Protein AF-0000000074204982 (afdb_homodimer)

Foldseek 3Di:
DPCPPPPPPPPDDDPPPPPPPPPPPPPCPVVPPDDPDPVRVVVVVLVVQLVQLLVLLVVLQVLQVVQVVVLVCCVVAVQDPQPPPPLGRGGPVVLVVQCVVVVHDSVVSSVSSVLSVCCVPQNVVLSVCSNRSLAGPLLSVLLCVLLPPDDNVLSVVLSVVLSVVRNPDDSVVSNVVSVVSSVVVPPPPPPVPVPPPPPPPPPPPPPPPDPPPDDDD/DPPPPPPPPDPDDDPPPPPPPPPPPPPCPVVPPDDPDPVRVVVVVLVVQLVQLLVLLVVLQVLQVVQVVVLVCCVVAVQDPQPPPPLGRGGPVVLVVQCVVVVHDSVVSSVSSVLSVCCVPQNVVLSVCSNRSLAGPLLSVLLCVLLPPDDSVLSVVLSVVLSVVRNPDDSVVSNVVSVVSSVVVPPPPPPVPVPPPPPPPPPPPPPPPPPPPPDDD

Nearest PDB structures (foldseek):
  7mbw-assembly1_A  TM=4.422E-01  e=1.899E+00  Escherichia coli

Solvent-accessible surface area (backbone atoms only — not comparable to full-atom values): 25643 Å² total; per-residue (Å²): 131,86,77,78,76,75,77,75,73,78,72,79,79,81,68,76,73,73,68,73,74,75,75,69,70,72,81,64,58,72,74,64,71,75,61,94,45,69,66,55,44,47,47,54,54,36,51,50,52,25,49,51,12,24,49,51,35,49,46,25,54,49,46,34,51,46,52,52,55,52,62,73,34,53,87,80,35,81,40,61,75,64,56,83,85,53,86,62,64,57,35,62,68,57,37,52,50,43,8,62,64,67,35,40,55,54,68,55,36,48,48,50,47,52,50,16,40,42,31,66,75,74,29,49,67,59,35,50,35,19,44,69,29,58,31,47,64,63,41,49,50,49,52,53,61,66,36,57,92,49,56,68,70,60,27,53,53,50,48,54,55,47,58,65,48,40,63,78,32,27,49,70,58,39,46,53,52,45,52,55,53,47,52,62,70,63,45,70,71,76,71,71,60,74,71,70,73,68,77,78,76,75,75,76,76,73,78,75,79,73,79,79,72,78,80,80,127,137,84,80,77,77,75,77,76,73,78,70,80,78,79,70,77,73,73,67,71,74,73,76,69,69,70,80,64,58,74,74,66,69,76,61,92,44,68,66,56,44,46,48,54,54,35,51,51,52,25,48,52,12,23,48,50,34,50,46,25,55,50,46,34,49,44,52,51,56,53,64,74,34,53,88,80,34,82,42,61,75,69,55,82,84,53,86,59,67,58,34,61,68,57,37,52,51,44,8,62,64,66,35,41,55,50,70,55,35,48,49,51,46,51,50,16,42,41,30,66,73,74,30,50,65,57,36,50,34,18,45,67,28,57,32,46,64,62,40,49,51,48,52,51,62,67,36,59,92,49,57,67,69,60,26,53,52,49,49,56,54,48,58,65,49,42,63,79,34,28,49,68,58,40,45,56,51,46,52,55,53,46,51,62,69,64,47,71,70,76,70,72,59,77,71,70,72,66,77,77,74,74,73,77,76,74,77,75,78,72,77,79,73,75,82,74,136

Organism: NCBI:txid88382

Radius of gyration: 40.08 Å; Cα contacts (8 Å, |Δi|>4): 362; chains: 2; bounding box: 150×152×109 Å

pLDDT: mean 76.13, std 27.49, range [24.83, 98.81]

Structure (mmCIF, N/CA/C/O backbone):
data_AF-0000000074204982-model_v1
#
loop_
_entity.id
_entity.type
_entity.pdbx_description
1 polymer 'DUF222 domain-containing protein'
#
loop_
_atom_site.group_PDB
_atom_site.id
_atom_site.type_symbol
_atom_site.label_atom_id
_atom_site.label_alt_id
_atom_site.label_comp_id
_atom_site.label_asym_id
_atom_site.label_entity_id
_atom_site.label_seq_id
_atom_site.pdbx_PDB_ins_code
_atom_site.Cartn_x
_atom_site.Cartn_y
_atom_site.Cartn_z
_atom_site.occupancy
_atom_site.B_iso_or_equiv
_atom_site.auth_seq_id
_atom_site.auth_comp_id
_atom_site.auth_asym_id
_atom_site.auth_atom_id
_atom_site.pdbx_PDB_model_num
ATOM 1 N N . MET A 1 1 ? 46.75 75.688 -24.578 1 24.83 1 MET A N 1
ATOM 2 C CA . MET A 1 1 ? 46.406 74.875 -23.375 1 24.83 1 MET A CA 1
ATOM 3 C C . MET A 1 1 ? 44.906 74.812 -23.219 1 24.83 1 MET A C 1
ATOM 5 O O . MET A 1 1 ? 44.406 74.5 -22.125 1 24.83 1 MET A O 1
ATOM 9 N N . ARG A 1 2 ? 44.125 75.062 -24.359 1 30.08 2 ARG A N 1
ATOM 10 C CA . ARG A 1 2 ? 42.688 75.25 -24.281 1 30.08 2 ARG A CA 1
ATOM 11 C C . ARG A 1 2 ? 42.031 73.938 -23.75 1 30.08 2 ARG A C 1
ATOM 13 O O . ARG A 1 2 ? 42.375 72.875 -24.172 1 30.08 2 ARG A O 1
ATOM 20 N N . SER A 1 3 ? 41.438 74.062 -22.469 1 26.89 3 SER A N 1
ATOM 21 C CA . SER A 1 3 ? 40.781 73.188 -21.484 1 26.89 3 SER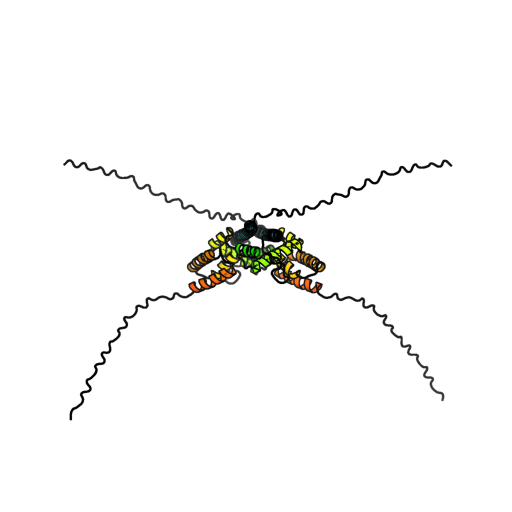 A CA 1
ATOM 22 C C . SER A 1 3 ? 39.531 72.562 -22.031 1 26.89 3 SER A C 1
ATOM 24 O O . SER A 1 3 ? 38.531 73.25 -22.25 1 26.89 3 SER A O 1
ATOM 26 N N . ASN A 1 4 ? 39.562 71.75 -23.062 1 29.33 4 ASN A N 1
ATOM 27 C CA . ASN A 1 4 ? 38.375 71.125 -23.641 1 29.33 4 ASN A CA 1
ATOM 28 C C . ASN A 1 4 ? 37.594 70.312 -22.625 1 29.33 4 ASN A C 1
ATOM 30 O O . ASN A 1 4 ? 38.062 69.25 -22.203 1 29.33 4 ASN A O 1
ATOM 34 N N . LYS A 1 5 ? 36.969 71.062 -21.672 1 32.59 5 LYS A N 1
ATOM 35 C CA . LYS A 1 5 ? 36.156 70.438 -20.641 1 32.59 5 LYS A CA 1
ATOM 36 C C . LYS A 1 5 ? 35.094 69.562 -21.25 1 32.59 5 LYS A C 1
ATOM 38 O O . LYS A 1 5 ? 34.312 69.938 -22.125 1 32.59 5 LYS A O 1
ATOM 43 N N . VAL A 1 6 ? 35.438 68.25 -21.281 1 32.34 6 VAL A N 1
ATOM 44 C CA . VAL A 1 6 ? 34.656 67.062 -21.688 1 32.34 6 VAL A CA 1
ATOM 45 C C . VAL A 1 6 ? 33.312 67.062 -20.953 1 32.34 6 VAL A C 1
ATOM 47 O O . VAL A 1 6 ? 33.281 67.188 -19.719 1 32.34 6 VAL A O 1
ATOM 50 N N . LEU A 1 7 ? 32.25 67.688 -21.531 1 31.88 7 LEU A N 1
ATOM 51 C CA . LEU A 1 7 ? 30.891 67.688 -21.062 1 31.88 7 LEU A CA 1
ATOM 52 C C . LEU A 1 7 ? 30.422 66.312 -20.656 1 31.88 7 LEU A C 1
ATOM 54 O O . LEU A 1 7 ? 30.422 65.375 -21.469 1 31.88 7 LEU A O 1
ATOM 58 N N . VAL A 1 8 ? 30.625 65.938 -19.375 1 31.53 8 VAL A N 1
ATOM 59 C CA . VAL A 1 8 ? 30.156 64.75 -18.656 1 31.53 8 VAL A CA 1
ATOM 60 C C . VAL A 1 8 ? 28.641 64.562 -18.828 1 31.53 8 VAL A C 1
ATOM 62 O O . VAL A 1 8 ? 27.875 65.5 -18.453 1 31.53 8 VAL A O 1
ATOM 65 N N . THR A 1 9 ? 28.219 64.188 -20.047 1 31.09 9 THR A N 1
ATOM 66 C CA . THR A 1 9 ? 26.797 63.938 -20.297 1 31.09 9 THR A CA 1
ATOM 67 C C . THR A 1 9 ? 26.172 63.125 -19.172 1 31.09 9 THR A C 1
ATOM 69 O O . THR A 1 9 ? 26.734 62.094 -18.75 1 31.09 9 THR A O 1
ATOM 72 N N . ARG A 1 10 ? 25.438 63.812 -18.312 1 33.94 10 ARG A N 1
ATOM 73 C CA . ARG A 1 10 ? 24.625 63.312 -17.203 1 33.94 10 ARG A CA 1
ATOM 74 C C . ARG A 1 10 ? 23.812 62.094 -17.625 1 33.94 10 ARG A C 1
ATOM 76 O O . ARG A 1 10 ? 23.047 62.188 -18.594 1 33.94 10 ARG A O 1
ATOM 83 N N . GLY A 1 11 ? 24.328 60.844 -17.453 1 30.5 11 GLY A N 1
ATOM 84 C CA . GLY A 1 11 ? 23.656 59.594 -17.766 1 30.5 11 GLY A CA 1
ATOM 85 C C . GLY A 1 11 ? 22.219 59.531 -17.266 1 30.5 11 GLY A C 1
ATOM 86 O O . GLY A 1 11 ? 21.828 60.312 -16.406 1 30.5 11 GLY A O 1
ATOM 87 N N . PRO A 1 12 ? 21.328 59.031 -18.125 1 30.95 12 PRO A N 1
ATOM 88 C CA . PRO A 1 12 ? 19.875 59 -17.906 1 30.95 12 PRO A CA 1
ATOM 89 C C . PRO A 1 12 ? 19.5 58.5 -16.516 1 30.95 12 PRO A C 1
ATOM 91 O O . PRO A 1 12 ? 20.281 57.781 -15.867 1 30.95 12 PRO A O 1
ATOM 94 N N . ALA A 1 13 ? 18.562 59.219 -15.938 1 33.81 13 ALA A N 1
ATOM 95 C CA . ALA A 1 13 ? 17.828 59.062 -14.68 1 33.81 13 ALA A CA 1
ATOM 96 C C . ALA A 1 13 ? 17.422 57.594 -14.484 1 33.81 13 ALA A C 1
ATOM 98 O O . ALA A 1 13 ? 17.203 56.875 -15.453 1 33.81 13 ALA A O 1
ATOM 99 N N . ASP A 1 14 ? 17.766 57.062 -13.312 1 32.59 14 ASP A N 1
ATOM 100 C CA . ASP A 1 14 ? 17.5 55.75 -12.703 1 32.59 14 ASP A CA 1
ATOM 101 C C . ASP A 1 14 ? 16.016 55.406 -12.789 1 32.59 14 ASP A C 1
ATOM 103 O O . ASP A 1 14 ? 15.172 56.125 -12.242 1 32.59 14 ASP A O 1
ATOM 107 N N . VAL A 1 15 ? 15.523 54.938 -13.953 1 36.47 15 VAL A N 1
ATOM 108 C CA . VAL A 1 15 ? 14.141 54.469 -14 1 36.47 15 VAL A CA 1
ATOM 109 C C . VAL A 1 15 ? 13.836 53.625 -12.766 1 36.47 15 VAL A C 1
ATOM 111 O O . VAL A 1 15 ? 14.633 52.781 -12.391 1 36.47 15 VAL A O 1
ATOM 114 N N . PRO A 1 16 ? 13.062 54.188 -11.859 1 35.03 16 PRO A N 1
ATOM 115 C CA . PRO A 1 16 ? 12.688 53.406 -10.68 1 35.03 16 PRO A CA 1
ATOM 116 C C . PRO A 1 16 ? 12.273 51.969 -11.031 1 35.03 16 PRO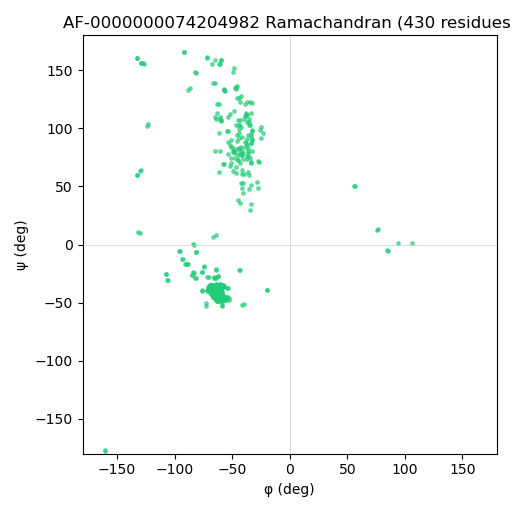 A C 1
ATOM 118 O O . PRO A 1 16 ? 11.672 51.75 -12.078 1 35.03 16 PRO A O 1
ATOM 121 N N . GLY A 1 17 ? 13.203 51.031 -10.773 1 31.2 17 GLY A N 1
ATOM 122 C CA . GLY A 1 17 ? 12.969 49.594 -10.906 1 31.2 17 GLY A CA 1
ATOM 123 C C . GLY A 1 17 ? 11.602 49.156 -10.414 1 31.2 17 GLY A C 1
ATOM 124 O O . GLY A 1 17 ? 11.281 49.344 -9.234 1 31.2 17 GLY A O 1
ATOM 125 N N . GLN A 1 18 ? 10.516 49.375 -11.266 1 35.31 18 GLN A N 1
ATOM 126 C CA . GLN A 1 18 ? 9.258 48.719 -10.914 1 35.31 18 GLN A CA 1
ATOM 127 C C . GLN A 1 18 ? 9.5 47.344 -10.305 1 35.31 18 GLN A C 1
ATOM 129 O O . GLN A 1 18 ? 10.188 46.5 -10.906 1 35.31 18 GLN A O 1
ATOM 134 N N . SER A 1 19 ? 9.539 47.344 -8.992 1 35.34 19 SER A N 1
ATOM 135 C CA . SER A 1 19 ? 9.586 46.094 -8.266 1 35.34 19 SER A CA 1
ATOM 136 C C . SER A 1 19 ? 8.719 45.031 -8.938 1 35.34 19 SER A C 1
ATOM 138 O O . SER A 1 19 ? 7.621 45.312 -9.406 1 35.34 19 SER A O 1
ATOM 140 N N . PRO A 1 20 ? 9.352 44.062 -9.617 1 33.41 20 PRO A N 1
ATOM 141 C CA . PRO A 1 20 ? 8.516 43 -10.18 1 33.41 20 PRO A CA 1
ATOM 142 C C . PRO A 1 20 ? 7.344 42.625 -9.273 1 33.41 20 PRO A C 1
ATOM 144 O O . PRO A 1 20 ? 7.445 42.75 -8.047 1 33.41 20 PRO A O 1
ATOM 147 N N . ARG A 1 21 ? 6.117 42.938 -9.688 1 34.31 21 ARG A N 1
ATOM 148 C CA . ARG A 1 21 ? 4.902 42.375 -9.109 1 34.31 21 ARG A CA 1
ATOM 149 C C . ARG A 1 21 ? 5.137 40.938 -8.641 1 34.31 21 ARG A C 1
ATOM 151 O O . ARG A 1 21 ? 5.746 40.156 -9.359 1 34.31 21 ARG A O 1
ATOM 158 N N . GLY A 1 22 ? 5.375 40.781 -7.359 1 31.69 22 GLY A N 1
ATOM 159 C CA . GLY A 1 22 ? 5.449 39.469 -6.734 1 31.69 22 GLY A CA 1
ATOM 160 C C . GLY A 1 22 ? 4.52 38.438 -7.367 1 31.69 22 GLY A C 1
ATOM 161 O O . GLY A 1 22 ? 3.342 38.719 -7.598 1 31.69 22 GLY A O 1
ATOM 162 N N . VAL A 1 23 ? 4.957 37.688 -8.359 1 36.25 23 VAL A N 1
ATOM 163 C CA . VAL A 1 23 ? 4.211 36.5 -8.82 1 36.25 23 VAL A CA 1
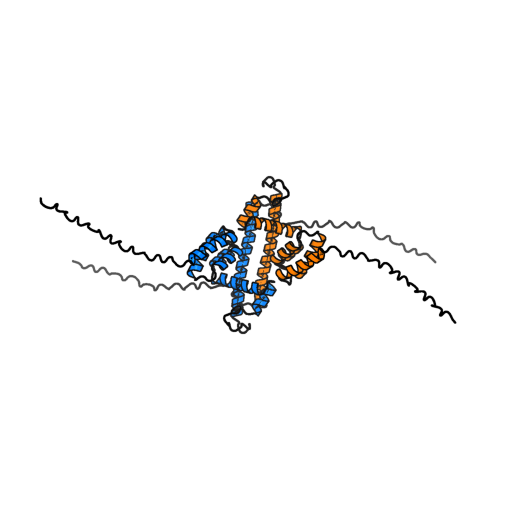ATOM 164 C C . VAL A 1 23 ? 3.562 35.812 -7.633 1 36.25 23 VAL A C 1
ATOM 166 O O . VAL A 1 23 ? 4.258 35.312 -6.738 1 36.25 23 VAL A O 1
ATOM 169 N N . SER A 1 24 ? 2.445 36.312 -7.141 1 35.03 24 SER A N 1
ATOM 170 C CA . SER A 1 24 ? 1.623 35.469 -6.293 1 35.03 24 SER A CA 1
ATOM 171 C C . SER A 1 24 ? 1.531 34.031 -6.859 1 35.03 24 SER A C 1
ATOM 173 O O . SER A 1 24 ? 1.069 33.844 -7.984 1 35.03 24 SER A O 1
ATOM 175 N N . THR A 1 25 ? 2.535 33.281 -6.684 1 37.41 25 THR A N 1
ATOM 176 C CA . THR A 1 25 ? 2.256 31.875 -6.957 1 37.41 25 THR A CA 1
ATOM 177 C C . THR A 1 25 ? 0.82 31.516 -6.574 1 37.41 25 THR A C 1
ATOM 179 O O . THR A 1 25 ? 0.388 31.781 -5.449 1 37.41 25 THR A O 1
ATOM 182 N N . PRO A 1 26 ? -0.132 31.703 -7.488 1 35.38 26 PRO A N 1
ATOM 183 C CA . PRO A 1 26 ? -1.45 31.203 -7.105 1 35.38 26 PRO A CA 1
ATOM 184 C C . PRO A 1 26 ? -1.368 29.938 -6.25 1 35.38 26 PRO A C 1
ATOM 186 O O . PRO A 1 26 ? -0.553 29.047 -6.527 1 35.38 26 PRO A O 1
ATOM 189 N N . ARG A 1 27 ? -1.401 30.016 -5.008 1 38 27 ARG A N 1
ATOM 190 C CA . ARG A 1 27 ? -1.815 28.844 -4.238 1 38 27 ARG A CA 1
ATOM 191 C C . ARG A 1 27 ? -2.885 28.062 -4.98 1 38 27 ARG A C 1
ATOM 193 O O . ARG A 1 27 ? -4.082 28.25 -4.758 1 38 27 ARG A O 1
ATOM 200 N N . GLU A 1 28 ? -2.953 28.031 -6.309 1 38.22 28 GLU A N 1
ATOM 201 C CA . GLU A 1 28 ? -3.916 27.203 -7.02 1 38.22 28 GLU A CA 1
ATOM 202 C C . GLU A 1 28 ? -3.971 25.797 -6.426 1 38.22 28 GLU A C 1
ATOM 204 O O . GLU A 1 28 ? -3.182 24.922 -6.805 1 38.22 28 GLU A O 1
ATOM 209 N N . SER A 1 29 ? -3.891 25.625 -5.156 1 45.44 29 SER A N 1
ATOM 210 C CA . SER A 1 29 ? -4.355 24.312 -4.754 1 45.44 29 SER A CA 1
ATOM 211 C C . SER A 1 29 ? -5.594 23.891 -5.543 1 45.44 29 SER A C 1
ATOM 213 O O . SER A 1 29 ? -6.66 24.484 -5.387 1 45.44 29 SER A O 1
ATOM 215 N N . GLY A 1 30 ? -5.523 23.781 -6.852 1 43.09 30 GLY A N 1
ATOM 216 C CA . GLY A 1 30 ? -6.57 23.391 -7.785 1 43.09 30 GLY A CA 1
ATOM 217 C C . GLY A 1 30 ? -7.715 22.641 -7.125 1 43.09 30 GLY A C 1
ATOM 218 O O . GLY A 1 30 ? -8.672 22.25 -7.793 1 43.09 30 GLY A O 1
ATOM 219 N N . PHE A 1 31 ? -7.438 21.781 -6.195 1 49.38 31 PHE A N 1
ATOM 220 C CA . PHE A 1 31 ? -8.633 21.141 -5.668 1 49.38 31 PHE A CA 1
ATOM 221 C C . PHE A 1 31 ? -9.531 22.156 -4.977 1 49.38 31 PHE A C 1
ATOM 223 O O . PHE A 1 31 ? -9.727 22.109 -3.76 1 49.38 31 PHE A O 1
ATOM 230 N N . ALA A 1 32 ? -9.242 23.375 -5.07 1 47.44 32 ALA A N 1
ATOM 231 C CA . ALA A 1 32 ? -10.031 24.344 -4.328 1 47.44 32 ALA A CA 1
ATOM 232 C C . ALA A 1 32 ? -11.523 24.047 -4.438 1 47.44 32 ALA A C 1
ATOM 234 O O . ALA A 1 32 ? -12.359 24.875 -4.039 1 47.44 32 ALA A O 1
ATOM 235 N N . SER A 1 33 ? -11.961 23.25 -5.566 1 59.16 33 SER A N 1
ATOM 236 C CA . SER A 1 33 ? -13.414 23.266 -5.75 1 59.16 33 SER A CA 1
ATOM 237 C C . SER A 1 33 ? -14.125 22.609 -4.562 1 59.16 33 SER A C 1
ATOM 239 O O . SER A 1 33 ? -13.641 21.625 -4.008 1 59.16 33 SER A O 1
ATOM 241 N N . GLY A 1 34 ? -14.828 23.359 -3.73 1 81.5 34 GLY A N 1
ATOM 242 C CA . GLY A 1 34 ? -15.758 23.031 -2.658 1 81.5 34 GLY A CA 1
ATOM 243 C C . GLY A 1 34 ? -16.578 21.797 -2.934 1 81.5 34 GLY A C 1
ATOM 244 O O . GLY A 1 34 ? -16.734 21.391 -4.086 1 81.5 34 GLY A O 1
ATOM 245 N N . PHE A 1 35 ? -16.5 20.906 -2.117 1 90.81 35 PHE A N 1
ATOM 246 C CA . PHE A 1 35 ? -17.391 19.75 -2.139 1 90.81 35 PHE A CA 1
ATOM 247 C C . PHE A 1 35 ? -18.828 20.172 -1.827 1 90.81 35 PHE A C 1
ATOM 249 O O . PHE A 1 35 ? -19.047 21.109 -1.048 1 90.81 35 PHE A O 1
ATOM 256 N N . ALA A 1 36 ? -19.781 19.578 -2.578 1 92.06 36 ALA A N 1
ATOM 257 C CA . ALA A 1 36 ? -21.188 19.891 -2.328 1 92.06 36 ALA A CA 1
ATOM 258 C C . ALA A 1 36 ? -21.609 19.453 -0.924 1 92.06 36 ALA A C 1
ATOM 260 O O . ALA A 1 36 ? -22.406 20.125 -0.277 1 92.06 36 ALA A O 1
ATOM 261 N N . ASP A 1 37 ? -21.125 18.344 -0.491 1 92.75 37 ASP A N 1
ATOM 262 C CA . ASP A 1 37 ? -21.406 17.812 0.839 1 92.75 37 ASP A CA 1
ATOM 263 C C . ASP A 1 37 ? -20.359 16.781 1.25 1 92.75 37 ASP A C 1
ATOM 265 O O . ASP A 1 37 ? -19.391 16.547 0.517 1 92.75 37 ASP A O 1
ATOM 269 N N . LEU A 1 38 ? -20.531 16.219 2.371 1 92.88 38 LEU A N 1
ATOM 270 C CA . LEU A 1 38 ? -19.562 15.297 2.936 1 92.88 38 LEU A CA 1
ATOM 271 C C . LEU A 1 38 ? -19.5 14 2.127 1 92.88 38 LEU A C 1
ATOM 273 O O . LEU A 1 38 ? -18.438 13.406 1.968 1 92.88 38 LEU A O 1
ATOM 277 N N . SER A 1 39 ? -20.609 13.562 1.61 1 95.44 39 SER A N 1
ATOM 278 C CA . SER A 1 39 ? -20.656 12.352 0.797 1 95.44 39 SER A CA 1
ATOM 279 C C . SER A 1 39 ? -19.781 12.492 -0.448 1 95.44 39 SER A C 1
ATOM 281 O O . SER A 1 39 ? -19.031 11.578 -0.791 1 95.44 39 SER A O 1
ATOM 283 N N . GLU A 1 40 ? -19.844 13.602 -1.044 1 96.31 40 GLU A N 1
ATOM 284 C CA . GLU A 1 40 ? -19.031 13.852 -2.234 1 96.31 40 GLU A CA 1
ATOM 285 C C . GLU A 1 40 ? -17.547 13.867 -1.896 1 96.31 40 GLU A C 1
ATOM 287 O O . GLU A 1 40 ? -16.734 13.328 -2.641 1 96.31 40 GLU A O 1
ATOM 292 N N . ALA A 1 41 ? -17.234 14.516 -0.818 1 96 41 ALA A N 1
ATOM 293 C CA . ALA A 1 41 ? -15.844 14.602 -0.385 1 96 41 ALA A CA 1
ATOM 294 C C . ALA A 1 41 ? -15.273 13.211 -0.105 1 96 41 ALA A C 1
ATOM 296 O O . ALA A 1 41 ? -14.188 12.875 -0.582 1 96 41 ALA A O 1
ATOM 297 N N . VAL A 1 42 ? -16 12.406 0.558 1 97.19 42 VAL A N 1
ATOM 298 C CA . VAL A 1 42 ? -15.562 11.07 0.941 1 97.19 42 VAL A CA 1
ATOM 299 C C . VAL A 1 42 ? -15.508 10.172 -0.292 1 97.19 42 VAL A C 1
ATOM 301 O O . VAL A 1 42 ? -14.586 9.359 -0.436 1 97.19 42 VAL A O 1
ATOM 304 N N . ASP A 1 43 ? -16.438 10.344 -1.187 1 97.5 43 ASP A N 1
ATOM 305 C CA . ASP A 1 43 ? -16.453 9.562 -2.42 1 97.5 43 ASP A CA 1
ATOM 306 C C . ASP A 1 43 ? -15.219 9.852 -3.27 1 97.5 43 ASP A C 1
ATOM 308 O O . ASP A 1 43 ? -14.711 8.953 -3.953 1 97.5 43 ASP A O 1
ATOM 312 N N . ALA A 1 44 ? -14.797 11.055 -3.213 1 97.62 44 ALA A N 1
ATOM 313 C CA . ALA A 1 44 ? -13.594 11.414 -3.959 1 97.62 44 ALA A CA 1
ATOM 314 C C . ALA A 1 44 ? -12.375 10.656 -3.434 1 97.62 44 ALA A C 1
ATOM 316 O O . ALA A 1 44 ? -11.562 10.156 -4.215 1 97.62 44 ALA A O 1
ATOM 317 N N . VAL A 1 45 ? -12.266 10.531 -2.172 1 97.75 45 VAL A N 1
ATOM 318 C CA . VAL A 1 45 ? -11.156 9.797 -1.571 1 97.75 45 VAL A CA 1
ATOM 319 C C . VAL A 1 45 ? -11.289 8.312 -1.905 1 97.75 45 VAL A C 1
ATOM 321 O O . VAL A 1 45 ? -10.305 7.66 -2.264 1 97.75 45 VAL A O 1
ATOM 324 N N . ALA A 1 46 ? -12.484 7.801 -1.823 1 97.69 46 ALA A N 1
ATOM 325 C CA . ALA A 1 46 ? -12.742 6.395 -2.117 1 97.69 46 ALA A CA 1
ATOM 326 C C . ALA A 1 46 ? -12.375 6.062 -3.562 1 97.69 46 ALA A C 1
ATOM 328 O O . ALA A 1 46 ? -11.914 4.957 -3.854 1 97.69 46 ALA A O 1
ATOM 329 N N . ALA A 1 47 ? -12.602 7.023 -4.398 1 98.06 47 ALA A N 1
ATOM 330 C CA . ALA A 1 47 ? -12.281 6.812 -5.809 1 98.06 47 ALA A CA 1
ATOM 331 C C . ALA A 1 47 ? -10.773 6.637 -6.004 1 98.06 47 ALA A C 1
ATOM 333 O O . ALA A 1 47 ? -10.344 5.793 -6.797 1 98.06 47 ALA A O 1
ATOM 334 N N . VAL A 1 48 ? -10.016 7.383 -5.324 1 97.88 48 VAL A N 1
ATOM 335 C CA . VAL A 1 48 ? -8.562 7.238 -5.41 1 97.88 48 VAL A CA 1
ATOM 336 C C . VAL A 1 48 ? -8.148 5.887 -4.836 1 97.88 48 VAL A C 1
ATOM 338 O O . VAL A 1 48 ? -7.273 5.215 -5.387 1 97.88 48 VAL A O 1
ATOM 341 N N . ASP A 1 49 ? -8.797 5.508 -3.779 1 97.5 49 ASP A N 1
ATOM 342 C CA . ASP A 1 49 ? -8.484 4.219 -3.174 1 97.5 49 ASP A CA 1
ATOM 343 C C . ASP A 1 49 ? -8.828 3.07 -4.121 1 97.5 49 ASP A C 1
ATOM 345 O O . ASP A 1 49 ? -8.102 2.076 -4.188 1 97.5 49 ASP A O 1
ATOM 349 N N . SER A 1 50 ? -9.898 3.236 -4.793 1 97.81 50 SER A N 1
ATOM 350 C CA . SER A 1 50 ? -10.266 2.242 -5.797 1 97.81 50 SER A CA 1
ATOM 351 C C . SER A 1 50 ? -9.219 2.164 -6.906 1 97.81 50 SER A C 1
ATOM 353 O O . SER A 1 50 ? -8.898 1.075 -7.387 1 97.81 50 SER A O 1
ATOM 355 N N . LEU A 1 51 ? -8.703 3.236 -7.258 1 98 51 LEU A N 1
ATOM 356 C CA . LEU A 1 51 ? -7.66 3.264 -8.281 1 98 51 LEU A CA 1
ATOM 357 C C . LEU A 1 51 ? -6.387 2.592 -7.773 1 98 51 LEU A C 1
ATOM 359 O O . LEU A 1 51 ? -5.695 1.91 -8.531 1 98 51 LEU A O 1
ATOM 363 N N . LEU A 1 52 ? -6.102 2.807 -6.559 1 97.88 52 LEU A N 1
ATOM 364 C CA . LEU A 1 52 ? -4.957 2.129 -5.957 1 97.88 52 LEU A CA 1
ATOM 365 C C . LEU A 1 52 ? -5.125 0.615 -6.023 1 97.88 52 LEU A C 1
ATOM 367 O O . LEU A 1 52 ? -4.184 -0.104 -6.367 1 97.88 52 LEU A O 1
ATOM 371 N N . SER A 1 53 ? -6.309 0.18 -5.773 1 98.38 53 SER A N 1
ATOM 372 C CA . SER A 1 53 ? -6.598 -1.248 -5.852 1 98.38 53 SER A CA 1
ATOM 373 C C . SER A 1 53 ? -6.484 -1.757 -7.285 1 98.38 53 SER A C 1
ATOM 375 O O . SER A 1 53 ? -5.887 -2.807 -7.531 1 98.38 53 SER A O 1
ATOM 377 N N . SER A 1 54 ? -6.98 -1.013 -8.188 1 98.38 54 SER A N 1
ATOM 378 C CA . SER A 1 54 ? -6.914 -1.387 -9.594 1 98.38 54 SER A CA 1
ATOM 379 C C . SER A 1 54 ? -5.473 -1.458 -10.078 1 98.38 54 SER A C 1
ATOM 381 O O . SER A 1 54 ? -5.109 -2.363 -10.836 1 98.38 54 SER A O 1
ATOM 383 N N . LEU A 1 55 ? -4.691 -0.571 -9.648 1 98 55 LEU A N 1
ATOM 384 C CA . LEU A 1 55 ? -3.287 -0.563 -10.039 1 98 55 LEU A CA 1
ATOM 385 C C . LEU A 1 55 ? -2.543 -1.742 -9.414 1 98 55 LEU A C 1
ATOM 387 O O . LEU A 1 55 ? -1.636 -2.303 -10.031 1 98 55 LEU A O 1
ATOM 391 N N . ALA A 1 56 ? -2.941 -2.076 -8.242 1 98 56 ALA A N 1
ATOM 392 C CA . ALA A 1 56 ? -2.35 -3.258 -7.625 1 98 56 ALA A CA 1
ATOM 393 C C . ALA A 1 56 ? -2.668 -4.516 -8.422 1 98 56 ALA A C 1
ATOM 395 O O . ALA A 1 56 ? -1.819 -5.398 -8.57 1 98 56 ALA A O 1
ATOM 396 N N . ALA A 1 57 ? -3.846 -4.578 -8.891 1 98.69 57 ALA A N 1
ATOM 397 C CA . ALA A 1 57 ? -4.23 -5.695 -9.75 1 98.69 57 ALA A CA 1
ATOM 398 C C . ALA A 1 57 ? -3.412 -5.703 -11.039 1 98.69 57 ALA A C 1
ATOM 400 O O . ALA A 1 57 ? -2.945 -6.758 -11.477 1 98.69 57 ALA A O 1
ATOM 401 N N . SER A 1 58 ? -3.24 -4.566 -11.594 1 98 58 SER A N 1
ATOM 402 C CA . SER A 1 58 ? -2.449 -4.441 -12.812 1 98 58 SER A CA 1
ATOM 403 C C . SER A 1 58 ? -0.997 -4.84 -12.57 1 98 58 SER A C 1
ATOM 405 O O . SER A 1 58 ? -0.374 -5.48 -13.422 1 98 58 SER A O 1
ATOM 407 N N . ARG A 1 59 ? -0.54 -4.465 -11.438 1 98 59 ARG A N 1
ATOM 408 C CA . ARG A 1 59 ? 0.822 -4.855 -11.094 1 98 59 ARG A CA 1
ATOM 409 C C . ARG A 1 59 ? 0.954 -6.371 -11 1 98 59 ARG A C 1
ATOM 411 O O . ARG A 1 59 ? 1.942 -6.941 -11.469 1 98 59 ARG A O 1
ATOM 418 N N . ALA A 1 60 ? -0.034 -6.961 -10.453 1 98.25 60 ALA A N 1
ATOM 419 C CA . ALA A 1 60 ? -0.005 -8.414 -10.312 1 98.25 60 ALA A CA 1
ATOM 420 C C . ALA A 1 60 ? 0.014 -9.094 -11.68 1 98.25 60 ALA A C 1
ATOM 422 O O . ALA A 1 60 ? 0.803 -10.016 -11.914 1 98.25 60 ALA A O 1
ATOM 423 N N . VAL A 1 61 ? -0.772 -8.641 -12.586 1 98.19 61 VAL A N 1
ATOM 424 C CA . VAL A 1 61 ? -0.851 -9.211 -13.922 1 98.19 61 VAL A CA 1
ATOM 425 C C . VAL A 1 61 ? 0.471 -9 -14.656 1 98.19 61 VAL A C 1
ATOM 427 O O . VAL A 1 61 ? 0.999 -9.922 -15.281 1 98.19 61 VAL A O 1
ATOM 430 N N . LEU A 1 62 ? 0.976 -7.824 -14.484 1 97.88 62 LEU A N 1
ATOM 431 C CA . LEU A 1 62 ? 2.234 -7.504 -15.148 1 97.88 62 LEU A CA 1
ATOM 432 C C . LEU A 1 62 ? 3.379 -8.328 -14.57 1 97.88 62 LEU A C 1
ATOM 434 O O . LEU A 1 62 ? 4.203 -8.867 -15.312 1 97.88 62 LEU A O 1
ATOM 438 N N . MET A 1 63 ? 3.422 -8.438 -13.297 1 97.62 63 MET A N 1
ATOM 439 C CA . MET A 1 63 ? 4.441 -9.234 -12.625 1 97.62 63 MET A CA 1
ATOM 440 C C . MET A 1 63 ? 4.406 -10.68 -13.117 1 97.62 63 MET A C 1
ATOM 442 O O . MET A 1 63 ? 5.449 -11.266 -13.406 1 97.62 63 MET A O 1
ATOM 446 N N . GLU A 1 64 ? 3.252 -11.18 -13.203 1 96.75 64 GLU A N 1
ATOM 447 C CA . GLU A 1 64 ? 3.113 -12.555 -13.672 1 96.75 64 GLU A CA 1
ATOM 448 C C . GLU A 1 64 ? 3.529 -12.68 -15.141 1 96.75 64 GLU A C 1
ATOM 450 O O . GLU A 1 64 ? 4.16 -13.664 -15.523 1 96.75 64 GLU A O 1
ATOM 455 N N . SER A 1 65 ? 3.215 -11.773 -15.938 1 96.56 65 SER A N 1
ATOM 456 C CA . SER A 1 65 ? 3.635 -11.773 -17.328 1 96.56 65 SER A CA 1
ATOM 457 C C . SER A 1 65 ? 5.156 -11.766 -17.453 1 96.56 65 SER A C 1
ATOM 459 O O . SER A 1 65 ? 5.719 -12.461 -18.297 1 96.56 65 SER A O 1
ATOM 461 N N . VAL A 1 66 ? 5.789 -10.977 -16.625 1 96 66 VAL A N 1
ATOM 462 C CA . VAL A 1 66 ? 7.246 -10.906 -16.609 1 96 66 VAL A CA 1
ATOM 463 C C . VAL A 1 66 ? 7.824 -12.25 -16.188 1 96 66 VAL A C 1
ATOM 465 O O . VAL A 1 66 ? 8.766 -12.75 -16.812 1 96 66 VAL A O 1
ATOM 468 N N . ARG A 1 67 ? 7.301 -12.805 -15.125 1 94.31 67 ARG A N 1
ATOM 469 C CA . ARG A 1 67 ? 7.766 -14.102 -14.648 1 94.31 67 ARG A CA 1
ATOM 470 C C . ARG A 1 67 ? 7.656 -15.164 -15.742 1 94.31 67 ARG A C 1
ATOM 472 O O . ARG A 1 67 ? 8.594 -15.922 -15.969 1 94.31 67 ARG A O 1
ATOM 479 N N . GLU A 1 68 ? 6.559 -15.242 -16.422 1 92.75 68 GLU A N 1
ATOM 480 C CA . GLU A 1 68 ? 6.332 -16.203 -17.484 1 92.75 68 GLU A CA 1
ATOM 481 C C . GLU A 1 68 ? 7.293 -15.969 -18.656 1 92.75 68 GLU A C 1
ATOM 483 O O . GLU A 1 68 ? 7.801 -16.922 -19.25 1 92.75 68 GLU A O 1
ATOM 488 N N . TRP A 1 69 ? 7.5 -14.773 -18.969 1 93 69 TRP A N 1
ATOM 489 C CA . TRP A 1 69 ? 8.414 -14.414 -20.047 1 93 69 TRP A CA 1
ATOM 490 C C . TRP A 1 69 ? 9.82 -14.906 -19.75 1 93 69 TRP A C 1
ATOM 492 O O . TRP A 1 69 ? 10.484 -15.477 -20.625 1 93 69 TRP A O 1
ATOM 502 N N . VAL A 1 70 ? 10.242 -14.672 -18.562 1 91.88 70 VAL A N 1
ATOM 503 C CA . VAL A 1 70 ? 11.57 -15.125 -18.156 1 91.88 70 VAL A CA 1
ATOM 504 C C . VAL A 1 70 ? 11.633 -16.656 -18.188 1 91.88 70 VAL A C 1
ATOM 506 O O . VAL A 1 70 ? 12.617 -17.234 -18.641 1 91.88 70 VAL A O 1
ATOM 509 N N . ALA A 1 71 ? 10.586 -17.312 -17.703 1 87.88 71 ALA A N 1
ATOM 510 C CA . ALA A 1 71 ? 10.523 -18.766 -17.641 1 87.88 71 ALA A CA 1
ATOM 511 C C . ALA A 1 71 ? 10.586 -19.375 -19.047 1 87.88 71 ALA A C 1
ATOM 513 O O . ALA A 1 71 ? 11.047 -20.5 -19.219 1 87.88 71 ALA A O 1
ATOM 514 N N . ASP A 1 72 ? 10.172 -18.672 -19.984 1 86.75 72 ASP A N 1
ATOM 515 C CA . ASP A 1 72 ? 10.125 -19.141 -21.359 1 86.75 72 ASP A CA 1
ATOM 516 C C . ASP A 1 72 ? 11.477 -18.969 -22.047 1 86.75 72 ASP A C 1
ATOM 518 O O . ASP A 1 72 ? 11.641 -19.344 -23.219 1 86.75 72 ASP A O 1
ATOM 522 N N . GLN A 1 73 ? 12.445 -18.453 -21.297 1 84.25 73 GLN A N 1
ATOM 523 C CA . GLN A 1 73 ? 13.781 -18.234 -21.844 1 84.25 73 GLN A CA 1
ATOM 524 C C . GLN A 1 73 ? 14.852 -18.828 -20.938 1 84.25 73 GLN A C 1
ATOM 526 O O . GLN A 1 73 ? 15.742 -18.125 -20.469 1 84.25 73 GLN A O 1
ATOM 531 N N . PRO A 1 74 ? 14.859 -20.094 -20.75 1 75.25 74 PRO A N 1
ATOM 532 C CA . PRO A 1 74 ? 15.773 -20.703 -19.797 1 75.25 74 PRO A CA 1
ATOM 533 C C . PRO A 1 74 ? 17.234 -20.531 -20.188 1 75.25 74 PRO A C 1
ATOM 535 O O . PRO A 1 74 ? 18.109 -20.484 -19.312 1 75.25 74 PRO A O 1
ATOM 538 N N . ASP A 1 75 ? 17.469 -20.438 -21.391 1 79.38 75 ASP A N 1
ATOM 539 C CA . ASP A 1 75 ? 18.859 -20.328 -21.859 1 79.38 75 ASP A CA 1
ATOM 540 C C . ASP A 1 75 ? 19.438 -18.953 -21.516 1 79.38 75 ASP A C 1
ATOM 542 O O . ASP A 1 75 ? 20.656 -18.812 -21.391 1 79.38 75 ASP A O 1
ATOM 546 N N . LEU A 1 76 ? 18.562 -18.016 -21.438 1 76.62 76 LEU A N 1
ATOM 547 C CA . LEU A 1 76 ? 19.016 -16.656 -21.172 1 76.62 76 LEU A CA 1
ATOM 548 C C . LEU A 1 76 ? 19.188 -16.422 -19.688 1 76.62 76 LEU A C 1
ATOM 550 O O . LEU A 1 76 ? 20 -15.578 -19.266 1 76.62 76 LEU A O 1
ATOM 554 N N . PHE A 1 77 ? 18.469 -17.156 -19 1 72.44 77 PHE A N 1
ATOM 555 C CA . PHE A 1 77 ? 18.469 -16.906 -17.562 1 72.44 77 PHE A CA 1
ATOM 556 C C . PHE A 1 77 ? 18.859 -18.172 -16.797 1 72.44 77 PHE A C 1
ATOM 558 O O . PHE A 1 77 ? 18.562 -19.281 -17.25 1 72.44 77 PHE A O 1
ATOM 565 N N . ASP A 1 78 ? 20.172 -18.266 -16.297 1 63.84 78 ASP A N 1
ATOM 566 C CA . ASP A 1 78 ? 20.641 -19.438 -15.555 1 63.84 78 ASP A CA 1
ATOM 567 C C . ASP A 1 78 ? 19.562 -19.938 -14.586 1 63.84 78 ASP A C 1
ATOM 569 O O . ASP A 1 78 ? 19.656 -19.703 -13.383 1 63.84 78 ASP A O 1
ATOM 573 N N . ALA A 1 79 ? 18.469 -20.141 -15.133 1 58.22 79 ALA A N 1
ATOM 574 C CA . ALA A 1 79 ? 17.469 -20.688 -14.211 1 58.22 79 ALA A CA 1
ATOM 575 C C . ALA A 1 79 ? 17.938 -22.016 -13.633 1 58.22 79 ALA A C 1
ATOM 577 O O . ALA A 1 79 ? 18.375 -22.906 -14.367 1 58.22 79 ALA A O 1
ATOM 578 N N . PRO A 1 80 ? 18.359 -22.031 -12.273 1 53.5 80 PRO A N 1
ATOM 579 C CA . PRO A 1 80 ? 18.828 -23.328 -11.75 1 53.5 80 PRO A CA 1
ATOM 580 C C . PRO A 1 80 ? 17.906 -24.484 -12.133 1 53.5 80 PRO A C 1
ATOM 582 O O . PRO A 1 80 ? 16.703 -24.281 -12.328 1 53.5 80 PRO A O 1
ATOM 585 N N . GLU A 1 81 ? 18.469 -25.453 -12.703 1 48.97 81 GLU A N 1
ATOM 586 C CA . GLU A 1 81 ? 17.688 -26.688 -12.719 1 48.97 81 GLU A CA 1
ATOM 587 C C . GLU A 1 81 ? 16.875 -26.844 -11.445 1 48.97 81 GLU A C 1
ATOM 589 O O . GLU A 1 81 ? 17.344 -26.5 -10.352 1 48.97 81 GLU A O 1
ATOM 594 N N . VAL A 1 82 ? 15.633 -26.703 -11.453 1 46.03 82 VAL A N 1
ATOM 595 C CA . VAL A 1 82 ? 14.633 -26.672 -10.391 1 46.03 82 VAL A CA 1
ATOM 596 C C . VAL A 1 82 ? 15.039 -27.609 -9.266 1 46.03 82 VAL A C 1
ATOM 598 O O . VAL A 1 82 ? 14.977 -28.844 -9.414 1 46.03 82 VAL A O 1
ATOM 601 N N . GLU A 1 83 ? 16.219 -27.641 -8.641 1 42.31 83 GLU A N 1
ATOM 602 C CA . GLU A 1 83 ? 16.094 -28.469 -7.445 1 42.31 83 GLU A CA 1
ATOM 603 C C . GLU A 1 83 ? 14.984 -27.969 -6.535 1 42.31 83 GLU A C 1
ATOM 605 O O . GLU A 1 83 ? 14.68 -26.766 -6.512 1 42.31 83 GLU A O 1
ATOM 610 N N . ALA A 1 84 ? 14.031 -28.734 -5.98 1 41.22 84 ALA A N 1
ATOM 611 C CA . ALA A 1 84 ? 12.766 -28.656 -5.258 1 41.22 84 ALA A CA 1
ATOM 612 C C . ALA A 1 84 ? 12.789 -27.516 -4.242 1 41.22 84 ALA A C 1
ATOM 614 O O . ALA A 1 84 ? 11.789 -26.812 -4.059 1 41.22 84 ALA A O 1
ATOM 615 N N . ASP A 1 85 ? 13.742 -27.406 -3.398 1 41.72 85 ASP A N 1
ATOM 616 C CA . ASP A 1 85 ? 13.695 -26.641 -2.154 1 41.72 85 ASP A CA 1
ATOM 617 C C . ASP A 1 85 ? 13.734 -25.141 -2.43 1 41.72 85 ASP A C 1
ATOM 619 O O . ASP A 1 85 ? 13.375 -24.328 -1.567 1 41.72 85 ASP A O 1
ATOM 623 N N . GLU A 1 86 ? 14.734 -24.547 -3.23 1 45.78 86 GLU A N 1
ATOM 624 C CA . GLU A 1 86 ? 15.062 -23.125 -3.363 1 45.78 86 GLU A CA 1
ATOM 625 C C . GLU A 1 86 ? 13.922 -22.344 -4 1 45.78 86 GLU A C 1
ATOM 627 O O . GLU A 1 86 ? 13.039 -22.938 -4.629 1 45.78 86 GLU A O 1
ATOM 632 N N . LEU A 1 87 ? 13.789 -20.859 -3.828 1 49.69 87 LEU A N 1
ATOM 633 C CA . LEU A 1 87 ? 12.82 -20.047 -4.555 1 49.69 87 LEU A CA 1
ATOM 634 C C . LEU A 1 87 ? 12.492 -20.672 -5.906 1 49.69 87 LEU A C 1
ATOM 636 O O . LEU A 1 87 ? 13.328 -20.672 -6.816 1 49.69 87 LEU A O 1
ATOM 640 N N . ALA A 1 88 ? 12.125 -21.812 -5.938 1 50.88 88 ALA A N 1
ATOM 641 C CA . ALA A 1 88 ? 11.75 -22.781 -6.961 1 50.88 88 ALA A CA 1
ATOM 642 C C . ALA A 1 88 ? 11.312 -22.094 -8.242 1 50.88 88 ALA A C 1
ATOM 644 O O . ALA A 1 88 ? 10.312 -21.375 -8.258 1 50.88 88 ALA A O 1
ATOM 645 N N . GLY A 1 89 ? 12.344 -22 -9.133 1 71.38 89 GLY A N 1
ATOM 646 C CA . GLY A 1 89 ? 12.234 -21.797 -10.57 1 71.38 89 GLY A CA 1
ATOM 647 C C . GLY A 1 89 ? 12.328 -20.344 -10.984 1 71.38 89 GLY A C 1
ATOM 648 O O . GLY A 1 89 ? 12.211 -20.016 -12.172 1 71.38 89 GLY A O 1
ATOM 649 N N . LEU A 1 90 ? 12.539 -19.547 -9.828 1 85.94 90 LEU A N 1
ATOM 650 C CA . LEU A 1 90 ? 12.648 -18.156 -10.281 1 85.94 90 LEU A CA 1
ATOM 651 C C . LEU A 1 90 ? 14.086 -17.828 -10.664 1 85.94 90 LEU A C 1
ATOM 653 O O . LEU A 1 90 ? 15.023 -18.172 -9.945 1 85.94 90 LEU A O 1
ATOM 657 N N . ALA A 1 91 ? 14.328 -17.219 -11.711 1 88.25 91 ALA A N 1
ATOM 658 C CA . ALA A 1 91 ? 15.648 -16.766 -12.148 1 88.25 91 ALA A CA 1
ATOM 659 C C . ALA A 1 91 ? 16.203 -15.734 -11.172 1 88.25 91 ALA A C 1
ATOM 661 O O . ALA A 1 91 ? 15.586 -14.703 -10.922 1 88.25 91 ALA A O 1
ATOM 662 N N . PRO A 1 92 ? 17.344 -15.992 -10.586 1 90.81 92 PRO A N 1
ATOM 663 C CA . PRO A 1 92 ? 17.922 -15.07 -9.609 1 90.81 92 PRO A CA 1
ATOM 664 C C . PRO A 1 92 ? 18.062 -13.648 -10.156 1 90.81 92 PRO A C 1
ATOM 666 O O . PRO A 1 92 ? 17.859 -12.68 -9.414 1 90.81 92 PRO A O 1
ATOM 669 N N . GLU A 1 93 ? 18.391 -13.523 -11.352 1 93.19 93 GLU A N 1
ATOM 670 C CA . GLU A 1 93 ? 18.578 -12.203 -11.961 1 93.19 93 GLU A CA 1
ATOM 671 C C . GLU A 1 93 ? 17.281 -11.398 -11.945 1 93.19 93 GLU A C 1
ATOM 673 O O . GLU A 1 93 ? 17.297 -10.188 -11.719 1 93.19 93 GLU A O 1
ATOM 678 N N . LEU A 1 94 ? 16.219 -12.062 -12.18 1 94.62 94 LEU A N 1
ATOM 679 C CA . LEU A 1 94 ? 14.922 -11.398 -12.141 1 94.62 94 LEU A CA 1
ATOM 680 C C . LEU A 1 94 ? 14.633 -10.852 -10.75 1 94.62 94 LEU A C 1
ATOM 682 O O . LEU A 1 94 ? 14.234 -9.695 -10.594 1 94.62 94 LEU A O 1
ATOM 686 N N . VAL A 1 95 ? 14.844 -11.672 -9.773 1 95.81 95 VAL A N 1
ATOM 687 C CA . VAL A 1 95 ? 14.586 -11.305 -8.383 1 95.81 95 VAL A CA 1
ATOM 688 C C . VAL A 1 95 ? 15.453 -10.109 -8 1 95.81 95 VAL A C 1
ATOM 690 O O . VAL A 1 95 ? 14.953 -9.133 -7.426 1 95.81 95 VAL A O 1
ATOM 693 N N . GLU A 1 96 ? 16.672 -10.164 -8.398 1 96.12 96 GLU A N 1
ATOM 694 C CA . GLU A 1 96 ? 17.609 -9.102 -8.078 1 96.12 96 GLU A CA 1
ATOM 695 C C . GLU A 1 96 ? 17.203 -7.781 -8.727 1 96.12 96 GLU A C 1
ATOM 697 O O . GLU A 1 96 ? 17.188 -6.734 -8.07 1 96.12 96 GLU A O 1
ATOM 702 N N . ARG A 1 97 ? 16.828 -7.879 -9.945 1 97.19 97 ARG A N 1
ATOM 703 C CA . ARG A 1 97 ? 16.5 -6.676 -10.695 1 97.19 97 ARG A CA 1
ATOM 704 C C . ARG A 1 97 ? 15.18 -6.074 -10.211 1 97.19 97 ARG A C 1
ATOM 706 O O . ARG A 1 97 ? 15.055 -4.852 -10.109 1 97.19 97 ARG A O 1
ATOM 713 N N . LEU A 1 98 ? 14.258 -6.887 -9.93 1 97.5 98 LEU A N 1
ATOM 714 C CA . LEU A 1 98 ? 12.992 -6.391 -9.406 1 97.5 98 LEU A CA 1
ATOM 715 C C . LEU A 1 98 ? 13.172 -5.766 -8.031 1 97.5 98 LEU A C 1
ATOM 717 O O . LEU A 1 98 ? 12.602 -4.711 -7.742 1 97.5 98 LEU A O 1
ATOM 721 N N . ALA A 1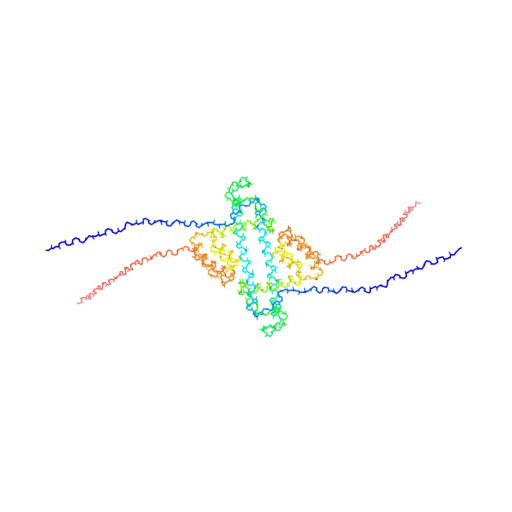 99 ? 13.898 -6.438 -7.184 1 97.75 99 ALA A N 1
ATOM 722 C CA . ALA A 1 99 ? 14.164 -5.918 -5.844 1 97.75 99 ALA A CA 1
ATOM 723 C C . ALA A 1 99 ? 14.773 -4.52 -5.91 1 97.75 99 ALA A C 1
ATOM 725 O O . ALA A 1 99 ? 14.344 -3.611 -5.199 1 97.75 99 ALA A O 1
ATOM 726 N N . ALA A 1 100 ? 15.734 -4.355 -6.785 1 96.88 100 ALA A N 1
ATOM 727 C CA . ALA A 1 100 ? 16.406 -3.068 -6.941 1 96.88 100 ALA A CA 1
ATOM 728 C C . ALA A 1 100 ? 15.445 -2.016 -7.496 1 96.88 100 ALA A C 1
ATOM 730 O O . ALA A 1 100 ? 15.367 -0.9 -6.977 1 96.88 100 ALA A O 1
ATOM 731 N N . ALA A 1 101 ? 14.672 -2.396 -8.484 1 96.81 101 ALA A N 1
ATOM 732 C CA . ALA A 1 101 ? 13.781 -1.457 -9.164 1 96.81 101 ALA A CA 1
ATOM 733 C C . ALA A 1 101 ? 12.656 -1.002 -8.234 1 96.81 101 ALA A C 1
ATOM 735 O O . ALA A 1 101 ? 12.219 0.148 -8.305 1 96.81 101 ALA A O 1
ATOM 736 N N . LEU A 1 102 ? 12.234 -1.878 -7.41 1 96.88 102 LEU A N 1
ATOM 737 C CA . LEU A 1 102 ? 11.109 -1.58 -6.523 1 96.88 102 LEU A CA 1
ATOM 738 C C . LEU A 1 102 ? 11.609 -1.121 -5.156 1 96.88 102 LEU A C 1
ATOM 740 O O . LEU A 1 102 ? 10.812 -0.776 -4.281 1 96.88 102 LEU A O 1
ATOM 744 N N . ARG A 1 103 ? 12.867 -1.162 -4.941 1 97.25 103 ARG A N 1
ATOM 745 C CA . ARG A 1 103 ? 13.508 -0.785 -3.689 1 97.25 103 ARG A CA 1
ATOM 746 C C . ARG A 1 103 ? 12.938 -1.581 -2.52 1 97.25 103 ARG A C 1
ATOM 748 O O . ARG A 1 103 ? 12.57 -1.007 -1.492 1 97.25 103 ARG A O 1
ATOM 755 N N . VAL A 1 104 ? 12.898 -2.857 -2.713 1 97.31 104 VAL A N 1
ATOM 756 C CA . VAL A 1 104 ? 12.5 -3.803 -1.677 1 97.31 104 VAL A CA 1
ATOM 757 C C . VAL A 1 104 ? 13.547 -4.906 -1.547 1 97.31 104 VAL A C 1
ATOM 759 O O . VAL A 1 104 ? 14.328 -5.141 -2.473 1 97.31 104 VAL A O 1
ATOM 762 N N . PRO A 1 105 ? 13.586 -5.523 -0.374 1 96.94 105 PRO A N 1
ATOM 763 C CA . PRO A 1 105 ? 14.461 -6.695 -0.258 1 96.94 105 PRO A CA 1
ATOM 764 C C . PRO A 1 105 ? 14.086 -7.809 -1.233 1 96.94 105 PRO A C 1
ATOM 766 O O . PRO A 1 105 ? 12.93 -7.898 -1.658 1 96.94 105 PRO A O 1
ATOM 769 N N . GLU A 1 106 ? 15.062 -8.68 -1.5 1 96.5 106 GLU A N 1
ATOM 770 C CA . GLU A 1 106 ? 14.844 -9.773 -2.441 1 96.5 106 GLU A CA 1
ATOM 771 C C . GLU A 1 106 ? 13.719 -10.688 -1.972 1 96.5 106 GLU A C 1
ATOM 773 O O . GLU A 1 106 ? 12.93 -11.172 -2.781 1 96.5 106 GLU A O 1
ATOM 778 N N . GLY A 1 107 ? 13.664 -10.906 -0.706 1 96.25 107 GLY A N 1
ATOM 779 C CA . GLY A 1 107 ? 12.578 -11.711 -0.17 1 96.25 107 GLY A CA 1
ATOM 780 C C . GLY A 1 107 ? 11.211 -11.125 -0.446 1 96.25 107 GLY A C 1
ATOM 781 O O . GLY A 1 107 ? 10.258 -11.867 -0.721 1 96.25 107 GLY A O 1
ATOM 782 N N . SER A 1 108 ? 11.086 -9.828 -0.374 1 96.69 108 SER A N 1
ATOM 783 C CA . SER A 1 108 ? 9.836 -9.141 -0.667 1 96.69 108 SER A CA 1
ATOM 784 C C . SER A 1 108 ? 9.492 -9.227 -2.15 1 96.69 108 SER A C 1
ATOM 786 O O . SER A 1 108 ? 8.32 -9.328 -2.518 1 96.69 108 SER A O 1
ATOM 788 N N . ALA A 1 109 ? 10.477 -9.094 -2.984 1 97.25 109 ALA A N 1
ATOM 789 C CA . ALA A 1 109 ? 10.266 -9.25 -4.422 1 97.25 109 ALA A CA 1
ATOM 790 C C . ALA A 1 109 ? 9.734 -10.641 -4.75 1 97.25 109 ALA A C 1
ATOM 792 O O . ALA A 1 109 ? 8.797 -10.789 -5.543 1 97.25 109 ALA A O 1
ATOM 793 N N . VAL A 1 110 ? 10.312 -11.641 -4.133 1 96.25 110 VAL A N 1
ATOM 794 C CA . VAL A 1 110 ? 9.867 -13.016 -4.324 1 96.25 110 VAL A CA 1
ATOM 795 C C . VAL A 1 110 ? 8.414 -13.156 -3.869 1 96.25 110 VAL A C 1
ATOM 797 O O . VAL A 1 110 ? 7.594 -13.75 -4.57 1 96.25 110 VAL A O 1
ATOM 800 N N . ALA A 1 111 ? 8.125 -12.594 -2.744 1 96.19 111 ALA A N 1
ATOM 801 C CA . ALA A 1 111 ? 6.77 -12.648 -2.205 1 96.19 111 ALA A CA 1
ATOM 802 C C . ALA A 1 111 ? 5.773 -12 -3.16 1 96.19 111 ALA A C 1
ATOM 804 O O . ALA A 1 111 ? 4.664 -12.508 -3.352 1 96.19 111 ALA A O 1
ATOM 805 N N . LEU A 1 112 ? 6.184 -10.906 -3.727 1 96.81 112 LEU A N 1
ATOM 806 C CA . LEU A 1 112 ? 5.32 -10.203 -4.672 1 96.81 112 LEU A CA 1
ATOM 807 C C . LEU A 1 112 ? 5.098 -11.039 -5.93 1 96.81 112 LEU A C 1
ATOM 809 O O . LEU A 1 112 ? 3.988 -11.078 -6.465 1 96.81 112 LEU A O 1
ATOM 813 N N . ILE A 1 113 ? 6.133 -11.695 -6.414 1 97.12 113 ILE A N 1
ATOM 814 C CA . ILE A 1 113 ? 6.023 -12.57 -7.574 1 97.12 113 ILE A CA 1
ATOM 815 C C . ILE A 1 113 ? 5.059 -13.719 -7.266 1 97.12 113 ILE A C 1
ATOM 817 O O . ILE A 1 113 ? 4.16 -14.008 -8.062 1 97.12 113 ILE A O 1
ATOM 821 N N . GLU A 1 114 ? 5.219 -14.289 -6.137 1 96.06 114 GLU A N 1
ATOM 822 C CA . GLU A 1 114 ? 4.375 -15.414 -5.746 1 96.06 114 GLU A CA 1
ATOM 823 C C . GLU A 1 114 ? 2.926 -14.977 -5.555 1 96.06 114 GLU A C 1
ATOM 825 O O . GLU A 1 114 ? 2.002 -15.68 -5.973 1 96.06 114 GLU A O 1
ATOM 830 N N . GLU A 1 115 ? 2.76 -13.898 -4.895 1 97.62 115 GLU A N 1
ATOM 831 C CA . GLU A 1 115 ? 1.426 -13.336 -4.73 1 97.62 115 GLU A CA 1
ATOM 832 C C . GLU A 1 115 ? 0.754 -13.102 -6.078 1 97.62 115 GLU A C 1
ATOM 834 O O . GLU A 1 115 ? -0.424 -13.414 -6.258 1 97.62 115 GLU A O 1
ATOM 839 N N . SER A 1 116 ? 1.498 -12.508 -6.934 1 98.06 116 SER A N 1
ATOM 840 C CA . SER A 1 116 ? 0.986 -12.203 -8.266 1 98.06 116 SER A CA 1
ATOM 841 C C . SER A 1 116 ? 0.566 -13.477 -9 1 98.06 116 SER A C 1
ATOM 843 O O . SER A 1 116 ? -0.508 -13.523 -9.602 1 98.06 116 SER A O 1
ATOM 845 N N . ARG A 1 117 ? 1.38 -14.469 -8.953 1 96.75 117 ARG A N 1
ATOM 846 C CA . ARG A 1 117 ? 1.067 -15.758 -9.562 1 96.75 117 ARG A CA 1
ATOM 847 C C . ARG A 1 117 ? -0.218 -16.344 -8.984 1 96.75 117 ARG A C 1
ATOM 849 O O . ARG A 1 117 ? -1.089 -16.797 -9.727 1 96.75 117 ARG A O 1
ATOM 856 N N . ALA A 1 118 ? -0.322 -16.312 -7.691 1 97.5 118 ALA A N 1
ATOM 857 C CA . ALA A 1 118 ? -1.495 -16.844 -7.012 1 97.5 118 ALA A CA 1
ATOM 858 C C . ALA A 1 118 ? -2.76 -16.094 -7.41 1 97.5 118 ALA A C 1
ATOM 860 O O . ALA A 1 118 ? -3.803 -16.703 -7.66 1 97.5 118 ALA A O 1
ATOM 861 N N . LEU A 1 119 ? -2.703 -14.797 -7.52 1 98.38 119 LEU A N 1
ATOM 862 C CA . LEU A 1 119 ? -3.852 -13.992 -7.91 1 98.38 119 LEU A CA 1
ATOM 863 C C . LEU A 1 119 ? -4.305 -14.336 -9.328 1 98.38 119 LEU A C 1
ATOM 865 O O . LEU A 1 119 ? -5.5 -14.492 -9.578 1 98.38 119 LEU A O 1
ATOM 869 N N . VAL A 1 120 ? -3.352 -14.492 -10.203 1 97.81 120 VAL A N 1
ATOM 870 C CA . VAL A 1 120 ? -3.662 -14.656 -11.617 1 97.81 120 VAL A CA 1
ATOM 871 C C . VAL A 1 120 ? -4.176 -16.078 -11.875 1 97.81 120 VAL A C 1
ATOM 873 O O . VAL A 1 120 ? -5.176 -16.266 -12.57 1 97.81 120 VAL A O 1
ATOM 876 N N . HIS A 1 121 ? -3.59 -17.047 -11.234 1 96.31 121 HIS A N 1
ATOM 877 C CA . HIS A 1 121 ? -3.877 -18.422 -11.648 1 96.31 121 HIS A CA 1
ATOM 878 C C . HIS A 1 121 ? -4.785 -19.125 -10.648 1 96.31 121 HIS A C 1
ATOM 880 O O . HIS A 1 121 ? -5.578 -20 -11.023 1 96.31 121 HIS A O 1
ATOM 886 N N . GLU A 1 122 ? -4.703 -18.781 -9.414 1 96.12 122 GLU A N 1
ATOM 887 C CA . GLU A 1 122 ? -5.422 -19.531 -8.391 1 96.12 122 GLU A CA 1
ATOM 888 C C . GLU A 1 122 ? -6.617 -18.75 -7.863 1 96.12 122 GLU A C 1
ATOM 890 O O . GLU A 1 122 ? -7.586 -19.328 -7.375 1 96.12 122 GLU A O 1
ATOM 895 N N . HIS A 1 123 ? -6.551 -17.453 -7.957 1 98 123 HIS A N 1
ATOM 896 C CA . HIS A 1 123 ? -7.605 -16.641 -7.379 1 98 123 HIS A CA 1
ATOM 897 C C . HIS A 1 123 ? -8.07 -15.57 -8.359 1 98 123 HIS A C 1
ATOM 899 O O . HIS A 1 123 ? -8.102 -14.383 -8.023 1 98 123 HIS A O 1
ATOM 905 N N . PRO A 1 124 ? -8.555 -15.914 -9.508 1 97.56 124 PRO A N 1
ATOM 906 C CA . PRO A 1 124 ? -8.961 -14.906 -10.492 1 97.56 124 PRO A CA 1
ATOM 907 C C . PRO A 1 124 ? -10.148 -14.07 -10.023 1 97.56 124 PRO A C 1
ATOM 909 O O . PRO A 1 124 ? -10.297 -12.922 -10.445 1 97.56 124 PRO A O 1
ATOM 912 N N . ARG A 1 125 ? -10.977 -14.641 -9.188 1 98.5 125 ARG A N 1
ATOM 913 C CA . ARG A 1 125 ? -12.094 -13.859 -8.672 1 98.5 125 ARG A CA 1
ATOM 914 C C . ARG A 1 125 ? -11.609 -12.766 -7.73 1 98.5 125 ARG A C 1
ATOM 916 O O . ARG A 1 125 ? -12.133 -11.641 -7.758 1 98.5 125 ARG A O 1
ATOM 923 N N . THR A 1 126 ? -10.672 -13.086 -6.906 1 98.75 126 THR A N 1
ATOM 924 C CA . THR A 1 126 ? -10.062 -12.086 -6.043 1 98.75 126 THR A CA 1
ATOM 925 C C . THR A 1 126 ? -9.375 -11 -6.871 1 98.75 126 THR A C 1
ATOM 927 O O . THR A 1 126 ? -9.5 -9.812 -6.574 1 98.75 126 THR A O 1
ATOM 930 N N . LEU A 1 127 ? -8.695 -11.406 -7.93 1 98.81 127 LEU A N 1
ATOM 931 C CA . LEU A 1 127 ? -8.047 -10.453 -8.828 1 98.81 127 LEU A CA 1
ATOM 932 C C . LEU A 1 127 ? -9.078 -9.531 -9.477 1 98.81 127 LEU A C 1
ATOM 934 O O . LEU A 1 127 ? -8.852 -8.328 -9.594 1 98.81 127 LEU A O 1
ATOM 938 N N . ALA A 1 128 ? -10.156 -10.094 -9.891 1 98.69 128 ALA A N 1
ATOM 939 C CA . ALA A 1 128 ? -11.219 -9.305 -10.508 1 98.69 128 ALA A CA 1
ATOM 940 C C . ALA A 1 128 ? -11.797 -8.289 -9.531 1 98.69 128 ALA A C 1
ATOM 942 O O . ALA A 1 128 ? -12.047 -7.141 -9.891 1 98.69 128 ALA A O 1
ATOM 943 N N . ALA A 1 129 ? -12.008 -8.727 -8.281 1 98.69 129 ALA A N 1
ATOM 944 C CA . ALA A 1 129 ? -12.508 -7.824 -7.25 1 98.69 129 ALA A CA 1
ATOM 945 C C . ALA A 1 129 ? -11.516 -6.699 -6.977 1 98.69 129 ALA A C 1
ATOM 947 O O . ALA A 1 129 ? -11.914 -5.551 -6.762 1 98.69 129 ALA A O 1
ATOM 948 N N . LEU A 1 130 ? -10.273 -7.031 -6.957 1 98.56 130 LEU A N 1
ATOM 949 C CA . LEU A 1 130 ? -9.211 -6.051 -6.777 1 98.56 130 LEU A CA 1
ATOM 950 C C . LEU A 1 130 ? -9.188 -5.055 -7.934 1 98.56 130 LEU A C 1
ATOM 952 O O . LEU A 1 130 ? -9.109 -3.844 -7.715 1 98.56 130 LEU A O 1
ATOM 956 N N . ARG A 1 131 ? -9.312 -5.516 -9.109 1 98.38 131 ARG A N 1
ATOM 957 C CA . ARG A 1 131 ? -9.297 -4.695 -10.32 1 98.38 131 ARG A CA 1
ATOM 958 C C . ARG A 1 131 ? -10.469 -3.719 -10.336 1 98.38 131 ARG A C 1
ATOM 960 O O . ARG A 1 131 ? -10.32 -2.572 -10.766 1 98.38 131 ARG A O 1
ATOM 967 N N . GLY A 1 132 ? -11.531 -4.227 -9.82 1 97.88 132 GLY A N 1
ATOM 968 C CA . GLY A 1 132 ? -12.727 -3.4 -9.773 1 97.88 132 GLY A CA 1
ATOM 969 C C . GLY A 1 132 ? -12.742 -2.439 -8.602 1 97.88 132 GLY A C 1
ATOM 970 O O . GLY A 1 132 ? -13.633 -1.597 -8.492 1 97.88 132 GLY A O 1
ATOM 971 N N . GLY A 1 133 ? -11.789 -2.576 -7.77 1 97.38 133 GLY A N 1
ATOM 972 C CA . GLY A 1 133 ? -11.727 -1.721 -6.594 1 97.38 133 GLY A CA 1
ATOM 973 C C . GLY A 1 133 ? -12.711 -2.109 -5.516 1 97.38 133 GLY A C 1
ATOM 974 O O . GLY A 1 133 ? -12.984 -1.326 -4.602 1 97.38 133 GLY A O 1
ATOM 975 N N . HIS A 1 134 ? -13.297 -3.234 -5.605 1 96.75 134 HIS A N 1
ATOM 976 C CA . HIS A 1 134 ? -14.281 -3.703 -4.637 1 96.75 134 HIS A CA 1
ATOM 977 C C . HIS A 1 134 ? -13.609 -4.168 -3.35 1 96.75 134 HIS A C 1
ATOM 979 O O . HIS A 1 134 ? -14.258 -4.25 -2.303 1 96.75 134 HIS A O 1
ATOM 985 N N . ILE A 1 135 ? -12.367 -4.535 -3.451 1 98.12 135 ILE A N 1
ATOM 986 C CA . ILE A 1 135 ? -11.562 -4.871 -2.287 1 98.12 135 ILE A CA 1
ATOM 987 C C . ILE A 1 135 ? -10.211 -4.164 -2.377 1 98.12 135 ILE A C 1
ATOM 989 O O . ILE A 1 135 ? -9.828 -3.68 -3.443 1 98.12 135 ILE A O 1
ATOM 993 N N . THR A 1 136 ? -9.578 -4.07 -1.226 1 97.5 136 THR A N 1
ATOM 994 C CA . THR A 1 136 ? -8.234 -3.494 -1.19 1 97.5 136 THR A CA 1
ATOM 995 C C . THR A 1 136 ? -7.176 -4.578 -1.334 1 97.5 136 THR A C 1
ATOM 997 O O . THR A 1 136 ? -7.484 -5.77 -1.251 1 97.5 136 THR A O 1
ATOM 1000 N N . HIS A 1 137 ? -5.965 -4.125 -1.608 1 97.62 137 HIS A N 1
ATOM 1001 C CA . HIS A 1 137 ? -4.852 -5.062 -1.689 1 97.62 137 HIS A CA 1
ATOM 1002 C C . HIS A 1 137 ? -4.688 -5.836 -0.386 1 97.62 137 HIS A C 1
ATOM 1004 O O . HIS A 1 137 ? -4.359 -7.023 -0.403 1 97.62 137 HIS A O 1
ATOM 1010 N N . ALA A 1 138 ? -4.953 -5.191 0.741 1 97.75 138 ALA A N 1
ATOM 1011 C CA . ALA A 1 138 ? -4.859 -5.855 2.037 1 97.75 138 ALA A CA 1
ATOM 1012 C C . ALA A 1 138 ? -5.895 -6.973 2.158 1 97.75 138 ALA A C 1
ATOM 1014 O O . ALA A 1 138 ? -5.613 -8.023 2.738 1 97.75 138 ALA A O 1
ATOM 1015 N N . HIS A 1 139 ? -7.051 -6.77 1.646 1 98.62 139 HIS A N 1
ATOM 1016 C CA . HIS A 1 139 ? -8.055 -7.828 1.604 1 98.62 139 HIS A CA 1
ATOM 1017 C C . HIS A 1 139 ? -7.57 -9.008 0.77 1 98.62 139 HIS A C 1
ATOM 1019 O O . HIS A 1 139 ? -7.723 -10.164 1.176 1 98.62 139 HIS A O 1
ATOM 1025 N N . ALA A 1 140 ? -7.027 -8.664 -0.378 1 98.75 140 ALA A N 1
ATOM 1026 C CA . ALA A 1 140 ? -6.512 -9.711 -1.251 1 98.75 140 ALA A CA 1
ATOM 1027 C C . ALA A 1 140 ? -5.441 -10.539 -0.542 1 98.75 140 ALA A C 1
ATOM 1029 O O . ALA A 1 140 ? -5.445 -11.773 -0.622 1 98.75 140 ALA A O 1
ATOM 1030 N N . GLN A 1 141 ? -4.59 -9.875 0.129 1 98.31 141 GLN A N 1
ATOM 1031 C CA . GLN A 1 141 ? -3.545 -10.57 0.878 1 98.31 141 GLN A CA 1
ATOM 1032 C C . GLN A 1 141 ? -4.145 -11.484 1.939 1 98.31 141 GLN A C 1
ATOM 1034 O O . GLN A 1 141 ? -3.664 -12.602 2.148 1 98.31 141 GLN A O 1
ATOM 1039 N N . THR A 1 142 ? -5.141 -10.992 2.596 1 98.5 142 THR A N 1
ATOM 1040 C CA . THR A 1 142 ? -5.824 -11.797 3.604 1 98.5 142 THR A CA 1
ATOM 1041 C C . THR A 1 142 ? -6.43 -13.047 2.977 1 98.5 142 THR A C 1
ATOM 1043 O O . THR A 1 142 ? -6.266 -14.148 3.5 1 98.5 142 THR A O 1
ATOM 1046 N N . ILE A 1 143 ? -7.039 -12.898 1.899 1 98.81 143 ILE A N 1
ATOM 1047 C CA . ILE A 1 143 ? -7.672 -14.016 1.209 1 98.81 143 ILE A CA 1
ATOM 1048 C C . ILE A 1 143 ? -6.613 -15.031 0.787 1 98.81 143 ILE A C 1
ATOM 1050 O O . ILE A 1 143 ? -6.762 -16.234 1.033 1 98.81 143 ILE A O 1
ATOM 1054 N N . LEU A 1 144 ? -5.555 -14.531 0.215 1 98.44 144 LEU A N 1
ATOM 1055 C CA . LEU A 1 144 ? -4.473 -15.406 -0.22 1 98.44 144 LEU A CA 1
ATOM 1056 C C . LEU A 1 144 ? -3.871 -16.156 0.965 1 98.44 144 LEU A C 1
ATOM 1058 O O . LEU A 1 144 ? -3.629 -17.359 0.885 1 98.44 144 LEU A O 1
ATOM 1062 N N . GLY A 1 145 ? -3.697 -15.461 2.002 1 98.06 145 GLY A N 1
ATOM 1063 C CA . GLY A 1 145 ? -3.074 -16.062 3.174 1 98.06 145 GLY A CA 1
ATOM 1064 C C . GLY A 1 145 ? -3.877 -17.203 3.756 1 98.06 145 GLY A C 1
ATOM 1065 O O . GLY A 1 145 ? -3.318 -18.25 4.086 1 98.06 145 GLY A O 1
ATOM 1066 N N . TYR A 1 146 ? -5.129 -17.078 3.807 1 97.88 146 TYR A N 1
ATOM 1067 C CA . TYR A 1 146 ? -5.949 -18.062 4.496 1 97.88 146 TYR A CA 1
ATOM 1068 C C . TYR A 1 146 ? -6.352 -19.188 3.557 1 97.88 146 TYR A C 1
ATOM 1070 O O . TYR A 1 146 ? -6.789 -20.25 4.004 1 97.88 146 TYR A O 1
ATOM 1078 N N . THR A 1 147 ? -6.238 -18.984 2.297 1 97.75 147 THR A N 1
ATOM 1079 C CA . THR A 1 147 ? -6.594 -20.031 1.349 1 97.75 147 THR A CA 1
ATOM 1080 C C . THR A 1 147 ? -5.371 -20.875 0.981 1 97.75 147 THR A C 1
ATOM 1082 O O . THR A 1 147 ? -5.5 -21.938 0.375 1 97.75 147 THR A O 1
ATOM 1085 N N . ASP A 1 148 ? -4.246 -20.375 1.349 1 95.12 148 ASP A N 1
ATOM 1086 C CA . ASP A 1 148 ? -2.998 -21.062 1.038 1 95.12 148 ASP A CA 1
ATOM 1087 C C . ASP A 1 148 ? -2.994 -22.484 1.609 1 95.12 148 ASP A C 1
ATOM 1089 O O . ASP A 1 148 ? -3.389 -22.688 2.758 1 95.12 148 ASP A O 1
ATOM 1093 N N . GLY A 1 149 ? -2.584 -23.453 0.746 1 93.44 149 GLY A N 1
ATOM 1094 C CA . GLY A 1 149 ? -2.408 -24.828 1.196 1 93.44 149 GLY A CA 1
ATOM 1095 C C . GLY A 1 149 ? -3.693 -25.625 1.172 1 93.44 149 GLY A C 1
ATOM 1096 O O . GLY A 1 149 ? -3.686 -26.828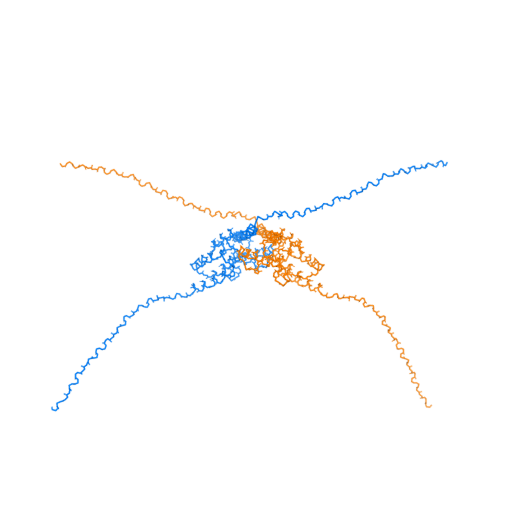 1.444 1 93.44 149 GLY A O 1
ATOM 1097 N N . LEU A 1 150 ? -4.797 -25.109 0.898 1 94.25 150 LEU A N 1
ATOM 1098 C CA . LEU A 1 150 ? -6.07 -25.812 0.842 1 94.25 150 LEU A CA 1
ATOM 1099 C C . LEU A 1 150 ? -6.234 -26.531 -0.497 1 94.25 150 LEU A C 1
ATOM 1101 O O . LEU A 1 150 ? -5.727 -26.062 -1.52 1 94.25 150 LEU A O 1
ATOM 1105 N N . ARG A 1 151 ? -6.93 -27.656 -0.379 1 93.44 151 ARG A N 1
ATOM 1106 C CA . ARG A 1 151 ? -7.352 -28.297 -1.623 1 93.44 151 ARG A CA 1
ATOM 1107 C C . ARG A 1 151 ? -8.266 -27.375 -2.43 1 93.44 151 ARG A C 1
ATOM 1109 O O . ARG A 1 151 ? -8.961 -26.531 -1.862 1 93.44 151 ARG A O 1
ATOM 1116 N N . ARG A 1 152 ? -8.312 -27.578 -3.658 1 93.88 152 ARG A N 1
ATOM 1117 C CA . ARG A 1 152 ? -8.984 -26.688 -4.598 1 93.88 152 ARG A CA 1
ATOM 1118 C C . ARG A 1 152 ? -10.422 -26.422 -4.172 1 93.88 152 ARG A C 1
ATOM 1120 O O . ARG A 1 152 ? -10.875 -25.266 -4.18 1 93.88 152 ARG A O 1
ATOM 1127 N N . GLY A 1 153 ? -11.133 -27.469 -3.834 1 93.12 153 GLY A N 1
ATOM 1128 C CA . GLY A 1 153 ? -12.523 -27.312 -3.432 1 93.12 153 GLY A CA 1
ATOM 1129 C C . GLY A 1 153 ? -12.688 -26.391 -2.234 1 93.12 153 GLY A C 1
ATOM 1130 O O . GLY A 1 153 ? -13.508 -25.469 -2.264 1 93.12 153 GLY A O 1
ATOM 1131 N N . ASN A 1 154 ? -11.938 -26.594 -1.193 1 94.69 154 ASN A N 1
ATOM 1132 C CA . ASN A 1 154 ? -11.984 -25.766 0.006 1 94.69 154 ASN A CA 1
ATOM 1133 C C . ASN A 1 154 ? -11.492 -24.359 -0.271 1 94.69 154 ASN A C 1
ATOM 1135 O O . ASN A 1 154 ? -12.008 -23.391 0.29 1 94.69 154 ASN A O 1
ATOM 1139 N N . ARG A 1 155 ? -10.523 -24.25 -1.135 1 96.44 155 ARG A N 1
ATOM 1140 C CA . ARG A 1 155 ? -9.992 -22.938 -1.509 1 96.44 155 ARG A CA 1
ATOM 1141 C C . ARG A 1 155 ? -11.055 -22.094 -2.182 1 96.44 155 ARG A C 1
ATOM 1143 O O . ARG A 1 155 ? -11.258 -20.922 -1.806 1 96.44 155 ARG A O 1
ATOM 1150 N N . VAL A 1 156 ? -11.703 -22.656 -3.113 1 96.25 156 VAL A N 1
ATOM 1151 C CA . VAL A 1 156 ? -12.727 -21.938 -3.875 1 96.25 156 VAL A CA 1
ATOM 1152 C C . VAL A 1 156 ? -13.883 -21.547 -2.955 1 96.25 156 VAL A C 1
ATOM 1154 O O . VAL A 1 156 ? -14.383 -20.422 -3.018 1 96.25 156 VAL A O 1
ATOM 1157 N N . ALA A 1 157 ? -14.266 -22.5 -2.133 1 96.25 157 ALA A N 1
ATOM 1158 C CA . ALA A 1 157 ? -15.375 -22.234 -1.215 1 96.25 157 ALA A CA 1
ATOM 1159 C C . ALA A 1 157 ? -15.016 -21.125 -0.232 1 96.25 157 ALA A C 1
ATOM 1161 O O . ALA A 1 157 ? -15.82 -20.219 -0.001 1 96.25 157 ALA A O 1
ATOM 1162 N N . LEU A 1 158 ? -13.883 -21.188 0.317 1 97.88 158 LEU A N 1
ATOM 1163 C CA . LEU A 1 158 ? -13.453 -20.172 1.27 1 97.88 158 LEU A CA 1
ATOM 1164 C C . LEU A 1 158 ? -13.289 -18.828 0.585 1 97.88 158 LEU A C 1
ATOM 1166 O O . LEU A 1 158 ? -13.719 -17.797 1.122 1 97.88 158 LEU A O 1
ATOM 1170 N N . GLU A 1 159 ? -12.695 -18.797 -0.554 1 98.38 159 GLU A N 1
ATOM 1171 C CA . GLU A 1 159 ? -12.539 -17.562 -1.316 1 98.38 159 GLU A CA 1
ATOM 1172 C C . GLU A 1 159 ? -13.891 -16.891 -1.552 1 98.38 159 GLU A C 1
ATOM 1174 O O . GLU A 1 159 ? -14.023 -15.68 -1.356 1 98.38 159 GLU A O 1
ATOM 1179 N N . THR A 1 160 ? -14.852 -17.688 -1.953 1 97.62 160 THR A N 1
ATOM 1180 C CA . THR A 1 160 ? -16.188 -17.172 -2.232 1 97.62 160 THR A CA 1
ATOM 1181 C C . THR A 1 160 ? -16.781 -16.516 -0.994 1 97.62 160 THR A C 1
ATOM 1183 O O . THR A 1 160 ? -17.312 -15.406 -1.075 1 97.62 160 THR A O 1
ATOM 1186 N N . ARG A 1 161 ? -16.625 -17.156 0.085 1 97.31 161 ARG A N 1
ATOM 1187 C CA . ARG A 1 161 ? -17.156 -16.641 1.34 1 97.31 161 ARG A CA 1
ATOM 1188 C C . ARG A 1 161 ? -16.453 -15.359 1.75 1 97.31 161 ARG A C 1
ATOM 1190 O O . ARG A 1 161 ? -17.094 -14.383 2.156 1 97.31 161 ARG A O 1
ATOM 1197 N N . LEU A 1 162 ? -15.211 -15.367 1.619 1 98.56 162 LEU A N 1
ATOM 1198 C CA . LEU A 1 162 ? -14.43 -14.211 2.059 1 98.56 162 LEU A CA 1
ATOM 1199 C C . LEU A 1 162 ? -14.672 -13.008 1.154 1 98.56 162 LEU A C 1
ATOM 1201 O O . LEU A 1 162 ? -14.719 -11.875 1.626 1 98.56 162 LEU A O 1
ATOM 1205 N N . LEU A 1 163 ? -14.852 -13.195 -0.125 1 98.56 163 LEU A N 1
ATOM 1206 C CA . LEU A 1 163 ? -15.117 -12.102 -1.053 1 98.56 163 LEU A CA 1
ATOM 1207 C C . LEU A 1 163 ? -16.453 -11.43 -0.731 1 98.56 163 LEU A C 1
ATOM 1209 O O . LEU A 1 163 ? -16.594 -10.219 -0.878 1 98.56 163 LEU A O 1
ATOM 1213 N N . LYS A 1 164 ? -17.359 -12.203 -0.281 1 97.31 164 LYS A N 1
ATOM 1214 C CA . LYS A 1 164 ? -18.656 -11.648 0.11 1 97.31 164 LYS A CA 1
ATOM 1215 C C . LYS A 1 164 ? -18.516 -10.719 1.31 1 97.31 164 LYS A C 1
ATOM 1217 O O . LYS A 1 164 ? -19.109 -9.641 1.339 1 97.31 164 LYS A O 1
ATOM 1222 N N . HIS A 1 165 ? -17.688 -11.086 2.219 1 97.62 165 HIS A N 1
ATOM 1223 C CA . HIS A 1 165 ? -17.516 -10.312 3.443 1 97.62 165 HIS A CA 1
ATOM 1224 C C . HIS A 1 165 ? -16.578 -9.133 3.225 1 97.62 165 HIS A C 1
ATOM 1226 O O . HIS A 1 165 ? -16.719 -8.094 3.877 1 97.62 165 HIS A O 1
ATOM 1232 N N . ALA A 1 166 ? -15.672 -9.266 2.318 1 97.81 166 ALA A N 1
ATOM 1233 C CA . ALA A 1 166 ? -14.594 -8.297 2.145 1 97.81 166 ALA A CA 1
ATOM 1234 C C . ALA A 1 166 ? -15.133 -6.938 1.729 1 97.81 166 ALA A C 1
ATOM 1236 O O . ALA A 1 166 ? -14.523 -5.902 2.018 1 97.81 166 ALA A O 1
ATOM 1237 N N . ARG A 1 167 ? -16.297 -6.867 1.188 1 93.88 167 ARG A N 1
ATOM 1238 C CA . ARG A 1 167 ? -16.875 -5.637 0.653 1 93.88 167 ARG A CA 1
ATOM 1239 C C . ARG A 1 167 ? -17.328 -4.715 1.777 1 93.88 167 ARG A C 1
ATOM 1241 O O . ARG A 1 167 ? -17.531 -3.518 1.565 1 93.88 167 ARG A O 1
ATOM 1248 N N . THR A 1 168 ? -17.469 -5.328 2.928 1 94.69 168 THR A N 1
ATOM 1249 C CA . THR A 1 168 ? -18.078 -4.52 3.982 1 94.69 168 THR A CA 1
ATOM 1250 C C . THR A 1 168 ? -17.266 -4.613 5.266 1 94.69 168 THR A C 1
ATOM 1252 O O . THR A 1 168 ? -17.734 -4.234 6.34 1 94.69 168 THR A O 1
ATOM 1255 N N . THR A 1 169 ? -16.125 -5.16 5.215 1 97.38 169 THR A N 1
ATOM 1256 C CA . THR A 1 169 ? -15.297 -5.336 6.402 1 97.38 169 THR A CA 1
ATOM 1257 C C . THR A 1 169 ? -13.898 -4.77 6.176 1 97.38 169 THR A C 1
ATOM 1259 O O . THR A 1 169 ? -13.469 -4.594 5.031 1 97.38 169 THR A O 1
ATOM 1262 N N . THR A 1 170 ? -13.281 -4.438 7.273 1 97.94 170 THR A N 1
ATOM 1263 C CA . THR A 1 170 ? -11.852 -4.164 7.219 1 97.94 170 THR A CA 1
ATOM 1264 C C . THR A 1 170 ? -11.062 -5.457 7.02 1 97.94 170 THR A C 1
ATOM 1266 O O . THR A 1 170 ? -11.57 -6.547 7.289 1 97.94 170 THR A O 1
ATOM 1269 N N . PRO A 1 171 ? -9.844 -5.371 6.582 1 98 171 PRO A N 1
ATOM 1270 C CA . PRO A 1 171 ? -9.008 -6.57 6.477 1 98 171 PRO A CA 1
ATOM 1271 C C . PRO A 1 171 ? -8.859 -7.301 7.809 1 98 171 PRO A C 1
ATOM 1273 O O . PRO A 1 171 ? -8.812 -8.531 7.844 1 98 171 PRO A O 1
ATOM 1276 N N . GLY A 1 172 ? -8.781 -6.523 8.867 1 98 172 GLY A N 1
ATOM 1277 C CA . GLY A 1 172 ? -8.703 -7.148 10.18 1 98 172 GLY A CA 1
ATOM 1278 C C . GLY A 1 172 ? -9.93 -7.973 10.523 1 98 172 GLY A C 1
ATOM 1279 O O . GLY A 1 172 ? -9.812 -9.102 11.008 1 98 172 GLY A O 1
ATOM 1280 N N . GLU A 1 173 ? -11.07 -7.41 10.328 1 98.06 173 GLU A N 1
ATOM 1281 C CA . GLU A 1 173 ? -12.32 -8.125 10.547 1 98.06 173 GLU A CA 1
ATOM 1282 C C . GLU A 1 173 ? -12.438 -9.336 9.625 1 98.06 173 GLU A C 1
ATOM 1284 O O . GLU A 1 173 ? -12.898 -10.398 10.047 1 98.06 173 GLU A O 1
ATOM 1289 N N . LEU A 1 174 ? -12.047 -9.172 8.391 1 98.56 174 LEU A N 1
ATOM 1290 C CA . LEU A 1 174 ? -12.062 -10.281 7.438 1 98.56 174 LEU A CA 1
ATOM 1291 C C . LEU A 1 174 ? -11.18 -11.422 7.922 1 98.56 174 LEU A C 1
ATOM 1293 O O . LEU A 1 174 ? -11.516 -12.594 7.738 1 98.56 174 LEU A O 1
ATOM 1297 N N . SER A 1 175 ? -10.055 -11.07 8.453 1 98.5 175 SER A N 1
ATOM 1298 C CA . SER A 1 175 ? -9.133 -12.086 8.969 1 98.5 175 SER A CA 1
ATOM 1299 C C . SER A 1 175 ? -9.789 -12.93 10.047 1 98.5 175 SER A C 1
ATOM 1301 O O . SER A 1 175 ? -9.555 -14.141 10.133 1 98.5 175 SER A O 1
ATOM 1303 N N . LEU A 1 176 ? -10.602 -12.32 10.859 1 98.12 176 LEU A N 1
ATOM 1304 C CA . LEU A 1 176 ? -11.312 -13.062 11.898 1 98.12 176 LEU A CA 1
ATOM 1305 C C . LEU A 1 176 ? -12.312 -14.031 11.281 1 98.12 176 LEU A C 1
ATOM 1307 O O . LEU A 1 176 ? -12.398 -15.188 11.703 1 98.12 176 LEU A O 1
ATOM 1311 N N . VAL A 1 177 ? -12.984 -13.555 10.328 1 97.81 177 VAL A N 1
ATOM 1312 C CA . VAL A 1 177 ? -13.93 -14.406 9.609 1 97.81 177 VAL A CA 1
ATOM 1313 C C . VAL A 1 177 ? -13.188 -15.547 8.922 1 97.81 177 VAL A C 1
ATOM 1315 O O . VAL A 1 177 ? -13.602 -16.703 9 1 97.81 177 VAL A O 1
ATOM 1318 N N . ALA A 1 178 ? -12.102 -15.211 8.242 1 98.56 178 ALA A N 1
ATOM 1319 C CA . ALA A 1 178 ? -11.312 -16.188 7.488 1 98.56 178 ALA A CA 1
ATOM 1320 C C . ALA A 1 178 ? -10.789 -17.297 8.398 1 98.56 178 ALA A C 1
ATOM 1322 O O . ALA A 1 178 ? -10.82 -18.469 8.039 1 98.56 178 ALA A O 1
ATOM 1323 N N . ARG A 1 179 ? -10.312 -16.891 9.492 1 97.56 179 ARG A N 1
ATOM 1324 C CA . ARG A 1 179 ? -9.789 -17.859 10.453 1 97.56 179 ARG A CA 1
ATOM 1325 C C . ARG A 1 179 ? -10.867 -18.859 10.859 1 97.56 179 ARG A C 1
ATOM 1327 O O . ARG A 1 179 ? -10.641 -20.062 10.828 1 97.56 179 ARG A O 1
ATOM 1334 N N . THR A 1 180 ? -11.969 -18.359 11.273 1 96.94 180 THR A N 1
ATOM 1335 C CA . THR A 1 180 ? -13.086 -19.203 11.711 1 96.94 180 THR A CA 1
ATOM 1336 C C . THR A 1 180 ? -13.539 -20.125 10.586 1 96.94 180 THR A C 1
ATOM 1338 O O . THR A 1 180 ? -13.734 -21.312 10.797 1 96.94 180 THR A O 1
ATOM 1341 N N . GLU A 1 181 ? -13.703 -19.562 9.422 1 96.56 181 GLU A N 1
ATOM 1342 C CA . GLU A 1 181 ? -14.195 -20.328 8.281 1 96.56 181 GLU A CA 1
ATOM 1343 C C . GLU A 1 181 ? -13.188 -21.375 7.84 1 96.56 181 GLU A C 1
ATOM 1345 O O . GLU A 1 181 ? -13.57 -22.484 7.43 1 96.56 181 GLU A O 1
ATOM 1350 N N . ARG A 1 182 ? -11.93 -21.016 7.82 1 96.44 182 ARG A N 1
ATOM 1351 C CA . ARG A 1 182 ? -10.906 -21.984 7.461 1 96.44 182 ARG A CA 1
ATOM 1352 C C . ARG A 1 182 ? -10.906 -23.156 8.445 1 96.44 182 ARG A C 1
ATOM 1354 O O . ARG A 1 182 ? -10.812 -24.312 8.031 1 96.44 182 ARG A O 1
ATOM 1361 N N . GLU A 1 183 ? -10.984 -22.891 9.758 1 94.81 183 GLU A N 1
ATOM 1362 C CA . GLU A 1 183 ? -11.031 -23.938 10.789 1 94.81 183 GLU A CA 1
ATOM 1363 C C . GLU A 1 183 ? -12.227 -24.859 10.578 1 94.81 183 GLU A C 1
ATOM 1365 O O . GLU A 1 183 ? -12.109 -26.078 10.75 1 94.81 183 GLU A O 1
ATOM 1370 N N . ARG A 1 184 ? -13.273 -24.328 10.25 1 91.81 184 ARG A N 1
ATOM 1371 C CA . ARG A 1 184 ? -14.484 -25.109 9.992 1 91.81 184 ARG A CA 1
ATOM 1372 C C . ARG A 1 184 ? -14.273 -26.094 8.844 1 91.81 184 ARG A C 1
ATOM 1374 O O . ARG A 1 184 ? -14.781 -27.203 8.875 1 91.81 184 ARG A O 1
ATOM 1381 N N . ARG A 1 185 ? -13.5 -25.719 7.898 1 89.94 185 ARG A N 1
ATOM 1382 C CA . ARG A 1 185 ? -13.312 -26.516 6.691 1 89.94 185 ARG A CA 1
ATOM 1383 C C . ARG A 1 185 ? -12.258 -27.594 6.91 1 89.94 185 ARG A C 1
ATOM 1385 O O . ARG A 1 185 ? -12.195 -28.578 6.164 1 89.94 185 ARG A O 1
ATOM 1392 N N . LEU A 1 186 ? -11.414 -27.344 7.863 1 88.5 186 LEU A N 1
ATOM 1393 C CA . LEU A 1 186 ? -10.352 -28.297 8.141 1 88.5 186 LEU A CA 1
ATOM 1394 C C . LEU A 1 186 ? -10.797 -29.312 9.18 1 88.5 186 LEU A C 1
ATOM 1396 O O . LEU A 1 186 ? -10.117 -30.312 9.414 1 88.5 186 LEU A O 1
ATOM 1400 N N . ARG A 1 187 ? -11.797 -29.016 9.844 1 79.5 187 ARG A N 1
ATOM 1401 C CA . ARG A 1 187 ? -12.305 -29.969 10.82 1 79.5 187 ARG A CA 1
ATOM 1402 C C . ARG A 1 187 ? -12.719 -31.281 10.141 1 79.5 187 ARG A C 1
ATOM 1404 O O . ARG A 1 187 ? -13.398 -31.266 9.117 1 79.5 187 ARG A O 1
ATOM 1411 N N . PRO A 1 188 ? -11.922 -32.344 10.391 1 64.5 188 PRO A N 1
ATOM 1412 C CA . PRO A 1 188 ? -12.375 -33.625 9.852 1 64.5 188 PRO A CA 1
ATOM 1413 C C . PRO A 1 188 ? -13.883 -33.812 9.953 1 64.5 188 PRO A C 1
ATOM 1415 O O . PRO A 1 188 ? -14.523 -33.25 10.836 1 64.5 188 PRO A O 1
ATOM 1418 N N . GLY A 1 189 ? -14.594 -34 8.898 1 53.78 189 GLY A N 1
ATOM 1419 C CA . GLY A 1 189 ? -16.016 -34.344 8.883 1 53.78 189 GLY A CA 1
ATOM 1420 C C . GLY A 1 189 ? -16.469 -35.031 10.148 1 53.78 189 GLY A C 1
ATOM 1421 O O . GLY A 1 189 ? -15.742 -35.875 10.711 1 53.78 189 GLY A O 1
ATOM 1422 N N . ARG A 1 190 ? -17.062 -34.438 11.016 1 46.5 190 ARG A N 1
ATOM 1423 C CA . ARG A 1 190 ? -17.969 -35.281 11.773 1 46.5 190 ARG A CA 1
ATOM 1424 C C . ARG A 1 190 ? -18.625 -36.312 10.875 1 46.5 190 ARG A C 1
ATOM 1426 O O . ARG A 1 190 ? -19.422 -35.969 10.008 1 46.5 190 ARG A O 1
ATOM 1433 N N . ARG A 1 191 ? -17.828 -37.281 10.211 1 44.25 191 ARG A N 1
ATOM 1434 C CA . ARG A 1 191 ? -18.547 -38.438 9.68 1 44.25 191 ARG A CA 1
ATOM 1435 C C . ARG A 1 191 ? -19.812 -38.688 10.484 1 44.25 191 ARG A C 1
ATOM 1437 O O . ARG A 1 191 ? -19.734 -39 11.672 1 44.25 191 ARG A O 1
ATOM 1444 N N . THR A 1 192 ? -20.75 -37.875 10.367 1 43.44 192 THR A N 1
ATOM 1445 C CA . THR A 1 192 ? -22.047 -38.344 10.836 1 43.44 192 THR A CA 1
ATOM 1446 C C . THR A 1 192 ? -22.281 -39.781 10.422 1 43.44 192 THR A C 1
ATOM 1448 O O . THR A 1 192 ? -22.516 -40.094 9.25 1 43.44 192 THR A O 1
ATOM 1451 N N . GLU A 1 193 ? -21.375 -40.688 10.625 1 43.16 193 GLU A N 1
ATOM 1452 C CA . GLU A 1 193 ? -21.875 -42.062 10.5 1 43.16 193 GLU A CA 1
ATOM 1453 C C . GLU A 1 193 ? -23.312 -42.156 11.008 1 43.16 193 GLU A C 1
ATOM 1455 O O . GLU A 1 193 ? -23.625 -41.656 12.102 1 43.16 193 GLU A O 1
ATOM 1460 N N . PRO A 1 194 ? -24.25 -42.219 10.07 1 43.88 194 PRO A N 1
ATOM 1461 C CA . PRO A 1 194 ? -25.594 -42.469 10.586 1 43.88 194 PRO A CA 1
ATOM 1462 C C . PRO A 1 194 ? -25.594 -43.438 11.758 1 43.88 194 PRO A C 1
ATOM 1464 O O . PRO A 1 194 ? -25.078 -44.562 11.641 1 43.88 194 PRO A O 1
ATOM 1467 N N . GLN A 1 195 ? -25.219 -43.031 12.914 1 43.81 195 GLN A N 1
ATOM 1468 C CA . GLN A 1 195 ? -25.547 -43.969 13.984 1 43.81 195 GLN A CA 1
ATOM 1469 C C . GLN A 1 195 ? -26.844 -44.688 13.695 1 43.81 195 GLN A C 1
ATOM 1471 O O . GLN A 1 195 ? -27.922 -44.125 13.734 1 43.81 195 GLN A O 1
ATOM 1476 N N . VAL A 1 196 ? -26.844 -45.594 12.719 1 41.56 196 VAL A N 1
ATOM 1477 C CA . VAL A 1 196 ? -27.953 -46.531 12.672 1 41.56 196 VAL A CA 1
ATOM 1478 C C . VAL A 1 196 ? -28.344 -46.938 14.094 1 41.56 196 VAL A C 1
ATOM 1480 O O . VAL A 1 196 ? -27.516 -47.5 14.836 1 41.56 196 VAL A O 1
ATOM 1483 N N . ALA A 1 197 ? -29.203 -46.156 14.664 1 41 197 ALA A N 1
ATOM 1484 C CA . ALA A 1 197 ? -29.828 -46.531 15.922 1 41 197 ALA A CA 1
ATOM 1485 C C . ALA A 1 197 ? -30.094 -48.031 15.977 1 41 197 ALA A C 1
ATOM 1487 O O . ALA A 1 197 ? -30.859 -48.562 15.156 1 41 197 ALA A O 1
ATOM 1488 N N . ALA A 1 198 ? -29.125 -48.844 16.328 1 40.53 198 ALA A N 1
ATOM 1489 C CA . ALA A 1 198 ? -29.5 -50.219 16.641 1 40.53 198 ALA A CA 1
ATOM 1490 C C . ALA A 1 198 ? -30.828 -50.281 17.391 1 40.53 198 ALA A C 1
ATOM 1492 O O . ALA A 1 198 ? -31.062 -49.5 18.312 1 40.53 198 ALA A O 1
ATOM 1493 N N . PRO A 1 199 ? -31.875 -50.812 16.766 1 41.94 199 PRO A N 1
ATOM 1494 C CA . PRO A 1 199 ? -33.156 -50.969 17.469 1 41.94 199 PRO A CA 1
ATOM 1495 C C . PRO A 1 199 ? -32.969 -51.469 18.906 1 41.94 199 PRO A C 1
ATOM 1497 O O . PRO A 1 199 ? -32.188 -52.375 19.156 1 41.94 199 PRO A O 1
ATOM 1500 N N . ASP A 1 200 ? -32.875 -50.594 19.875 1 37.22 200 ASP A N 1
ATOM 1501 C CA . ASP A 1 200 ? -32.938 -51 21.281 1 37.22 200 ASP A CA 1
ATOM 1502 C C . ASP A 1 200 ? -33.938 -52.156 21.484 1 37.22 200 ASP A C 1
ATOM 1504 O O . ASP A 1 200 ? -35.125 -52 21.297 1 37.22 200 ASP A O 1
ATOM 1508 N N . ARG A 1 201 ? -33.594 -53.438 21.109 1 35.25 201 ARG A N 1
ATOM 1509 C CA . ARG A 1 201 ? -34.375 -54.594 21.547 1 35.25 201 ARG A CA 1
ATOM 1510 C C . ARG A 1 201 ? -34.656 -54.5 23.047 1 35.25 201 ARG A C 1
ATOM 1512 O O . ARG A 1 201 ? -33.75 -54.719 23.875 1 35.25 201 ARG A O 1
ATOM 1519 N N . SER A 1 202 ? -35.438 -53.562 23.547 1 36.31 202 SER A N 1
ATOM 1520 C CA . SER A 1 202 ? -36.031 -53.625 24.859 1 36.31 202 SER A CA 1
ATOM 1521 C C . SER A 1 202 ? -36.562 -55.031 25.141 1 36.31 202 SER A C 1
ATOM 1523 O O . SER A 1 202 ? -37.469 -55.5 24.453 1 36.31 202 SER A O 1
ATOM 1525 N N . ARG A 1 203 ? -35.688 -56.031 25.5 1 32.56 203 ARG A N 1
ATOM 1526 C CA . ARG A 1 203 ? -36.094 -57.312 26.109 1 32.56 203 ARG A CA 1
ATOM 1527 C C . ARG A 1 203 ? -37.156 -57.094 27.156 1 32.56 203 ARG A C 1
ATOM 1529 O O . ARG A 1 203 ? -36.938 -56.469 28.172 1 32.56 203 ARG A O 1
ATOM 1536 N N . ARG A 1 204 ? -38.406 -57 26.797 1 31.77 204 ARG A N 1
ATOM 1537 C CA . ARG A 1 204 ? -39.562 -57.156 27.656 1 31.77 204 ARG A CA 1
ATOM 1538 C C . ARG A 1 204 ? -39.406 -58.375 28.562 1 31.77 204 ARG A C 1
ATOM 1540 O O . ARG A 1 204 ? -39.406 -59.5 28.094 1 31.77 204 ARG A O 1
ATOM 1547 N N . GLN A 1 205 ? -38.531 -58.312 29.578 1 34 205 GLN A N 1
ATOM 1548 C CA . GLN A 1 205 ? -38.5 -59.281 30.672 1 34 205 GLN A CA 1
ATOM 1549 C C . GLN A 1 205 ? -39.938 -59.562 31.172 1 34 205 GLN A C 1
ATOM 1551 O O . GLN A 1 205 ? -40.594 -58.688 31.703 1 34 205 GLN A O 1
ATOM 1556 N N . ARG A 1 206 ? -40.688 -60.344 30.438 1 31.27 206 ARG A N 1
ATOM 1557 C CA . ARG A 1 206 ? -41.938 -60.938 30.906 1 31.27 206 ARG A CA 1
ATOM 1558 C C . ARG A 1 206 ? -41.781 -61.562 32.281 1 31.27 206 ARG A C 1
ATOM 1560 O O . ARG A 1 206 ? -41 -62.5 32.438 1 31.27 206 ARG A O 1
ATOM 1567 N N . VAL A 1 207 ? -41.781 -60.75 33.344 1 36.03 207 VAL A N 1
ATOM 1568 C CA . VAL A 1 207 ? -41.906 -61.156 34.719 1 36.03 207 VAL A CA 1
ATOM 1569 C C . VAL A 1 207 ? -43 -62.219 34.844 1 36.03 207 VAL A C 1
ATOM 1571 O O . VAL A 1 207 ? -44.188 -61.938 34.562 1 36.03 207 VAL A O 1
ATOM 1574 N N . SER A 1 208 ? -42.75 -63.406 34.344 1 33.88 208 SER A N 1
ATOM 1575 C CA . SER A 1 208 ? -43.688 -64.5 34.594 1 33.88 208 SER A CA 1
ATOM 1576 C C . SER A 1 208 ? -43.969 -64.688 36.094 1 33.88 208 SER A C 1
ATOM 1578 O O . SER A 1 208 ? -43.031 -64.812 36.906 1 33.88 208 SER A O 1
ATOM 1580 N N . ALA A 1 209 ? -45 -63.938 36.625 1 35.47 209 ALA A N 1
ATOM 1581 C CA . ALA A 1 209 ? -45.625 -64.062 37.938 1 35.47 209 ALA A CA 1
ATOM 1582 C C . ALA A 1 209 ? -45.844 -65.562 38.312 1 35.47 209 ALA A C 1
ATOM 1584 O O . ALA A 1 209 ? -46.625 -66.25 37.656 1 35.47 209 ALA A O 1
ATOM 1585 N N . TYR A 1 210 ? -44.812 -66.25 38.781 1 30.55 210 TYR A N 1
ATOM 1586 C CA . TYR A 1 210 ? -45 -67.562 39.344 1 30.55 210 TYR A CA 1
ATOM 1587 C C . TYR A 1 210 ? -46.062 -67.562 40.438 1 30.55 210 TYR A C 1
ATOM 1589 O O . TYR A 1 210 ? -46.094 -66.688 41.281 1 30.55 210 TYR A O 1
ATOM 1597 N N . PRO A 1 211 ? -47.25 -68.188 40.156 1 36.75 211 PRO A N 1
ATOM 1598 C CA . PRO A 1 211 ? -48.375 -68.375 41.062 1 36.75 211 PRO A CA 1
ATOM 1599 C C . PRO A 1 211 ? -48 -68.938 42.406 1 36.75 211 PRO A C 1
ATOM 1601 O O . PRO A 1 211 ? -47.312 -70 42.469 1 36.75 211 PRO A O 1
ATOM 1604 N N . THR A 1 212 ? -47.531 -68.125 43.406 1 32.53 212 THR A N 1
ATOM 1605 C CA . THR A 1 212 ? -47.25 -68.562 44.75 1 32.53 212 THR A CA 1
ATOM 1606 C C . THR A 1 212 ? -48.469 -69.375 45.312 1 32.53 212 THR A C 1
ATOM 1608 O O . THR A 1 212 ? -49.531 -68.75 45.531 1 32.53 212 THR A O 1
ATOM 1611 N N . GLY A 1 213 ? -48.844 -70.438 44.812 1 31.12 213 GLY A N 1
ATOM 1612 C CA . GLY A 1 213 ? -49.812 -71.312 45.406 1 31.12 213 GLY A CA 1
ATOM 1613 C C . GLY A 1 213 ? -49.594 -71.562 46.875 1 31.12 213 GLY A C 1
ATOM 1614 O O . GLY A 1 213 ? -48.438 -71.75 47.312 1 31.12 213 GLY A O 1
ATOM 1615 N N . ARG A 1 214 ? -50.281 -70.75 47.75 1 34.56 214 ARG A N 1
ATOM 1616 C CA . ARG A 1 214 ? -50.469 -70.938 49.188 1 34.56 214 ARG A CA 1
ATOM 1617 C C . ARG A 1 214 ? -50.719 -72.375 49.562 1 34.56 214 ARG A C 1
ATOM 1619 O O . ARG A 1 214 ? -51.594 -73.062 48.969 1 34.56 214 ARG A O 1
ATOM 1626 N N . PRO A 1 215 ? -49.719 -73 50.188 1 35.06 215 PRO A N 1
ATOM 1627 C CA . PRO A 1 215 ? -49.812 -74.375 50.688 1 35.06 215 PRO A CA 1
ATOM 1628 C C . PRO A 1 215 ? -51.062 -74.625 51.5 1 35.06 215 PRO A C 1
ATOM 1630 O O . PRO A 1 215 ? -51.656 -73.688 52.062 1 35.06 215 PRO A O 1
ATOM 1633 N N . MET A 1 216 ? -51.625 -75.75 51.594 1 35.12 216 MET A N 1
ATOM 1634 C CA . MET A 1 216 ? -52.656 -76.625 52.125 1 35.12 216 MET A CA 1
ATOM 1635 C C . MET A 1 216 ? -52.531 -76.812 53.625 1 35.12 216 MET A C 1
ATOM 1637 O O . MET A 1 216 ? -51.469 -77.125 54.156 1 35.12 216 MET A O 1
ATOM 1641 N N . PRO A 1 217 ? -52.969 -75.938 54.594 1 29.17 217 PRO A N 1
ATOM 1642 C CA . PRO A 1 217 ? -53.562 -76.812 55.594 1 29.17 217 PRO A CA 1
ATOM 1643 C C . PRO A 1 217 ? -54.844 -77.5 55.094 1 29.17 217 PRO A C 1
ATOM 1645 O O . PRO A 1 217 ? -55.469 -77 54.188 1 29.17 217 PRO A O 1
ATOM 1648 N N . MET B 1 1 ? -63.844 -49.406 -48.156 1 26.59 1 MET B N 1
ATOM 1649 C CA . MET B 1 1 ? -62.938 -49.25 -47 1 26.59 1 MET B CA 1
ATOM 1650 C C . MET B 1 1 ? -61.562 -48.781 -47.469 1 26.59 1 MET B C 1
ATOM 1652 O O . MET B 1 1 ? -60.719 -49.562 -47.875 1 26.59 1 MET B O 1
ATOM 1656 N N . ARG B 1 2 ? -61.562 -47.594 -48.281 1 30.47 2 ARG B N 1
ATOM 1657 C CA . ARG B 1 2 ? -60.531 -46.938 -49.031 1 30.47 2 ARG B CA 1
ATOM 1658 C C . ARG B 1 2 ? -59.406 -46.469 -48.125 1 30.47 2 ARG B C 1
ATOM 1660 O O . ARG B 1 2 ? -59.625 -45.75 -47.156 1 30.47 2 ARG B O 1
ATOM 1667 N N . SER B 1 3 ? -58.281 -47.312 -48 1 29.02 3 SER B N 1
ATOM 1668 C CA . SER B 1 3 ? -57.031 -47.312 -47.25 1 29.02 3 SER B CA 1
ATOM 1669 C C . SER B 1 3 ? -56.219 -46.062 -47.562 1 29.02 3 SER B C 1
ATOM 1671 O O . SER B 1 3 ? -55.719 -45.906 -48.656 1 29.02 3 SER B O 1
ATOM 1673 N N . ASN B 1 4 ? -56.688 -44.875 -47.125 1 29.7 4 ASN B N 1
ATOM 1674 C CA . ASN B 1 4 ? -56.031 -43.594 -47.406 1 29.7 4 ASN B CA 1
ATOM 1675 C C . ASN B 1 4 ? -54.625 -43.562 -46.844 1 29.7 4 ASN B C 1
ATOM 1677 O O . ASN B 1 4 ? -54.438 -43.625 -45.625 1 29.7 4 ASN B O 1
ATOM 1681 N N . LYS B 1 5 ? -53.688 -44.156 -47.562 1 31.12 5 LYS B N 1
ATOM 1682 C CA . LYS B 1 5 ? -52.25 -44.188 -47.281 1 31.12 5 LYS B CA 1
ATOM 1683 C C . LYS B 1 5 ? -51.688 -42.781 -47.094 1 31.12 5 LYS B C 1
ATOM 1685 O O . LYS B 1 5 ? -51.688 -41.969 -48.031 1 31.12 5 LYS B O 1
ATOM 1690 N N . VAL B 1 6 ? -51.938 -42.219 -45.875 1 32 6 VAL B N 1
ATOM 1691 C CA . VAL B 1 6 ? -51.406 -40.906 -45.531 1 32 6 VAL B CA 1
ATOM 1692 C C . VAL B 1 6 ? -49.875 -40.875 -45.75 1 32 6 VAL B C 1
ATOM 1694 O O . VAL B 1 6 ? -49.188 -41.781 -45.312 1 32 6 VAL B O 1
ATOM 1697 N N . LEU B 1 7 ? -49.438 -40.344 -46.906 1 30.25 7 LEU B N 1
ATOM 1698 C CA . LEU B 1 7 ? -48.062 -40.125 -47.344 1 30.25 7 LEU B CA 1
ATOM 1699 C C . LEU B 1 7 ? -47.25 -39.406 -46.25 1 30.25 7 LEU B C 1
ATOM 1701 O O . LEU B 1 7 ? -47.594 -38.25 -45.906 1 30.25 7 LEU B O 1
ATOM 1705 N N . VAL B 1 8 ? -46.75 -40.062 -45.219 1 32.25 8 VAL B N 1
ATOM 1706 C CA . VAL B 1 8 ? -45.875 -39.562 -44.156 1 32.25 8 VAL B CA 1
ATOM 1707 C C . VAL B 1 8 ? -44.688 -38.844 -44.781 1 32.25 8 VAL B C 1
ATOM 1709 O O . VAL B 1 8 ? -43.906 -39.438 -45.531 1 32.25 8 VAL B O 1
ATOM 1712 N N . THR B 1 9 ? -44.906 -37.625 -45.312 1 31.77 9 THR B N 1
ATOM 1713 C CA . THR B 1 9 ? -43.844 -36.812 -45.875 1 31.77 9 THR B CA 1
ATOM 1714 C C . THR B 1 9 ? -42.625 -36.781 -44.938 1 31.77 9 THR B C 1
ATOM 1716 O O . THR B 1 9 ? -42.781 -36.562 -43.719 1 31.77 9 THR B O 1
ATOM 1719 N N . ARG B 1 10 ? -41.625 -37.531 -45.281 1 33.75 10 ARG B N 1
ATOM 1720 C CA . ARG B 1 10 ? -40.312 -37.656 -44.656 1 33.75 10 ARG B CA 1
ATOM 1721 C C . ARG B 1 10 ? -39.75 -36.281 -44.312 1 33.75 10 ARG B C 1
ATOM 1723 O O . ARG B 1 10 ? -39.656 -35.406 -45.188 1 33.75 10 ARG B O 1
ATOM 1730 N N . GLY B 1 11 ? -39.906 -35.781 -43.062 1 31 11 GLY B N 1
ATOM 1731 C CA . GLY B 1 11 ? -39.406 -34.531 -42.531 1 31 11 GLY B CA 1
ATOM 1732 C C . GLY B 1 11 ? -37.938 -34.281 -42.875 1 31 11 GLY B C 1
ATOM 1733 O O . GLY B 1 11 ? -37.219 -35.219 -43.25 1 31 11 GLY B O 1
ATOM 1734 N N . PRO B 1 12 ? -37.656 -33.062 -43.312 1 30.86 12 PRO B N 1
ATOM 1735 C CA . PRO B 1 12 ? -36.344 -32.656 -43.844 1 30.86 12 PRO B CA 1
ATOM 1736 C C . PRO B 1 12 ? -35.219 -33.125 -42.906 1 30.86 12 PRO B C 1
ATOM 1738 O O . PRO B 1 12 ? -35.438 -33.344 -41.719 1 30.86 12 PRO B O 1
ATOM 1741 N N . ALA B 1 13 ? -34.188 -33.688 -43.562 1 34.31 13 ALA B N 1
ATOM 1742 C CA . ALA B 1 13 ? -32.906 -34.156 -43.094 1 34.31 13 ALA B CA 1
ATOM 1743 C C . ALA B 1 13 ? -32.281 -33.156 -42.094 1 34.31 13 ALA B C 1
ATOM 1745 O O . ALA B 1 13 ? -32.531 -31.953 -42.188 1 34.31 13 ALA B O 1
ATOM 1746 N N . ASP B 1 14 ? -31.984 -33.656 -40.906 1 33 14 ASP B N 1
ATOM 1747 C CA . ASP B 1 14 ? -31.312 -33.062 -39.75 1 33 14 ASP B CA 1
ATOM 1748 C C . ASP B 1 14 ? -30.062 -32.312 -40.188 1 33 14 ASP B C 1
ATOM 1750 O O . ASP B 1 14 ? -29.156 -32.875 -40.781 1 33 14 ASP B O 1
ATOM 1754 N N . VAL B 1 15 ? -30.203 -31.047 -40.656 1 36.19 15 VAL B N 1
ATOM 1755 C CA . VAL B 1 15 ? -29.016 -30.281 -40.969 1 36.19 15 VAL B CA 1
ATOM 1756 C C . VAL B 1 15 ? -27.984 -30.453 -39.844 1 36.19 15 VAL B C 1
ATOM 1758 O O . VAL B 1 15 ? -28.328 -30.375 -38.656 1 36.19 15 VAL B O 1
ATOM 1761 N N . PRO B 1 16 ? -26.938 -31.203 -40.125 1 34.78 16 PRO B N 1
ATOM 1762 C CA . PRO B 1 16 ? -25.891 -31.359 -39.094 1 34.78 16 PRO B CA 1
ATOM 1763 C C . PRO B 1 16 ? -25.531 -30.047 -38.406 1 34.78 16 PRO B C 1
ATOM 1765 O O . PRO B 1 16 ? -25.516 -29 -39.062 1 34.78 16 PRO B O 1
ATOM 1768 N N . GLY B 1 17 ? -26.109 -29.844 -37.188 1 31.48 17 GLY B N 1
ATOM 1769 C CA . GLY B 1 17 ? -25.781 -28.734 -36.344 1 31.48 17 GLY B CA 1
ATOM 1770 C C . GLY B 1 17 ? -24.312 -28.375 -36.344 1 31.48 17 GLY B C 1
ATOM 1771 O O . GLY B 1 17 ? -23.453 -29.219 -36.062 1 31.48 17 GLY B O 1
ATOM 1772 N N . GLN B 1 18 ? -23.859 -27.547 -37.375 1 35.31 18 GLN B N 1
ATOM 1773 C CA . GLN B 1 18 ? -22.531 -26.969 -37.281 1 35.31 18 GLN B CA 1
ATOM 1774 C C . GLN B 1 18 ? -22.203 -26.578 -35.844 1 35.31 18 GLN B C 1
ATOM 1776 O O . GLN B 1 18 ? -22.953 -25.828 -35.219 1 35.31 18 GLN B O 1
ATOM 1781 N N . SER B 1 19 ? -21.609 -27.562 -35.156 1 35.34 19 SER B N 1
ATOM 1782 C CA . SER B 1 19 ? -21.078 -27.266 -33.844 1 35.34 19 SER B CA 1
ATOM 1783 C C . SER B 1 19 ? -20.5 -25.844 -33.781 1 35.34 19 SER B C 1
ATOM 1785 O O . SER B 1 19 ? -19.828 -25.422 -34.719 1 35.34 19 SER B O 1
ATOM 1787 N N . PRO B 1 20 ? -21.234 -24.922 -33.188 1 33.75 20 PRO B N 1
ATOM 1788 C CA . PRO B 1 20 ? -20.594 -23.609 -33.094 1 33.75 20 PRO B CA 1
ATOM 1789 C C . PRO B 1 20 ? -19.094 -23.688 -32.812 1 33.75 20 PRO B C 1
ATOM 1791 O O . PRO B 1 20 ? -18.625 -24.656 -32.219 1 33.75 20 PRO B O 1
ATOM 1794 N N . ARG B 1 21 ? -18.281 -23.266 -33.812 1 34.47 21 ARG B N 1
ATOM 1795 C CA . ARG B 1 21 ? -16.875 -23 -33.594 1 34.47 21 ARG B CA 1
ATOM 1796 C C . ARG B 1 21 ? -16.609 -22.469 -32.188 1 34.47 21 ARG B C 1
ATOM 1798 O O . ARG B 1 21 ? -17.328 -21.578 -31.734 1 34.47 21 ARG B O 1
ATOM 1805 N N . GLY B 1 22 ? -16.219 -23.328 -31.297 1 32.16 22 GLY B N 1
ATOM 1806 C CA . GLY B 1 22 ? -15.773 -22.922 -29.969 1 32.16 22 GLY B CA 1
ATOM 1807 C C . GLY B 1 22 ? -15.078 -21.578 -29.969 1 32.16 22 GLY B C 1
ATOM 1808 O O . GLY B 1 22 ? -14.188 -21.328 -30.781 1 32.16 22 GLY B O 1
ATOM 1809 N N . VAL B 1 23 ? -15.805 -20.469 -29.781 1 36.34 23 VAL B N 1
ATOM 1810 C CA . VAL B 1 23 ? -15.164 -19.188 -29.5 1 36.34 23 VAL B CA 1
ATOM 1811 C C . VAL B 1 23 ? -13.938 -19.406 -28.625 1 36.34 23 VAL B C 1
ATOM 1813 O O . VAL B 1 23 ? -14.047 -19.891 -27.484 1 36.34 23 VAL B O 1
ATOM 1816 N N . SER B 1 24 ? -12.82 -19.797 -29.219 1 35.44 24 SER B N 1
ATOM 1817 C CA . SER B 1 24 ? -11.57 -19.625 -28.484 1 35.44 24 SER B CA 1
ATOM 1818 C C . SER B 1 24 ? -11.523 -18.281 -27.766 1 35.44 24 SER B C 1
ATOM 1820 O O . SER B 1 24 ? -11.617 -17.234 -28.406 1 35.44 24 SER B O 1
ATOM 1822 N N . THR B 1 25 ? -12.195 -18.172 -26.688 1 37.53 25 THR B N 1
ATOM 1823 C CA . THR B 1 25 ? -11.852 -16.984 -25.922 1 37.53 25 THR B CA 1
ATOM 1824 C C . THR B 1 25 ? -10.375 -16.641 -26.078 1 37.53 25 THR B C 1
ATOM 1826 O O . THR B 1 25 ? -9.508 -17.5 -25.844 1 37.53 25 THR B O 1
ATOM 1829 N N . PRO B 1 26 ? -10.016 -15.875 -27.094 1 35.5 26 PRO B N 1
ATOM 1830 C CA . PRO B 1 26 ? -8.609 -15.461 -27.078 1 35.5 26 PRO B CA 1
ATOM 1831 C C . PRO B 1 26 ? -8.078 -15.258 -25.656 1 35.5 26 PRO B C 1
ATOM 1833 O O . PRO B 1 26 ? -8.766 -14.68 -24.812 1 35.5 26 PRO B O 1
ATOM 1836 N N . ARG B 1 27 ? -7.516 -16.188 -25.078 1 37.84 27 ARG B N 1
ATOM 1837 C CA . ARG B 1 27 ? -6.609 -15.828 -23.984 1 37.84 27 ARG B CA 1
ATOM 1838 C C . ARG B 1 27 ? -5.91 -14.5 -24.281 1 37.84 27 ARG B C 1
ATOM 1840 O O . ARG B 1 27 ? -4.84 -14.484 -24.891 1 37.84 27 ARG B O 1
ATOM 1847 N N . GLU B 1 28 ? -6.523 -13.516 -24.922 1 38.41 28 GLU B N 1
ATOM 1848 C CA . GLU B 1 28 ? -5.922 -12.203 -25.109 1 38.41 28 GLU B CA 1
ATOM 1849 C C . GLU B 1 28 ? -5.238 -11.719 -23.844 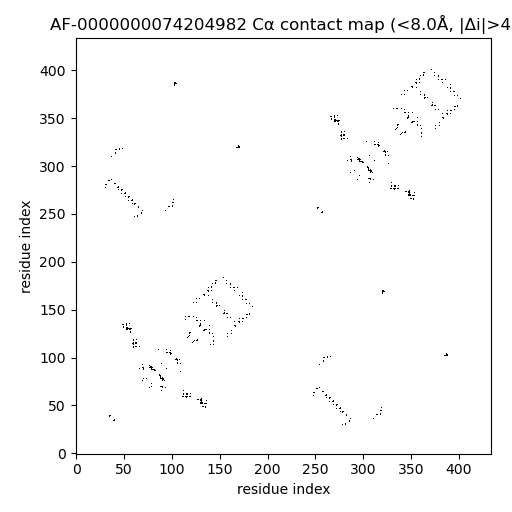1 38.41 28 GLU B C 1
ATOM 1851 O O . GLU B 1 28 ? -5.871 -11.094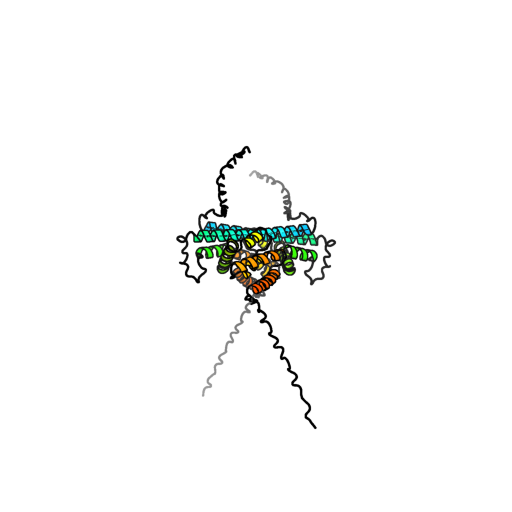 -22.984 1 38.41 28 GLU B O 1
ATOM 1856 N N . SER B 1 29 ? -4.641 -12.562 -23.094 1 45.19 29 SER B N 1
ATOM 1857 C CA . SER B 1 29 ? -3.74 -11.891 -22.156 1 45.19 29 SER B CA 1
ATOM 1858 C C . SER B 1 29 ? -2.99 -10.75 -22.844 1 45.19 29 SER B C 1
ATOM 1860 O O . SER B 1 29 ? -2.152 -10.984 -23.719 1 45.19 29 SER B O 1
ATOM 1862 N N . GLY B 1 30 ? -3.664 -9.758 -23.359 1 42.78 30 GLY B N 1
ATOM 1863 C CA . GLY B 1 30 ? -3.133 -8.586 -24.031 1 42.78 30 GLY B CA 1
ATOM 1864 C C . GLY B 1 30 ? -1.673 -8.32 -23.719 1 42.78 30 GLY B C 1
ATOM 1865 O O . GLY B 1 30 ? -1.082 -7.367 -24.234 1 42.78 30 GLY B O 1
ATOM 1866 N N . PHE B 1 31 ? -1.267 -8.516 -22.5 1 49.12 31 PHE B N 1
ATOM 1867 C CA . PHE B 1 31 ? 0.146 -8.195 -22.328 1 49.12 31 PHE B CA 1
ATOM 1868 C C . PHE B 1 31 ? 1.021 -9.164 -23.125 1 49.12 31 PHE B C 1
ATOM 1870 O O . PHE B 1 31 ? 2.09 -9.562 -22.656 1 49.12 31 PHE B O 1
ATOM 1877 N N . ALA B 1 32 ? 0.46 -9.969 -23.875 1 47.56 32 ALA B N 1
ATOM 1878 C CA . ALA B 1 32 ? 1.272 -10.969 -24.562 1 47.56 32 ALA B CA 1
ATOM 1879 C C . ALA B 1 32 ? 2.545 -10.352 -25.125 1 47.56 32 ALA B C 1
ATOM 1881 O O . ALA B 1 32 ? 3.27 -11 -25.891 1 47.56 32 ALA B O 1
ATOM 1882 N N . SER B 1 33 ? 2.578 -8.883 -25.375 1 59.22 33 SER B N 1
ATOM 1883 C CA . SER B 1 33 ? 3.719 -8.445 -26.172 1 59.22 33 SER B CA 1
ATOM 1884 C C . SER B 1 33 ? 5.035 -8.703 -25.438 1 59.22 33 SER B C 1
ATOM 1886 O O . SER B 1 33 ? 5.121 -8.531 -24.219 1 59.22 33 SER B O 1
ATOM 1888 N N . GLY B 1 34 ? 5.809 -9.664 -25.875 1 81.38 34 GLY B N 1
ATOM 1889 C CA . GLY B 1 34 ? 7.176 -10.016 -25.531 1 81.38 34 GLY B CA 1
ATOM 1890 C C . GLY B 1 34 ? 8.031 -8.812 -25.172 1 81.38 34 GLY B C 1
ATOM 1891 O O . GLY B 1 34 ? 7.715 -7.684 -25.562 1 81.38 34 GLY B O 1
ATOM 1892 N N . PHE B 1 35 ? 8.539 -8.805 -24.078 1 90.94 35 PHE B N 1
ATOM 1893 C CA . PHE B 1 35 ? 9.555 -7.82 -23.703 1 90.94 35 PHE B CA 1
ATOM 1894 C C . PHE B 1 35 ? 10.812 -8 -24.531 1 90.94 35 PHE B C 1
ATOM 1896 O O . PHE B 1 35 ? 11.164 -9.125 -24.906 1 90.94 35 PHE B O 1
ATOM 1903 N N . ALA B 1 36 ? 11.398 -6.859 -24.953 1 92.31 36 ALA B N 1
ATOM 1904 C CA . ALA B 1 36 ? 12.633 -6.926 -25.719 1 92.31 36 ALA B CA 1
ATOM 1905 C C . ALA B 1 36 ? 13.758 -7.547 -24.906 1 92.31 36 ALA B C 1
ATOM 1907 O O . ALA B 1 36 ? 14.602 -8.273 -25.438 1 92.31 36 ALA B O 1
ATOM 1908 N N . ASP B 1 37 ? 13.812 -7.23 -23.656 1 92.94 37 ASP B N 1
ATOM 1909 C CA . ASP B 1 37 ? 14.812 -7.762 -22.734 1 92.94 37 ASP B CA 1
ATOM 1910 C C . ASP B 1 37 ? 14.352 -7.609 -21.281 1 92.94 37 ASP B C 1
ATOM 1912 O O . ASP B 1 37 ? 13.234 -7.152 -21.031 1 92.94 37 ASP B O 1
ATOM 1916 N N . LEU B 1 38 ? 15.18 -7.992 -20.391 1 93.06 38 LEU B N 1
ATOM 1917 C CA . LEU B 1 38 ? 14.836 -7.996 -18.969 1 93.06 38 LEU B CA 1
ATOM 1918 C C . LEU B 1 38 ? 14.695 -6.574 -18.438 1 93.06 38 LEU B C 1
ATOM 1920 O O . LEU B 1 38 ? 13.844 -6.309 -17.578 1 93.06 38 LEU B O 1
ATOM 1924 N N . SER B 1 39 ? 15.484 -5.668 -18.922 1 95.5 39 SER B N 1
ATOM 1925 C CA . SER B 1 39 ? 15.398 -4.277 -18.5 1 95.5 39 SER B CA 1
ATOM 1926 C C . SER B 1 39 ? 14.031 -3.68 -18.828 1 95.5 39 SER B C 1
ATOM 1928 O O . SER B 1 39 ? 13.438 -3.002 -17.984 1 95.5 39 SER B O 1
ATOM 1930 N N . GLU B 1 40 ? 13.547 -3.984 -19.953 1 96.38 40 GLU B N 1
ATOM 1931 C CA . GLU B 1 40 ? 12.234 -3.488 -20.344 1 96.38 40 GLU B CA 1
ATOM 1932 C C . GLU B 1 40 ? 11.133 -4.078 -19.469 1 96.38 40 GLU B C 1
ATOM 1934 O O . GLU B 1 40 ? 10.203 -3.373 -19.078 1 96.38 40 GLU B O 1
ATOM 1939 N N . ALA B 1 41 ? 11.242 -5.34 -19.219 1 96.12 41 ALA B N 1
ATOM 1940 C CA . ALA B 1 41 ? 10.25 -6.02 -18.391 1 96.12 41 ALA B CA 1
ATOM 1941 C C . ALA B 1 41 ? 10.211 -5.43 -16.984 1 96.12 41 ALA B C 1
ATOM 1943 O O . ALA B 1 41 ? 9.141 -5.109 -16.469 1 96.12 41 ALA B O 1
ATOM 1944 N N . VAL B 1 42 ? 11.336 -5.203 -16.422 1 97.25 42 VAL B N 1
ATOM 1945 C CA . VAL B 1 42 ? 11.453 -4.684 -15.07 1 97.25 42 VAL B CA 1
ATOM 1946 C C . VAL B 1 42 ? 11.016 -3.221 -15.031 1 97.25 42 VAL B C 1
ATOM 1948 O O . VAL B 1 42 ? 10.344 -2.787 -14.086 1 97.25 42 VAL B O 1
ATOM 1951 N N . ASP B 1 43 ? 11.328 -2.49 -16.062 1 97.56 43 ASP B N 1
ATOM 1952 C CA . ASP B 1 43 ? 10.93 -1.089 -16.156 1 97.56 43 ASP B CA 1
ATOM 1953 C C . ASP B 1 43 ? 9.406 -0.952 -16.188 1 97.56 43 ASP B C 1
ATOM 1955 O O . ASP B 1 43 ? 8.852 0.014 -15.664 1 97.56 43 ASP B O 1
ATOM 1959 N N . ALA B 1 44 ? 8.805 -1.885 -16.812 1 97.69 44 ALA B N 1
ATOM 1960 C CA . ALA B 1 44 ? 7.344 -1.865 -16.859 1 97.69 44 ALA B CA 1
ATOM 1961 C C . ALA B 1 44 ? 6.738 -2.012 -15.469 1 97.69 44 ALA B C 1
ATOM 1963 O O . ALA B 1 44 ? 5.793 -1.302 -15.125 1 97.69 44 ALA B O 1
ATOM 1964 N N . VAL B 1 45 ? 7.281 -2.854 -14.688 1 97.81 45 VAL B N 1
ATOM 1965 C CA . VAL B 1 45 ? 6.801 -3.039 -13.32 1 97.81 45 VAL B CA 1
ATOM 1966 C C . VAL B 1 45 ? 7.09 -1.786 -12.492 1 97.81 45 VAL B C 1
ATOM 1968 O O . VAL B 1 45 ? 6.23 -1.321 -11.742 1 97.81 45 VAL B O 1
ATOM 1971 N N . ALA B 1 46 ? 8.258 -1.232 -12.672 1 97.69 46 ALA B N 1
ATOM 1972 C CA . ALA B 1 46 ? 8.656 -0.028 -11.945 1 97.69 46 ALA B CA 1
ATOM 1973 C C . ALA B 1 46 ? 7.727 1.139 -12.273 1 97.69 46 ALA B C 1
ATOM 1975 O O . ALA B 1 46 ? 7.441 1.976 -11.414 1 97.69 46 ALA B O 1
ATOM 1976 N N . ALA B 1 47 ? 7.293 1.145 -13.492 1 98.12 47 ALA B N 1
ATOM 1977 C CA . ALA B 1 47 ? 6.391 2.215 -13.914 1 98.12 47 ALA B CA 1
ATOM 1978 C C . ALA B 1 47 ? 5.059 2.129 -13.164 1 98.12 47 ALA B C 1
ATOM 1980 O O . ALA B 1 47 ? 4.504 3.15 -12.758 1 98.12 47 ALA B O 1
ATOM 1981 N N . VAL B 1 48 ? 4.582 0.977 -12.992 1 97.94 48 VAL B N 1
ATOM 1982 C CA . VAL B 1 48 ? 3.342 0.804 -12.234 1 97.94 48 VAL B CA 1
ATOM 1983 C C . VAL B 1 48 ? 3.566 1.195 -10.773 1 97.94 48 VAL B C 1
ATOM 1985 O O . VAL B 1 48 ? 2.711 1.837 -10.164 1 97.94 48 VAL B O 1
ATOM 1988 N N . ASP B 1 49 ? 4.707 0.843 -10.273 1 97.56 49 ASP B N 1
ATOM 1989 C CA . ASP B 1 49 ? 5.023 1.199 -8.898 1 97.56 49 ASP B CA 1
ATOM 1990 C C . ASP B 1 49 ? 5.117 2.715 -8.727 1 97.56 49 ASP B C 1
ATOM 1992 O O . ASP B 1 49 ? 4.691 3.258 -7.707 1 97.56 49 ASP B O 1
ATOM 1996 N N . SER B 1 50 ? 5.66 3.328 -9.703 1 97.81 50 SER B N 1
ATOM 1997 C CA . SER B 1 50 ? 5.715 4.785 -9.688 1 97.81 50 SER B CA 1
ATOM 1998 C C . SER B 1 50 ? 4.316 5.395 -9.703 1 97.81 50 SER B C 1
ATOM 2000 O O . SER B 1 50 ? 4.059 6.387 -9.016 1 97.81 50 SER B O 1
ATOM 2002 N N . LEU B 1 51 ? 3.463 4.809 -10.391 1 98 51 LEU B N 1
ATOM 2003 C CA . LEU B 1 51 ? 2.082 5.277 -10.43 1 98 51 LEU B CA 1
ATOM 2004 C C . LEU B 1 51 ? 1.399 5.078 -9.086 1 98 51 LEU B C 1
ATOM 2006 O O . LEU B 1 51 ? 0.599 5.914 -8.656 1 98 51 LEU B O 1
ATOM 2010 N N . LEU B 1 52 ? 1.7 4.012 -8.469 1 97.88 52 LEU B N 1
ATOM 2011 C CA . LEU B 1 52 ? 1.176 3.775 -7.129 1 97.88 52 LEU B CA 1
ATOM 2012 C C . LEU B 1 52 ? 1.628 4.871 -6.168 1 97.88 52 LEU B C 1
ATOM 2014 O O . LEU B 1 52 ? 0.828 5.383 -5.379 1 97.88 52 LEU B O 1
ATOM 2018 N N . SER B 1 53 ? 2.848 5.246 -6.297 1 98.38 53 SER B N 1
ATOM 2019 C CA . SER B 1 53 ? 3.379 6.32 -5.465 1 98.38 53 SER B CA 1
ATOM 2020 C C . SER B 1 53 ? 2.703 7.648 -5.781 1 98.38 53 SER B C 1
ATOM 2022 O O . SER B 1 53 ? 2.318 8.391 -4.871 1 98.38 53 SER B O 1
ATOM 2024 N N . SER B 1 54 ? 2.518 7.91 -7.012 1 98.38 54 SER B N 1
ATOM 2025 C CA . SER B 1 54 ? 1.867 9.148 -7.438 1 98.38 54 SER B CA 1
ATOM 2026 C C . SER B 1 54 ? 0.427 9.211 -6.941 1 98.38 54 SER B C 1
ATOM 2028 O O . SER B 1 54 ? -0.04 10.266 -6.512 1 98.38 54 SER B O 1
ATOM 2030 N N . LEU B 1 55 ? -0.221 8.133 -6.969 1 98 55 LEU B N 1
ATOM 2031 C CA . LEU B 1 55 ? -1.601 8.086 -6.496 1 98 55 LEU B CA 1
ATOM 2032 C C . LEU B 1 55 ? -1.663 8.266 -4.984 1 98 55 LEU B C 1
ATOM 2034 O O . LEU B 1 55 ? -2.6 8.875 -4.461 1 98 55 LEU B O 1
ATOM 2038 N N . ALA B 1 56 ? -0.69 7.75 -4.344 1 98 56 ALA B N 1
ATOM 2039 C CA . ALA B 1 56 ? -0.624 7.961 -2.9 1 98 56 ALA B CA 1
ATOM 2040 C C . ALA B 1 56 ? -0.454 9.438 -2.568 1 98 56 ALA B C 1
ATOM 2042 O O . ALA B 1 56 ? -1.046 9.938 -1.609 1 98 56 ALA B O 1
ATOM 2043 N N . ALA B 1 57 ? 0.337 10.086 -3.33 1 98.69 57 ALA B N 1
ATOM 2044 C CA . ALA B 1 57 ? 0.503 11.523 -3.166 1 98.69 57 ALA B CA 1
ATOM 2045 C C . ALA B 1 57 ? -0.809 12.258 -3.426 1 98.69 57 ALA B C 1
ATOM 2047 O O . ALA B 1 57 ? -1.176 13.172 -2.676 1 98.69 57 ALA B O 1
ATOM 2048 N N . SER B 1 58 ? -1.476 11.852 -4.43 1 98 58 SER B N 1
ATOM 2049 C CA . SER B 1 58 ? -2.762 12.453 -4.766 1 98 58 SER B CA 1
ATOM 2050 C C . SER B 1 58 ? -3.785 12.219 -3.656 1 98 58 SER B C 1
ATOM 2052 O O . SER B 1 58 ? -4.578 13.109 -3.338 1 98 58 SER B O 1
ATOM 2054 N N . ARG B 1 59 ? -3.711 11.07 -3.123 1 98 59 ARG B N 1
ATOM 2055 C CA . ARG B 1 59 ? -4.605 10.773 -2.01 1 98 59 ARG B CA 1
ATOM 2056 C C . ARG B 1 59 ? -4.332 11.688 -0.826 1 98 59 ARG B C 1
ATOM 2058 O O . ARG B 1 59 ? -5.266 12.18 -0.184 1 98 59 ARG B O 1
ATOM 2065 N N . ALA B 1 60 ? -3.105 11.922 -0.604 1 98.25 60 ALA B N 1
ATOM 2066 C CA . ALA B 1 60 ? -2.732 12.781 0.515 1 98.25 60 ALA B CA 1
ATOM 2067 C C . ALA B 1 60 ? -3.252 14.203 0.309 1 98.25 60 ALA B C 1
ATOM 2069 O O . ALA B 1 60 ? -3.822 14.797 1.225 1 98.25 60 ALA B O 1
ATOM 2070 N N . VAL B 1 61 ? -3.125 14.719 -0.851 1 98.19 61 VAL B N 1
ATOM 2071 C CA . VAL B 1 61 ? -3.572 16.062 -1.166 1 98.19 61 VAL B CA 1
ATOM 2072 C C . VAL B 1 61 ? -5.094 16.156 -1.057 1 98.19 61 VAL B C 1
ATOM 2074 O O . VAL B 1 61 ? -5.629 17.094 -0.465 1 98.19 61 VAL B O 1
ATOM 2077 N N . LEU B 1 62 ? -5.707 15.125 -1.558 1 97.88 62 LEU B N 1
ATOM 2078 C CA . LEU B 1 62 ? -7.164 15.102 -1.519 1 97.88 62 LEU B CA 1
ATOM 2079 C C . LEU B 1 62 ? -7.668 14.977 -0.084 1 97.88 62 LEU B C 1
ATOM 2081 O O . LEU B 1 62 ? -8.602 15.68 0.311 1 97.88 62 LEU B O 1
ATOM 2085 N N . MET B 1 63 ? -7.066 14.133 0.659 1 97.56 63 MET B N 1
ATOM 2086 C CA . MET B 1 63 ? -7.422 13.961 2.064 1 97.56 63 MET B CA 1
ATOM 2087 C C . MET B 1 63 ? -7.305 15.273 2.824 1 97.56 63 MET B C 1
ATOM 2089 O O . MET B 1 63 ? -8.195 15.641 3.594 1 97.56 63 MET B O 1
ATOM 2093 N N . GLU B 1 64 ? -6.254 15.938 2.584 1 96.81 64 GLU B N 1
ATOM 2094 C CA . GLU B 1 64 ? -6.055 17.219 3.252 1 96.81 64 GLU B CA 1
ATOM 2095 C C . GLU B 1 64 ? -7.082 18.25 2.791 1 96.81 64 GLU B C 1
ATOM 2097 O O . GLU B 1 64 ? -7.582 19.031 3.598 1 96.81 64 GLU B O 1
ATOM 2102 N N . SER B 1 65 ? -7.41 18.281 1.586 1 96.56 65 SER B N 1
ATOM 2103 C CA . SER B 1 65 ? -8.438 19.188 1.074 1 96.56 65 SER B CA 1
ATOM 2104 C C . SER B 1 65 ? -9.781 18.922 1.739 1 96.56 65 SER B C 1
ATOM 2106 O O . SER B 1 65 ? -10.508 19.859 2.076 1 96.56 65 SER B O 1
ATOM 2108 N N . VAL B 1 66 ? -10.102 17.656 1.905 1 95.94 66 VAL B N 1
ATOM 2109 C CA . VAL B 1 66 ? -11.344 17.266 2.561 1 95.94 66 VAL B CA 1
ATOM 2110 C C . VAL B 1 66 ? -11.328 17.734 4.016 1 95.94 66 VAL B C 1
ATOM 2112 O O . VAL B 1 66 ? -12.312 18.297 4.504 1 95.94 66 VAL B O 1
ATOM 2115 N N . ARG B 1 67 ? -10.25 17.469 4.695 1 94.31 67 ARG B N 1
ATOM 2116 C CA . ARG B 1 67 ? -10.117 17.875 6.09 1 94.31 67 ARG B CA 1
ATOM 2117 C C . ARG B 1 67 ? -10.312 19.391 6.227 1 94.31 67 ARG B C 1
ATOM 2119 O O . ARG B 1 67 ? -11.047 19.844 7.109 1 94.31 67 ARG B O 1
ATOM 2126 N N . GLU B 1 68 ? -9.68 20.172 5.414 1 92.81 68 GLU B N 1
ATOM 2127 C CA . GLU B 1 68 ? -9.789 21.625 5.438 1 92.81 68 GLU B CA 1
ATOM 2128 C C . GLU B 1 68 ? -11.219 22.078 5.141 1 92.81 68 GLU B C 1
ATOM 2130 O O . GLU B 1 68 ? -11.719 23.016 5.758 1 92.81 68 GLU B O 1
ATOM 2135 N N . TRP B 1 69 ? -11.812 21.453 4.238 1 92.94 69 TRP B N 1
ATOM 2136 C CA . TRP B 1 69 ? -13.188 21.766 3.867 1 92.94 69 TRP B CA 1
ATOM 2137 C C . TRP B 1 69 ? -14.133 21.578 5.051 1 92.94 69 TRP B C 1
ATOM 2139 O O . TRP B 1 69 ? -14.977 22.438 5.324 1 92.94 69 TRP B O 1
ATOM 2149 N N . VAL B 1 70 ? -13.977 20.5 5.691 1 91.75 70 VAL B N 1
ATOM 2150 C CA . VAL B 1 70 ? -14.797 20.203 6.859 1 91.75 70 VAL B CA 1
ATOM 2151 C C . VAL B 1 70 ? -14.516 21.219 7.961 1 91.75 70 VAL B C 1
ATOM 2153 O O . VAL B 1 70 ? -15.438 21.703 8.617 1 91.75 70 VAL B O 1
ATOM 2156 N N . ALA B 1 71 ? -13.242 21.547 8.172 1 87.88 71 ALA B N 1
ATOM 2157 C CA . ALA B 1 71 ? -12.828 22.484 9.211 1 87.88 71 ALA B CA 1
ATOM 2158 C C . ALA B 1 71 ? -13.422 23.875 8.953 1 87.88 71 ALA B C 1
ATOM 2160 O O . ALA B 1 71 ? -13.641 24.641 9.898 1 87.88 71 ALA B O 1
ATOM 2161 N N . ASP B 1 72 ? -13.68 24.172 7.781 1 86.75 72 ASP B N 1
ATOM 2162 C CA . ASP B 1 72 ? -14.195 25.469 7.391 1 86.75 72 ASP B CA 1
ATOM 2163 C C . ASP B 1 72 ? -15.703 25.547 7.574 1 86.75 72 ASP B C 1
ATOM 2165 O O . ASP B 1 72 ? -16.312 26.578 7.316 1 86.75 72 ASP B O 1
ATOM 2169 N N . GLN B 1 73 ? -16.297 24.438 8.047 1 84.06 73 GLN B N 1
ATOM 2170 C CA . GLN B 1 73 ? -17.734 24.391 8.25 1 84.06 73 GLN B CA 1
ATOM 2171 C C . GLN B 1 73 ? -18.078 23.891 9.656 1 84.06 73 GLN B C 1
ATOM 2173 O O . GLN B 1 73 ? -18.766 22.875 9.812 1 84.06 73 GLN B O 1
ATOM 2178 N N . PRO B 1 74 ? -17.719 24.594 10.648 1 75.06 74 PRO B N 1
ATOM 2179 C CA . PRO B 1 74 ? -17.906 24.094 12.016 1 75.06 74 PRO B CA 1
ATOM 2180 C C . PRO B 1 74 ? -19.359 23.922 12.398 1 75.06 74 PRO B C 1
ATOM 2182 O O . PRO B 1 74 ? -19.703 23.078 13.227 1 75.06 74 PRO B O 1
ATOM 2185 N N . ASP B 1 75 ? -20.172 24.672 11.836 1 79.19 75 ASP B N 1
ATOM 2186 C CA . ASP B 1 75 ? -21.594 24.625 12.172 1 79.19 75 ASP B CA 1
ATOM 2187 C C . ASP B 1 75 ? -22.234 23.328 11.656 1 79.19 75 ASP B C 1
ATOM 2189 O O . ASP B 1 75 ? -23.234 22.859 12.195 1 79.19 75 ASP B O 1
ATOM 2193 N N . LEU B 1 76 ? -21.641 22.859 10.609 1 76.38 76 LEU B N 1
ATOM 2194 C CA . LEU B 1 76 ? -22.219 21.656 9.992 1 76.38 76 LEU B CA 1
ATOM 2195 C C . LEU B 1 76 ? -21.703 20.391 10.672 1 76.38 76 LEU B C 1
ATOM 2197 O O . LEU B 1 76 ? -22.359 19.359 10.656 1 76.38 76 LEU B O 1
ATOM 2201 N N . PHE B 1 77 ? -20.594 20.562 11.195 1 72.38 77 PHE B N 1
ATOM 2202 C CA . PHE B 1 77 ? -19.953 19.375 11.766 1 72.38 77 PHE B CA 1
ATOM 2203 C C . PHE B 1 77 ? -19.641 19.578 13.242 1 72.38 77 PHE B C 1
ATOM 2205 O O . PHE B 1 77 ? -19.344 20.703 13.664 1 72.38 77 PHE B O 1
ATOM 2212 N N . ASP B 1 78 ? -20.469 18.953 14.195 1 63.47 78 ASP B N 1
ATOM 2213 C CA . ASP B 1 78 ? -20.25 19.094 15.633 1 63.47 78 ASP B CA 1
ATOM 2214 C C . ASP B 1 78 ? -18.766 18.984 15.969 1 63.47 78 ASP B C 1
ATOM 2216 O O . ASP B 1 78 ? -18.297 17.938 16.422 1 63.47 78 ASP B O 1
ATOM 2220 N N . ALA B 1 79 ? -18.047 19.766 15.305 1 58.19 79 ALA B N 1
ATOM 2221 C CA . ALA B 1 79 ? -16.641 19.703 15.695 1 58.19 79 ALA B CA 1
ATOM 2222 C C . ALA B 1 79 ? -16.469 20.062 17.172 1 58.19 79 ALA B C 1
ATOM 2224 O O . ALA B 1 79 ? -17.016 21.062 17.641 1 58.19 79 ALA B O 1
ATOM 2225 N N . PRO B 1 80 ? -16.188 19.016 18.078 1 53.47 80 PRO B N 1
ATOM 2226 C CA . PRO B 1 80 ? -16.047 19.391 19.484 1 53.47 80 PRO B CA 1
ATOM 2227 C C . PRO B 1 80 ? -15.203 20.641 19.688 1 53.47 80 PRO B C 1
ATOM 2229 O O . PRO B 1 80 ? -14.328 20.938 18.859 1 53.47 80 PRO B O 1
ATOM 2232 N N . GLU B 1 81 ? -15.727 21.562 20.359 1 48.78 81 GLU B N 1
ATOM 2233 C CA . GLU B 1 81 ? -14.805 22.578 20.875 1 48.78 81 GLU B CA 1
ATOM 2234 C C . GLU B 1 81 ? -13.453 21.953 21.219 1 48.78 81 GLU B C 1
ATOM 2236 O O . GLU B 1 81 ? -13.391 20.828 21.688 1 48.78 81 GLU B O 1
ATOM 2241 N N . VAL B 1 82 ? -12.43 22.25 20.578 1 45.78 82 VAL B N 1
ATOM 2242 C CA . VAL B 1 82 ? -11.062 21.75 20.609 1 45.78 82 VAL B CA 1
ATOM 2243 C C . VAL B 1 82 ? -10.68 21.391 22.047 1 45.78 82 VAL B C 1
ATOM 2245 O O . VAL B 1 82 ? -10.445 22.281 22.875 1 45.78 82 VAL B O 1
ATOM 2248 N N . GLU B 1 83 ? -11.383 20.672 22.906 1 42.28 83 GLU B N 1
ATOM 2249 C CA . GLU B 1 83 ? -10.555 20.359 24.062 1 42.28 83 GLU B CA 1
ATOM 2250 C C . GLU B 1 83 ? -9.281 19.625 23.641 1 42.28 83 GLU B C 1
ATOM 2252 O O . GLU B 1 83 ? -9.281 18.891 22.641 1 42.28 83 GLU B O 1
ATOM 2257 N N . ALA B 1 84 ? -8.023 19.906 24.062 1 41.22 84 ALA B N 1
ATOM 2258 C CA . ALA B 1 84 ? -6.617 19.625 23.797 1 41.22 84 ALA B CA 1
ATOM 2259 C C . ALA B 1 84 ? -6.406 18.141 23.484 1 41.22 84 ALA B C 1
ATOM 2261 O O . ALA B 1 84 ? -5.609 17.797 22.609 1 41.22 84 ALA B O 1
ATOM 2262 N N . ASP B 1 85 ? -6.84 17.266 24.266 1 41.62 85 ASP B N 1
ATOM 2263 C CA . ASP B 1 85 ? -6.379 15.875 24.312 1 41.62 85 ASP B CA 1
ATOM 2264 C C . ASP B 1 85 ? -6.879 15.086 23.109 1 41.62 85 ASP B C 1
ATOM 2266 O O . ASP B 1 85 ? -6.336 14.031 22.781 1 41.62 85 ASP B O 1
ATOM 2270 N N . GLU B 1 86 ? -8.227 15.094 22.734 1 45.59 86 GLU B N 1
ATOM 2271 C CA . GLU B 1 86 ? -8.891 14.195 21.797 1 45.59 86 GLU B CA 1
ATOM 2272 C C . GLU B 1 86 ? -8.383 14.414 20.375 1 45.59 86 GLU B C 1
ATOM 2274 O O . GLU B 1 86 ? -7.816 15.461 20.062 1 45.59 86 GLU B O 1
ATOM 2279 N N . LEU B 1 87 ? -8.461 13.344 19.344 1 49.5 87 LEU B N 1
ATOM 2280 C CA . LEU B 1 87 ? -8.156 13.562 17.938 1 49.5 87 LEU B CA 1
ATOM 2281 C C . LEU B 1 87 ? -8.414 15.008 17.531 1 49.5 87 LEU B C 1
ATOM 2283 O O . LEU B 1 87 ? -9.57 15.414 17.391 1 49.5 87 LEU B O 1
ATOM 2287 N N . ALA B 1 88 ? -7.953 15.883 18.25 1 50.72 88 ALA B N 1
ATOM 2288 C CA . ALA B 1 88 ? -7.984 17.344 18.312 1 50.72 88 ALA B CA 1
ATOM 2289 C C . ALA B 1 88 ? -8.25 17.953 16.953 1 50.72 88 ALA B C 1
ATOM 2291 O O . ALA B 1 88 ? -7.457 17.781 16.016 1 50.72 88 ALA B O 1
ATOM 2292 N N . GLY B 1 89 ? -9.578 18.156 16.734 1 71.56 89 GLY B N 1
ATOM 2293 C CA . GLY B 1 89 ? -10.188 19.078 15.789 1 71.56 89 GLY B CA 1
ATOM 2294 C C . GLY B 1 89 ? -10.789 18.391 14.586 1 71.56 89 GLY B C 1
ATOM 2295 O O . GLY B 1 89 ? -11.328 19.047 13.688 1 71.56 89 GLY B O 1
ATOM 2296 N N . LEU B 1 90 ? -10.609 16.984 14.727 1 86.06 90 LEU B N 1
ATOM 2297 C CA . LEU B 1 90 ? -11.234 16.359 13.562 1 86.06 90 LEU B CA 1
ATOM 2298 C C . LEU B 1 90 ? -12.711 16.078 13.828 1 86.06 90 LEU B C 1
ATOM 2300 O O . LEU B 1 90 ? -13.078 15.602 14.898 1 86.06 90 LEU B O 1
ATOM 2304 N N . ALA B 1 91 ? -13.555 16.391 12.984 1 88.25 91 ALA B N 1
ATOM 2305 C CA . ALA B 1 91 ? -14.977 16.094 13.07 1 88.25 91 ALA B CA 1
ATOM 2306 C C . ALA B 1 91 ? -15.219 14.578 13.109 1 88.25 91 ALA B C 1
ATOM 2308 O O . ALA B 1 91 ? -14.797 13.859 12.195 1 88.25 91 ALA B O 1
ATOM 2309 N N . PRO B 1 92 ? -15.836 14.078 14.133 1 90.81 92 PRO B N 1
ATOM 2310 C CA . PRO B 1 92 ? -16.062 12.633 14.258 1 90.81 92 PRO B CA 1
ATOM 2311 C C . PRO B 1 92 ? -16.766 12.047 13.031 1 90.81 92 PRO B C 1
ATOM 2313 O O . PRO B 1 92 ? -16.469 10.922 12.625 1 90.81 92 PRO B O 1
ATOM 2316 N N . GLU B 1 93 ? -17.656 12.742 12.484 1 93.12 93 GLU B N 1
ATOM 2317 C CA . GLU B 1 93 ? -18.406 12.258 11.328 1 93.12 93 GLU B CA 1
ATOM 2318 C C . GLU B 1 93 ? -17.484 12.008 10.141 1 93.12 93 GLU B C 1
ATOM 2320 O O . GLU B 1 93 ? -17.656 11.031 9.398 1 93.12 93 GLU B O 1
ATOM 2325 N N . LEU B 1 94 ? -16.547 12.859 9.969 1 94.69 94 LEU B N 1
ATOM 2326 C CA . LEU B 1 94 ? -15.578 12.672 8.891 1 94.69 94 LEU B CA 1
ATOM 2327 C C . LEU B 1 94 ? -14.789 11.391 9.078 1 94.69 94 LEU B C 1
ATOM 2329 O O . LEU B 1 94 ? -14.641 10.602 8.148 1 94.69 94 LEU B O 1
ATOM 2333 N N . VAL B 1 95 ? -14.305 11.195 10.258 1 95.88 95 VAL B N 1
ATOM 2334 C CA . VAL B 1 95 ? -13.508 10.023 10.586 1 95.88 95 VAL B CA 1
ATOM 2335 C C . VAL B 1 95 ? -14.328 8.758 10.352 1 95.88 95 VAL B C 1
ATOM 2337 O O . VAL B 1 95 ? -13.852 7.812 9.719 1 95.88 95 VAL B O 1
ATOM 2340 N N . GLU B 1 96 ? -15.531 8.805 10.781 1 96.19 96 GLU B N 1
ATOM 2341 C CA . GLU B 1 96 ? -16.406 7.648 10.641 1 96.19 96 GLU B CA 1
ATOM 2342 C C . GLU B 1 96 ? -16.688 7.328 9.18 1 96.19 96 GLU B C 1
ATOM 2344 O O . GLU B 1 96 ? -16.594 6.168 8.766 1 96.19 96 GLU B O 1
ATOM 2349 N N . ARG B 1 97 ? -16.922 8.344 8.445 1 97.12 97 ARG B N 1
ATOM 2350 C CA . ARG B 1 97 ? -17.281 8.148 7.039 1 97.12 97 ARG B CA 1
ATOM 2351 C C . ARG B 1 97 ? -16.078 7.703 6.227 1 97.12 97 ARG B C 1
ATOM 2353 O O . ARG B 1 97 ? -16.188 6.84 5.352 1 97.12 97 ARG B O 1
ATOM 2360 N N . LEU B 1 98 ? -14.969 8.25 6.504 1 97.5 98 LEU B N 1
ATOM 2361 C CA . LEU B 1 98 ? -13.758 7.844 5.805 1 97.5 98 LEU B CA 1
ATOM 2362 C C . LEU B 1 98 ? -13.391 6.402 6.148 1 97.5 98 LEU B C 1
ATOM 2364 O O . LEU B 1 98 ? -13.008 5.629 5.27 1 97.5 98 LEU B O 1
ATOM 2368 N N . ALA B 1 99 ? -13.445 6.086 7.414 1 97.75 99 ALA B N 1
ATOM 2369 C CA . ALA B 1 99 ? -13.148 4.727 7.855 1 97.75 99 ALA B CA 1
ATOM 2370 C C . ALA B 1 99 ? -14.016 3.709 7.125 1 97.75 99 ALA B C 1
ATOM 2372 O O . ALA B 1 99 ? -13.508 2.695 6.633 1 97.75 99 ALA B O 1
ATOM 2373 N N . ALA B 1 100 ? -15.281 4.004 7.016 1 96.88 100 ALA B N 1
ATOM 2374 C CA . ALA B 1 100 ? -16.219 3.107 6.344 1 96.88 100 ALA B CA 1
ATOM 2375 C C . ALA B 1 100 ? -15.914 3.016 4.852 1 96.88 100 ALA B C 1
ATOM 2377 O O . ALA B 1 100 ? -15.852 1.919 4.293 1 96.88 100 ALA B O 1
ATOM 2378 N N . ALA B 1 101 ? -15.648 4.145 4.258 1 96.81 101 ALA B N 1
ATOM 2379 C CA . ALA B 1 101 ? -15.438 4.203 2.812 1 96.81 101 ALA B CA 1
ATOM 2380 C C . ALA B 1 101 ? -14.141 3.498 2.418 1 96.81 101 ALA B C 1
ATOM 2382 O O . ALA B 1 101 ? -14.062 2.879 1.354 1 96.81 101 ALA B O 1
ATOM 2383 N N . LEU B 1 102 ? -13.188 3.6 3.248 1 96.88 102 LEU B N 1
ATOM 2384 C CA . LEU B 1 102 ? -11.875 3.02 2.951 1 96.88 102 LEU B CA 1
ATOM 2385 C C . LEU B 1 102 ? -11.75 1.629 3.564 1 96.88 102 LEU B C 1
ATOM 2387 O O . LEU B 1 102 ? -10.734 0.955 3.379 1 96.88 102 LEU B O 1
ATOM 2391 N N . ARG B 1 103 ? -12.703 1.222 4.316 1 97.25 103 ARG B N 1
ATOM 2392 C CA . ARG B 1 103 ? -12.727 -0.066 5 1 97.25 103 ARG B CA 1
ATOM 2393 C C . ARG B 1 103 ? -11.5 -0.241 5.887 1 97.25 103 ARG B C 1
ATOM 2395 O O . ARG B 1 103 ? -10.82 -1.271 5.828 1 97.25 103 ARG B O 1
ATOM 2402 N N . VAL B 1 104 ? -11.266 0.746 6.68 1 97.31 104 VAL B N 1
ATOM 2403 C CA . VAL B 1 104 ? -10.211 0.726 7.688 1 97.31 104 VAL B CA 1
ATOM 2404 C C . VAL B 1 104 ? -10.781 1.132 9.047 1 97.31 104 VAL B C 1
ATOM 2406 O O . VAL B 1 104 ? -11.836 1.771 9.117 1 97.31 104 VAL B O 1
ATOM 2409 N N . PRO B 1 105 ? -10.109 0.708 10.102 1 97 105 PRO B N 1
ATOM 2410 C CA . PRO B 1 105 ? -10.523 1.208 11.414 1 97 105 PRO B CA 1
ATOM 2411 C C . PRO B 1 105 ? -10.43 2.729 11.523 1 97 105 PRO B C 1
ATOM 2413 O O . PRO B 1 105 ? -9.633 3.352 10.812 1 97 105 PRO B O 1
ATOM 2416 N N . GLU B 1 106 ? -11.18 3.266 12.477 1 96.56 106 GLU B N 1
ATOM 2417 C CA . GLU B 1 106 ? -11.203 4.711 12.672 1 96.56 106 GLU B CA 1
ATOM 2418 C C . GLU B 1 106 ? -9.82 5.242 13.023 1 96.56 106 GLU B C 1
ATOM 2420 O O . GLU B 1 106 ? -9.43 6.324 12.57 1 96.56 106 GLU B O 1
ATOM 2425 N N . GLY B 1 107 ? -9.109 4.5 13.789 1 96.31 107 GLY B N 1
ATOM 2426 C CA . GLY B 1 107 ? -7.75 4.902 14.117 1 96.31 107 GLY B CA 1
ATOM 2427 C C . GLY B 1 107 ? -6.855 5.023 12.898 1 96.31 107 GLY B C 1
ATOM 2428 O O . GLY B 1 107 ? -6.016 5.926 12.828 1 96.31 107 GLY B O 1
ATOM 2429 N N . SER B 1 108 ? -7.023 4.133 11.953 1 96.69 108 SER B N 1
ATOM 2430 C CA . SER B 1 108 ? -6.258 4.168 10.711 1 96.69 108 SER B CA 1
ATOM 2431 C C . SER B 1 108 ? -6.664 5.359 9.852 1 96.69 108 SER B C 1
ATOM 2433 O O . SER B 1 108 ? -5.824 5.953 9.172 1 96.69 108 SER B O 1
ATOM 2435 N N . ALA B 1 109 ? -7.918 5.641 9.805 1 97.31 109 ALA B N 1
ATOM 2436 C CA . ALA B 1 109 ? -8.398 6.812 9.078 1 97.31 109 ALA B CA 1
ATOM 2437 C C . ALA B 1 109 ? -7.793 8.094 9.648 1 97.31 109 ALA B C 1
ATOM 2439 O O . ALA B 1 109 ? -7.352 8.969 8.891 1 97.31 109 ALA B O 1
ATOM 2440 N N . VAL B 1 110 ? -7.766 8.203 10.953 1 96.31 110 VAL B N 1
ATOM 2441 C CA . VAL B 1 110 ? -7.164 9.352 11.617 1 96.31 110 VAL B CA 1
ATOM 2442 C C . VAL B 1 110 ? -5.688 9.453 11.25 1 96.31 110 VAL B C 1
ATOM 2444 O O . VAL B 1 110 ? -5.191 10.531 10.914 1 96.31 110 VAL B O 1
ATOM 2447 N N . ALA B 1 111 ? -5.027 8.344 11.281 1 96.19 111 ALA B N 1
ATOM 2448 C CA . ALA B 1 111 ? -3.609 8.305 10.945 1 96.19 111 ALA B CA 1
ATOM 2449 C C . ALA B 1 111 ? -3.373 8.781 9.516 1 96.19 111 ALA B C 1
ATOM 2451 O O . ALA B 1 111 ? -2.412 9.5 9.242 1 96.19 111 ALA B O 1
ATOM 2452 N N . LEU B 1 112 ? -4.246 8.359 8.641 1 96.88 112 LEU B N 1
ATOM 2453 C CA . LEU B 1 112 ? -4.133 8.758 7.246 1 96.88 112 LEU B CA 1
ATOM 2454 C C . LEU B 1 112 ? -4.359 10.258 7.086 1 96.88 112 LEU B C 1
ATOM 2456 O O . LEU B 1 112 ? -3.67 10.914 6.305 1 96.88 112 LEU B O 1
ATOM 2460 N N . ILE B 1 113 ? -5.312 10.805 7.809 1 97.19 113 ILE B N 1
ATOM 2461 C CA . ILE B 1 113 ? -5.578 12.242 7.785 1 97.19 113 ILE B CA 1
ATOM 2462 C C . ILE B 1 113 ? -4.355 13 8.289 1 97.19 113 ILE B C 1
ATOM 2464 O O . ILE B 1 113 ? -3.912 13.961 7.66 1 97.19 113 ILE B O 1
ATOM 2468 N N . GLU B 1 114 ? -3.811 12.547 9.344 1 96.12 114 GLU B N 1
ATOM 2469 C CA . GLU B 1 114 ? -2.652 13.203 9.945 1 96.12 114 GLU B CA 1
ATOM 2470 C C . GLU B 1 114 ? -1.433 13.109 9.031 1 96.12 114 GLU B C 1
ATOM 2472 O O . GLU B 1 114 ? -0.692 14.078 8.867 1 96.12 114 GLU B O 1
ATOM 2477 N N . GLU B 1 115 ? -1.231 11.969 8.523 1 97.69 115 GLU B N 1
ATOM 2478 C CA . GLU B 1 115 ? -0.15 11.773 7.566 1 97.69 115 GLU B CA 1
ATOM 2479 C C . GLU B 1 115 ? -0.284 12.727 6.383 1 97.69 115 GLU B C 1
ATOM 2481 O O . GLU B 1 115 ? 0.701 13.328 5.953 1 97.69 115 GLU B O 1
ATOM 2486 N N . SER B 1 116 ? -1.46 12.773 5.887 1 98.06 116 SER B N 1
ATOM 2487 C CA . SER B 1 116 ? -1.735 13.633 4.742 1 98.06 116 SER B CA 1
ATOM 2488 C C . SER B 1 116 ? -1.448 15.094 5.062 1 98.06 116 SER B C 1
ATOM 2490 O O . SER B 1 116 ? -0.82 15.797 4.27 1 98.06 116 SER B O 1
ATOM 2492 N N . ARG B 1 117 ? -1.883 15.531 6.188 1 96.81 117 ARG B N 1
ATOM 2493 C CA . ARG B 1 117 ? -1.621 16.891 6.637 1 96.81 117 ARG B CA 1
ATOM 2494 C C . ARG B 1 117 ? -0.122 17.156 6.73 1 96.81 117 ARG B C 1
ATOM 2496 O O . ARG B 1 117 ? 0.361 18.188 6.25 1 96.81 117 ARG B O 1
ATOM 2503 N N . ALA B 1 118 ? 0.584 16.25 7.32 1 97.5 118 ALA B N 1
ATOM 2504 C CA . ALA B 1 118 ? 2.029 16.391 7.488 1 97.5 118 ALA B CA 1
ATOM 2505 C C . ALA B 1 118 ? 2.734 16.453 6.137 1 97.5 118 ALA B C 1
ATOM 2507 O O . ALA B 1 118 ? 3.633 17.281 5.938 1 97.5 118 ALA B O 1
ATOM 2508 N N . LEU B 1 119 ? 2.336 15.656 5.188 1 98.38 119 LEU B N 1
ATOM 2509 C CA . LEU B 1 119 ? 2.938 15.656 3.855 1 98.38 119 LEU B CA 1
ATOM 2510 C C . LEU B 1 119 ? 2.715 17 3.158 1 98.38 119 LEU B C 1
ATOM 2512 O O . LEU B 1 119 ? 3.643 17.547 2.564 1 98.38 119 LEU B O 1
ATOM 2516 N N . VAL B 1 120 ? 1.526 17.5 3.291 1 97.81 120 VAL B N 1
ATOM 2517 C CA . VAL B 1 120 ? 1.145 18.688 2.533 1 97.81 120 VAL B CA 1
ATOM 2518 C C . VAL B 1 120 ? 1.779 19.938 3.16 1 97.81 120 VAL B C 1
ATOM 2520 O O . VAL B 1 120 ? 2.332 20.781 2.453 1 97.81 120 VAL B O 1
ATOM 2523 N N . HIS B 1 121 ? 1.823 20 4.469 1 96.31 121 HIS B N 1
ATOM 2524 C CA . HIS B 1 121 ? 2.176 21.281 5.09 1 96.31 121 HIS B CA 1
ATOM 2525 C C . HIS B 1 121 ? 3.584 21.234 5.668 1 96.31 121 HIS B C 1
ATOM 2527 O O . HIS B 1 121 ? 4.273 22.25 5.711 1 96.31 121 HIS B O 1
ATOM 2533 N N . GLU B 1 122 ? 4.027 20.109 6.094 1 96.12 122 GLU B N 1
ATOM 2534 C CA . GLU B 1 122 ? 5.297 20.047 6.812 1 96.12 122 GLU B CA 1
ATOM 2535 C C . GLU B 1 122 ? 6.391 19.422 5.949 1 96.12 122 GLU B C 1
ATOM 2537 O O . GLU B 1 122 ? 7.578 19.688 6.148 1 96.12 122 GLU B O 1
ATOM 2542 N N . HIS B 1 123 ? 5.992 18.609 5.008 1 98 123 HIS B N 1
ATOM 2543 C CA . HIS B 1 123 ? 6.98 17.891 4.211 1 98 123 HIS B CA 1
ATOM 2544 C C . HIS B 1 123 ? 6.66 17.984 2.725 1 98 123 HIS B C 1
ATOM 2546 O O . HIS B 1 123 ? 6.582 16.953 2.039 1 98 123 HIS B O 1
ATOM 2552 N N . PRO B 1 124 ? 6.602 19.125 2.148 1 97.56 124 PRO B N 1
ATOM 2553 C CA . PRO B 1 124 ? 6.238 19.25 0.734 1 97.56 124 PRO B CA 1
ATOM 2554 C C . PRO B 1 124 ? 7.277 18.625 -0.198 1 97.56 124 PRO B C 1
ATOM 2556 O O . PRO B 1 124 ? 6.938 18.203 -1.302 1 97.56 124 PRO B O 1
ATOM 2559 N N . ARG B 1 125 ? 8.508 18.609 0.237 1 98.5 125 ARG B N 1
ATOM 2560 C CA . ARG B 1 125 ? 9.531 17.969 -0.588 1 98.5 125 ARG B CA 1
ATOM 2561 C C . ARG B 1 125 ? 9.32 16.453 -0.655 1 98.5 125 ARG B C 1
ATOM 2563 O O . ARG B 1 125 ? 9.5 15.852 -1.712 1 98.5 125 ARG B O 1
ATOM 2570 N N . THR B 1 126 ? 9 15.883 0.456 1 98.75 126 THR B N 1
ATOM 2571 C CA . THR B 1 126 ? 8.664 14.461 0.48 1 98.75 126 THR B CA 1
ATOM 2572 C C . THR B 1 126 ? 7.445 14.18 -0.388 1 98.75 126 THR B C 1
ATOM 2574 O O . THR B 1 126 ? 7.426 13.203 -1.143 1 98.75 126 THR B O 1
ATOM 2577 N N . LEU B 1 127 ? 6.449 15.039 -0.322 1 98.81 127 LEU B N 1
ATOM 2578 C CA . LEU B 1 127 ? 5.25 14.898 -1.146 1 98.81 127 LEU B CA 1
ATOM 2579 C C . LEU B 1 127 ? 5.602 14.977 -2.629 1 98.81 127 LEU B C 1
ATOM 2581 O O . LEU B 1 127 ? 5.086 14.203 -3.436 1 98.81 127 LEU B O 1
ATOM 2585 N N . ALA B 1 128 ? 6.445 15.883 -2.961 1 98.69 128 ALA B N 1
ATOM 2586 C CA . ALA B 1 128 ? 6.871 16.047 -4.348 1 98.69 128 ALA B CA 1
ATOM 2587 C C . ALA B 1 128 ? 7.602 14.805 -4.848 1 98.69 128 ALA B C 1
ATOM 2589 O O . ALA B 1 128 ? 7.383 14.359 -5.973 1 98.69 128 ALA B O 1
ATOM 2590 N N . ALA B 1 129 ? 8.477 14.258 -3.998 1 98.69 129 ALA B N 1
ATOM 2591 C CA . ALA B 1 129 ? 9.195 13.039 -4.352 1 98.69 129 ALA B CA 1
ATOM 2592 C C . ALA B 1 129 ? 8.227 11.867 -4.535 1 98.69 129 ALA B C 1
ATOM 2594 O O . ALA B 1 129 ? 8.406 11.039 -5.434 1 98.69 129 ALA B O 1
ATOM 2595 N N . LEU B 1 130 ? 7.266 11.797 -3.691 1 98.62 130 LEU B N 1
ATOM 2596 C CA . LEU B 1 130 ? 6.23 10.773 -3.787 1 98.62 130 LEU B CA 1
ATOM 2597 C C . LEU B 1 130 ? 5.43 10.922 -5.078 1 98.62 130 LEU B C 1
ATOM 2599 O O . LEU B 1 130 ? 5.199 9.945 -5.789 1 98.62 130 LEU B O 1
ATOM 2603 N N . ARG B 1 131 ? 5.07 12.102 -5.414 1 98.38 131 ARG B N 1
ATOM 2604 C CA . ARG B 1 131 ? 4.289 12.406 -6.605 1 98.38 131 ARG B CA 1
ATOM 2605 C C . ARG B 1 131 ? 5.047 12.039 -7.871 1 98.38 131 ARG B C 1
ATOM 2607 O O . ARG B 1 131 ? 4.457 11.547 -8.836 1 98.38 131 ARG B O 1
ATOM 2614 N N . GLY B 1 132 ? 6.312 12.25 -7.766 1 97.88 132 GLY B N 1
ATOM 2615 C CA . GLY B 1 132 ? 7.156 11.93 -8.906 1 97.88 132 GLY B CA 1
ATOM 2616 C C . GLY B 1 132 ? 7.516 10.461 -8.992 1 97.88 132 GLY B C 1
ATOM 2617 O O . GLY B 1 132 ? 8.133 10.023 -9.969 1 97.88 132 GLY B O 1
ATOM 2618 N N . GLY B 1 133 ? 7.152 9.75 -8 1 97.38 133 GLY B N 1
ATOM 2619 C CA . GLY B 1 133 ? 7.469 8.328 -7.973 1 97.38 133 GLY B CA 1
ATOM 2620 C C . GLY B 1 133 ? 8.914 8.047 -7.621 1 97.38 133 GLY B C 1
ATOM 2621 O O . GLY B 1 133 ? 9.406 6.938 -7.84 1 97.38 133 GLY B O 1
ATOM 2622 N N . HIS B 1 134 ? 9.625 8.992 -7.148 1 96.69 134 HIS B N 1
ATOM 2623 C CA . HIS B 1 134 ? 11.031 8.844 -6.797 1 96.69 134 HIS B CA 1
ATOM 2624 C C . HIS B 1 134 ? 11.188 8.086 -5.484 1 96.69 134 HIS B C 1
ATOM 2626 O O . HIS B 1 134 ? 12.266 7.539 -5.203 1 96.69 134 HIS B O 1
ATOM 2632 N N . ILE B 1 135 ? 10.164 8.117 -4.676 1 98.12 135 ILE B N 1
ATOM 2633 C CA . ILE B 1 135 ? 10.117 7.332 -3.451 1 98.12 135 ILE B CA 1
ATOM 2634 C C . ILE B 1 135 ? 8.773 6.617 -3.352 1 98.12 135 ILE B C 1
ATOM 2636 O O . ILE B 1 135 ? 7.82 6.965 -4.059 1 98.12 135 ILE B O 1
ATOM 2640 N N . THR B 1 136 ? 8.773 5.59 -2.531 1 97.5 136 THR B N 1
ATOM 2641 C CA . THR B 1 136 ? 7.527 4.875 -2.277 1 97.5 136 THR B CA 1
ATOM 2642 C C . THR B 1 136 ? 6.805 5.461 -1.068 1 97.5 136 THR B C 1
ATOM 2644 O O . THR B 1 136 ? 7.371 6.266 -0.328 1 97.5 136 THR B O 1
ATOM 2647 N N . HIS B 1 137 ? 5.531 5.082 -0.942 1 97.62 137 HIS B N 1
ATOM 2648 C CA . HIS B 1 137 ? 4.762 5.512 0.22 1 97.62 137 HIS B CA 1
ATOM 2649 C C . HIS B 1 137 ? 5.426 5.062 1.518 1 97.62 137 HIS B C 1
ATOM 2651 O O . HIS B 1 137 ? 5.41 5.793 2.512 1 97.62 137 HIS B O 1
ATOM 2657 N N . ALA B 1 138 ? 6.055 3.895 1.508 1 97.75 138 ALA B N 1
ATOM 2658 C CA . ALA B 1 138 ? 6.75 3.393 2.689 1 97.75 138 ALA B CA 1
ATOM 2659 C C . ALA B 1 138 ? 7.938 4.285 3.049 1 97.75 138 ALA B C 1
ATOM 2661 O O . ALA B 1 138 ? 8.219 4.508 4.227 1 97.75 138 ALA B O 1
ATOM 2662 N N . HIS B 1 139 ? 8.617 4.777 2.082 1 98.62 139 HIS B N 1
ATOM 2663 C CA . HIS B 1 139 ? 9.688 5.738 2.328 1 98.62 139 HIS B CA 1
ATOM 2664 C C . HIS B 1 139 ? 9.141 7.012 2.975 1 98.62 139 HIS B C 1
ATOM 2666 O O . HIS B 1 139 ? 9.727 7.523 3.932 1 98.62 139 HIS B O 1
ATOM 2672 N N . ALA B 1 140 ? 8.047 7.477 2.404 1 98.75 140 ALA B N 1
ATOM 2673 C CA . ALA B 1 140 ? 7.426 8.68 2.951 1 98.75 140 ALA B CA 1
ATOM 2674 C C . ALA B 1 140 ? 7.047 8.484 4.418 1 98.75 140 ALA B C 1
ATOM 2676 O O . ALA B 1 140 ? 7.289 9.359 5.25 1 98.75 140 ALA B O 1
ATOM 2677 N N . GLN B 1 141 ? 6.508 7.371 4.688 1 98.31 141 GLN B N 1
ATOM 2678 C CA . GLN B 1 141 ? 6.141 7.062 6.066 1 98.31 141 GLN B CA 1
ATOM 2679 C C . GLN B 1 141 ? 7.367 7.051 6.977 1 98.31 141 GLN B C 1
ATOM 2681 O O . GLN B 1 141 ? 7.312 7.539 8.109 1 98.31 141 GLN B O 1
ATOM 2686 N N . THR B 1 142 ? 8.414 6.484 6.488 1 98.5 142 THR B N 1
ATOM 2687 C CA . THR B 1 142 ? 9.656 6.453 7.246 1 98.5 142 THR B CA 1
ATOM 2688 C C . THR B 1 142 ? 10.156 7.871 7.523 1 98.5 142 THR B C 1
ATOM 2690 O O . THR B 1 142 ? 10.523 8.195 8.656 1 98.5 142 THR B O 1
ATOM 2693 N N . ILE B 1 143 ? 10.117 8.68 6.582 1 98.81 143 ILE B N 1
ATOM 2694 C CA . ILE B 1 143 ? 10.578 10.055 6.715 1 98.81 143 ILE B CA 1
ATOM 2695 C C . ILE B 1 143 ? 9.711 10.789 7.73 1 98.81 143 ILE B C 1
ATOM 2697 O O . ILE B 1 143 ? 10.227 11.453 8.633 1 98.81 143 ILE B O 1
ATOM 2701 N N . LEU B 1 144 ? 8.422 10.625 7.59 1 98.5 144 LEU B N 1
ATOM 2702 C CA . LEU B 1 144 ? 7.496 11.273 8.516 1 98.5 144 LEU B CA 1
ATOM 2703 C C . LEU B 1 144 ? 7.727 10.789 9.945 1 98.5 144 LEU B C 1
ATOM 2705 O O . LEU B 1 144 ? 7.754 11.594 10.875 1 98.5 144 LEU B O 1
ATOM 2709 N N . GLY B 1 145 ? 7.926 9.547 10.062 1 98.06 145 GLY B N 1
ATOM 2710 C CA . GLY B 1 145 ? 8.102 8.969 11.383 1 98.06 145 GLY B CA 1
ATOM 2711 C C . GLY B 1 145 ? 9.32 9.508 12.109 1 98.06 145 GLY B C 1
ATOM 2712 O O . GLY B 1 145 ? 9.242 9.844 13.297 1 98.06 145 GLY B O 1
ATOM 2713 N N . TYR B 1 146 ? 10.367 9.672 11.438 1 97.88 146 TYR B N 1
ATOM 2714 C CA . TYR B 1 146 ? 11.617 10.023 12.102 1 97.88 146 TYR B CA 1
ATOM 2715 C C . TYR B 1 146 ? 11.758 11.531 12.227 1 97.88 146 TYR B C 1
ATOM 2717 O O . TYR B 1 146 ? 12.594 12.023 13 1 97.88 146 TYR B O 1
ATOM 2725 N N . THR B 1 147 ? 11.008 12.266 11.5 1 97.75 147 THR B N 1
ATOM 2726 C CA . THR B 1 147 ? 11.094 13.719 11.586 1 97.75 147 THR B CA 1
ATOM 2727 C C . THR B 1 147 ? 10.07 14.258 12.578 1 97.75 147 THR B C 1
ATOM 2729 O O . THR B 1 147 ? 10.141 15.43 12.969 1 97.75 147 THR B O 1
ATOM 2732 N N . ASP B 1 148 ? 9.188 13.414 12.953 1 95.25 148 ASP B N 1
ATOM 2733 C CA . ASP B 1 148 ? 8.133 13.812 13.891 1 95.25 148 ASP B CA 1
ATOM 2734 C C . ASP B 1 148 ? 8.727 14.352 15.188 1 95.25 148 ASP B C 1
ATOM 2736 O O . ASP B 1 148 ? 9.656 13.758 15.742 1 95.25 148 ASP B O 1
ATOM 2740 N N . GLY B 1 149 ? 8.188 15.516 15.633 1 93.38 149 GLY B N 1
ATOM 2741 C CA . GLY B 1 149 ? 8.562 16.078 16.922 1 93.38 149 GLY B CA 1
ATOM 2742 C C . GLY B 1 149 ? 9.828 16.922 16.875 1 93.38 149 GLY B C 1
ATOM 2743 O O . GLY B 1 149 ? 10.219 17.516 17.875 1 93.38 149 GLY B O 1
ATOM 2744 N N . LEU B 1 150 ? 10.5 17.016 15.82 1 94.25 150 LEU B N 1
ATOM 2745 C CA . LEU B 1 150 ? 11.711 17.828 15.688 1 94.25 150 LEU B CA 1
ATOM 2746 C C . LEU B 1 150 ? 11.375 19.281 15.43 1 94.25 150 LEU B C 1
ATOM 2748 O O . LEU B 1 150 ? 10.344 19.578 14.82 1 94.25 150 LEU B O 1
ATOM 2752 N N . ARG B 1 151 ? 12.289 20.109 15.961 1 93.44 151 ARG B N 1
ATOM 2753 C CA . ARG B 1 151 ? 12.195 21.516 15.57 1 93.44 151 ARG B CA 1
ATOM 2754 C C . ARG B 1 151 ? 12.367 21.672 14.062 1 93.44 151 ARG B C 1
ATOM 2756 O O . ARG B 1 151 ? 13.039 20.875 13.422 1 93.44 151 ARG B O 1
ATOM 2763 N N . ARG B 1 152 ? 11.852 22.703 13.562 1 93.88 152 ARG B N 1
ATOM 2764 C CA . ARG B 1 152 ? 11.758 22.922 12.117 1 93.88 152 ARG B CA 1
ATOM 2765 C C . ARG B 1 152 ? 13.125 22.766 11.453 1 93.88 152 ARG B C 1
ATOM 2767 O O . ARG B 1 152 ? 13.242 22.109 10.422 1 93.88 152 ARG B O 1
ATOM 2774 N N . GLY B 1 153 ? 14.141 23.375 12.039 1 93.19 153 GLY B N 1
ATOM 2775 C CA . GLY B 1 153 ? 15.469 23.297 11.453 1 93.19 153 GLY B CA 1
ATOM 2776 C C . GLY B 1 153 ? 15.977 21.875 11.336 1 93.19 153 GLY B C 1
ATOM 2777 O O . GLY B 1 153 ? 16.453 21.469 10.266 1 93.19 153 GLY B O 1
ATOM 2778 N N . ASN B 1 154 ? 15.883 21.109 12.383 1 94.69 154 ASN B N 1
ATOM 2779 C CA . ASN B 1 154 ? 16.312 19.719 12.383 1 94.69 154 ASN B CA 1
ATOM 2780 C C . ASN B 1 154 ? 15.438 18.859 11.477 1 94.69 154 ASN B C 1
ATOM 2782 O O . ASN B 1 154 ? 15.93 17.922 10.828 1 94.69 154 ASN B O 1
ATOM 2786 N N . ARG B 1 155 ? 14.18 19.188 11.422 1 96.44 155 ARG B N 1
ATOM 2787 C CA . ARG B 1 155 ? 13.25 18.453 10.562 1 96.44 155 ARG B CA 1
ATOM 2788 C C . ARG B 1 155 ? 13.641 18.609 9.094 1 96.44 155 ARG B C 1
ATOM 2790 O O . ARG B 1 155 ? 13.727 17.609 8.367 1 96.44 155 ARG B O 1
ATOM 2797 N N . VAL B 1 156 ? 13.867 19.797 8.711 1 96.31 156 VAL B N 1
ATOM 2798 C CA . VAL B 1 156 ? 14.203 20.094 7.32 1 96.31 156 VAL B CA 1
ATOM 2799 C C . VAL B 1 156 ? 15.531 19.438 6.961 1 96.31 156 VAL B C 1
ATOM 2801 O O . VAL B 1 156 ? 15.672 18.844 5.887 1 96.31 156 VAL B O 1
ATOM 2804 N N . ALA B 1 157 ? 16.484 19.562 7.867 1 96.31 157 ALA B N 1
ATOM 2805 C CA . ALA B 1 157 ? 17.797 18.984 7.625 1 96.31 157 ALA B CA 1
ATOM 2806 C C . ALA B 1 157 ? 17.719 17.469 7.508 1 96.31 157 ALA B C 1
ATOM 2808 O O . ALA B 1 157 ? 18.297 16.875 6.594 1 96.31 157 ALA B O 1
ATOM 2809 N N . LEU B 1 158 ? 17.031 16.875 8.383 1 97.88 158 LEU B N 1
ATOM 2810 C CA . LEU B 1 158 ? 16.906 15.422 8.352 1 97.88 158 LEU B CA 1
ATOM 2811 C C . LEU B 1 158 ? 16.125 14.969 7.117 1 97.88 158 LEU B C 1
ATOM 2813 O O . LEU B 1 158 ? 16.516 14 6.457 1 97.88 158 LEU B O 1
ATOM 2817 N N . GLU B 1 159 ? 15.078 15.625 6.801 1 98.38 159 GLU B N 1
ATOM 2818 C CA . GLU B 1 159 ? 14.297 15.312 5.605 1 98.38 159 GLU B CA 1
ATOM 2819 C C . GLU B 1 159 ? 15.172 15.336 4.355 1 98.38 159 GLU B C 1
ATOM 2821 O O . GLU B 1 159 ? 15.109 14.422 3.531 1 98.38 159 GLU B O 1
ATOM 2826 N N . THR B 1 160 ? 15.969 16.375 4.258 1 97.62 160 THR B N 1
ATOM 2827 C CA . THR B 1 160 ? 16.844 16.531 3.105 1 97.62 160 THR B CA 1
ATOM 2828 C C . THR B 1 160 ? 17.797 15.344 2.98 1 97.62 160 THR B C 1
ATOM 2830 O O . THR B 1 160 ? 17.969 14.789 1.893 1 97.62 160 THR B O 1
ATOM 2833 N N . ARG B 1 161 ? 18.328 14.961 4.062 1 97.38 161 ARG B N 1
ATOM 2834 C CA . ARG B 1 161 ? 19.266 13.844 4.078 1 97.38 161 ARG B CA 1
ATOM 2835 C C . ARG B 1 161 ? 18.578 12.539 3.721 1 97.38 161 ARG B C 1
ATOM 2837 O O . ARG B 1 161 ? 19.094 11.75 2.93 1 97.38 161 ARG B O 1
ATOM 2844 N N . LEU B 1 162 ? 17.469 12.359 4.25 1 98.56 162 LEU B N 1
ATOM 2845 C CA . LEU B 1 162 ? 16.766 11.102 4.035 1 98.56 162 LEU B CA 1
ATOM 2846 C C . LEU B 1 162 ? 16.266 11 2.598 1 98.56 162 LEU B C 1
ATOM 2848 O O . LEU B 1 162 ? 16.266 9.914 2.008 1 98.56 162 LEU B O 1
ATOM 2852 N N . LEU B 1 163 ? 15.836 12.086 1.988 1 98.56 163 LEU B N 1
ATOM 2853 C CA . LEU B 1 163 ? 15.367 12.078 0.607 1 98.56 163 LEU B CA 1
ATOM 2854 C C . LEU B 1 163 ? 16.5 11.703 -0.348 1 98.56 163 LEU B C 1
ATOM 2856 O O . LEU B 1 163 ? 16.266 11.023 -1.354 1 98.56 163 LEU B O 1
ATOM 2860 N N . LYS B 1 164 ? 17.656 12.102 -0.006 1 97.31 164 LYS B N 1
ATOM 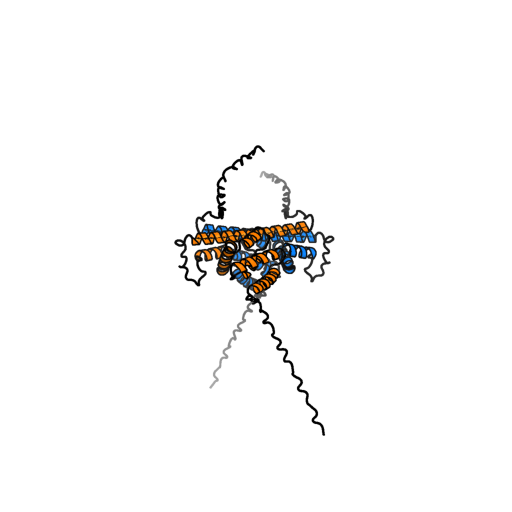2861 C CA . LYS B 1 164 ? 18.828 11.742 -0.822 1 97.31 164 LYS B CA 1
ATOM 2862 C C . LYS B 1 164 ? 19.062 10.234 -0.802 1 97.31 164 LYS B C 1
ATOM 2864 O O . LYS B 1 164 ? 19.344 9.633 -1.842 1 97.31 164 LYS B O 1
ATOM 2869 N N . HIS B 1 165 ? 18.875 9.648 0.331 1 97.62 165 HIS B N 1
ATOM 2870 C CA . HIS B 1 165 ? 19.156 8.219 0.493 1 97.62 165 HIS B CA 1
ATOM 2871 C C . HIS B 1 165 ? 17.984 7.379 -0.012 1 97.62 165 HIS B C 1
ATOM 2873 O O . HIS B 1 165 ? 18.188 6.254 -0.481 1 97.62 165 HIS B O 1
ATOM 2879 N N . ALA B 1 166 ? 16.812 7.902 0.046 1 97.81 166 ALA B N 1
ATOM 2880 C CA . ALA B 1 166 ? 15.594 7.137 -0.211 1 97.81 166 ALA B CA 1
ATOM 2881 C C . ALA B 1 166 ? 15.547 6.648 -1.656 1 97.81 166 ALA B C 1
ATOM 2883 O O . ALA B 1 166 ? 14.938 5.617 -1.95 1 97.81 166 ALA B O 1
ATOM 2884 N N . ARG B 1 167 ? 16.25 7.254 -2.537 1 93.75 167 ARG B N 1
ATOM 2885 C CA . ARG B 1 167 ? 16.203 6.945 -3.961 1 93.75 167 ARG B CA 1
ATOM 2886 C C . ARG B 1 167 ? 16.922 5.633 -4.262 1 93.75 167 ARG B C 1
ATOM 2888 O O . ARG B 1 167 ? 16.719 5.031 -5.316 1 93.75 167 ARG B O 1
ATOM 2895 N N . THR B 1 168 ? 17.75 5.258 -3.312 1 94.69 168 THR B N 1
ATOM 2896 C CA . THR B 1 168 ? 18.578 4.102 -3.633 1 94.69 168 THR B CA 1
ATOM 2897 C C . THR B 1 168 ? 18.516 3.066 -2.514 1 94.69 168 THR B C 1
ATOM 2899 O O . THR B 1 168 ? 19.344 2.156 -2.459 1 94.69 168 THR B O 1
ATOM 2902 N N . THR B 1 169 ? 17.656 3.211 -1.59 1 97.38 169 THR B N 1
ATOM 2903 C CA . THR B 1 169 ? 17.562 2.299 -0.456 1 97.38 169 THR B CA 1
ATOM 2904 C C . THR B 1 169 ? 16.141 1.764 -0.305 1 97.38 169 THR B C 1
ATOM 2906 O O . THR B 1 169 ? 15.188 2.361 -0.812 1 97.38 169 THR B O 1
ATOM 2909 N N . THR B 1 170 ? 16.078 0.634 0.308 1 97.94 170 THR B N 1
ATOM 2910 C CA . THR B 1 170 ? 14.781 0.167 0.774 1 97.94 170 THR B CA 1
ATOM 2911 C C . THR B 1 170 ? 14.312 0.986 1.972 1 97.94 170 THR B C 1
ATOM 2913 O O . THR B 1 170 ? 15.117 1.633 2.645 1 97.94 170 THR B O 1
ATOM 2916 N N . PRO B 1 171 ? 13.039 0.963 2.27 1 98.06 171 PRO B N 1
ATOM 2917 C CA . PRO B 1 171 ? 12.555 1.645 3.473 1 98.06 171 PRO B CA 1
ATOM 2918 C C . PRO B 1 171 ? 13.234 1.146 4.746 1 98.06 171 PRO B C 1
ATOM 2920 O O . PRO B 1 171 ? 13.492 1.934 5.66 1 98.06 171 PRO B O 1
ATOM 2923 N N . GLY B 1 172 ? 13.508 -0.136 4.77 1 98 172 GLY B N 1
ATOM 2924 C CA . GLY B 1 172 ? 14.219 -0.671 5.922 1 98 172 GLY B CA 1
ATOM 2925 C C . GLY B 1 172 ? 15.609 -0.085 6.09 1 98 172 GLY B C 1
ATOM 2926 O O . GLY B 1 172 ? 15.992 0.292 7.199 1 98 172 GLY B O 1
ATOM 2927 N N . GLU B 1 173 ? 16.344 -0.062 5.055 1 98.06 173 GLU B N 1
ATOM 2928 C CA . GLU B 1 173 ? 17.672 0.54 5.074 1 98.06 173 GLU B CA 1
ATOM 2929 C C . GLU B 1 173 ? 17.594 2.027 5.41 1 98.06 173 GLU B C 1
ATOM 2931 O O . GLU B 1 173 ? 18.438 2.539 6.16 1 98.06 173 GLU B O 1
ATOM 2936 N N . LEU B 1 174 ? 16.625 2.707 4.844 1 98.56 174 LEU B N 1
ATOM 2937 C CA . LEU B 1 174 ? 16.438 4.121 5.137 1 98.56 174 LEU B CA 1
ATOM 2938 C C . LEU B 1 174 ? 16.172 4.34 6.625 1 98.56 174 LEU B C 1
ATOM 2940 O O . LEU B 1 174 ? 16.641 5.32 7.203 1 98.56 174 LEU B O 1
ATOM 2944 N N . SER B 1 175 ? 15.414 3.473 7.195 1 98.5 175 SER B N 1
ATOM 2945 C CA . SER B 1 175 ? 15.109 3.568 8.617 1 98.5 175 SER B CA 1
ATOM 2946 C C . SER B 1 175 ? 16.391 3.514 9.461 1 98.5 175 SER B C 1
ATOM 2948 O O . SER B 1 175 ? 16.5 4.203 10.477 1 98.5 175 SER B O 1
ATOM 2950 N N . LEU B 1 176 ? 17.312 2.713 9.031 1 98.12 176 LEU B N 1
ATOM 2951 C CA . LEU B 1 176 ? 18.594 2.629 9.75 1 98.12 176 LEU B CA 1
ATOM 2952 C C . LEU B 1 176 ? 19.359 3.939 9.648 1 98.12 176 LEU B C 1
ATOM 2954 O O . LEU B 1 176 ? 19.891 4.43 10.648 1 98.12 176 LEU B O 1
ATOM 2958 N N . VAL B 1 177 ? 19.359 4.461 8.508 1 97.81 177 VAL B N 1
ATOM 2959 C CA . VAL B 1 177 ? 20.016 5.75 8.281 1 97.81 177 VAL B CA 1
ATOM 2960 C C . VAL B 1 177 ? 19.297 6.828 9.102 1 97.81 177 VAL B C 1
ATOM 2962 O O . VAL B 1 177 ? 19.953 7.641 9.766 1 97.81 177 VAL B O 1
ATOM 2965 N N . ALA B 1 178 ? 17.984 6.844 9.047 1 98.56 178 ALA B N 1
ATOM 2966 C CA . ALA B 1 178 ? 17.172 7.848 9.734 1 98.56 178 ALA B CA 1
ATOM 2967 C C . ALA B 1 178 ? 17.422 7.812 11.234 1 98.56 178 ALA B C 1
ATOM 2969 O O . ALA B 1 178 ? 17.531 8.859 11.875 1 98.56 178 ALA B O 1
ATOM 2970 N N . ARG B 1 179 ? 17.453 6.664 11.727 1 97.62 179 ARG B N 1
ATOM 2971 C CA . ARG B 1 179 ? 17.688 6.504 13.164 1 97.62 179 ARG B CA 1
ATOM 2972 C C . ARG B 1 179 ? 19.031 7.121 13.57 1 97.62 179 ARG B C 1
ATOM 2974 O O . ARG B 1 179 ? 19.094 7.895 14.523 1 97.62 179 ARG B O 1
ATOM 2981 N N . THR B 1 180 ? 20.047 6.754 12.898 1 96.88 180 THR B N 1
ATOM 2982 C CA . THR B 1 180 ? 21.391 7.254 13.172 1 96.88 180 THR B CA 1
ATOM 2983 C C . THR B 1 180 ? 21.438 8.773 13.039 1 96.88 180 THR B C 1
ATOM 2985 O O . THR B 1 180 ? 21.984 9.461 13.906 1 96.88 180 THR B O 1
ATOM 2988 N N . GLU B 1 181 ? 20.891 9.266 11.977 1 96.5 181 GLU B N 1
ATOM 2989 C CA . GLU B 1 181 ? 20.922 10.695 11.688 1 96.5 181 GLU B CA 1
ATOM 2990 C C . GLU B 1 181 ? 20.109 11.484 12.695 1 96.5 181 GLU B C 1
ATOM 2992 O O . GLU B 1 181 ? 20.484 12.594 13.086 1 96.5 181 GLU B O 1
ATOM 2997 N N . ARG B 1 182 ? 18.938 10.969 13.031 1 96.5 182 ARG B N 1
ATOM 2998 C CA . ARG B 1 182 ? 18.125 11.648 14.039 1 96.5 182 ARG B CA 1
ATOM 2999 C C . ARG B 1 182 ? 18.859 11.727 15.375 1 96.5 182 ARG B C 1
ATOM 3001 O O . ARG B 1 182 ? 18.844 12.773 16.031 1 96.5 182 ARG B O 1
ATOM 3008 N N . GLU B 1 183 ? 19.5 10.633 15.812 1 94.88 183 GLU B N 1
ATOM 3009 C CA . GLU B 1 183 ? 20.266 10.602 17.047 1 94.88 183 GLU B CA 1
ATOM 3010 C C . GLU B 1 183 ? 21.391 11.633 17.031 1 94.88 183 GLU B C 1
ATOM 3012 O O . GLU B 1 183 ? 21.656 12.289 18.047 1 94.88 183 GLU B O 1
ATOM 3017 N N . ARG B 1 184 ? 22 11.75 15.984 1 91.88 184 ARG B N 1
ATOM 3018 C CA . ARG B 1 184 ? 23.078 12.727 15.82 1 91.88 184 ARG B CA 1
ATOM 3019 C C . ARG B 1 184 ? 22.578 14.148 16.031 1 91.88 184 ARG B C 1
ATOM 3021 O O . ARG B 1 184 ? 23.266 14.984 16.609 1 91.88 184 ARG B O 1
ATOM 3028 N N . ARG B 1 185 ? 21.375 14.398 15.656 1 90.12 185 ARG B N 1
ATOM 3029 C CA . ARG B 1 185 ? 20.812 15.742 15.703 1 90.12 185 ARG B CA 1
ATOM 3030 C C . ARG B 1 185 ? 20.281 16.062 17.094 1 90.12 185 ARG B C 1
ATOM 3032 O O . ARG B 1 185 ? 20.094 17.234 17.438 1 90.12 185 ARG B O 1
ATOM 3039 N N . LEU B 1 186 ? 19.953 15.031 17.797 1 88.56 186 LEU B N 1
ATOM 3040 C CA . LEU B 1 186 ? 19.406 15.234 19.125 1 88.56 186 LEU B CA 1
ATOM 3041 C C . LEU B 1 186 ? 20.516 15.266 20.172 1 88.56 186 LEU B C 1
ATOM 3043 O O . LEU B 1 186 ? 20.266 15.602 21.328 1 88.56 186 LEU B O 1
ATOM 3047 N N . ARG B 1 187 ? 21.609 14.812 19.812 1 79.44 187 ARG B N 1
ATOM 3048 C CA . ARG B 1 187 ? 22.719 14.875 20.75 1 79.44 187 ARG B CA 1
ATOM 3049 C C . ARG B 1 187 ? 23.047 16.312 21.141 1 79.44 187 ARG B C 1
ATOM 3051 O O . ARG B 1 187 ? 23.125 17.188 20.266 1 79.44 187 ARG B O 1
ATOM 3058 N N . PRO B 1 188 ? 22.703 16.656 22.391 1 64.25 188 PRO B N 1
ATOM 3059 C CA . PRO B 1 188 ? 23.109 18 22.828 1 64.25 188 PRO B CA 1
ATOM 3060 C C . PRO B 1 188 ? 24.484 18.391 22.281 1 64.25 188 PRO B C 1
ATOM 3062 O O . PRO B 1 188 ? 25.328 17.531 22.016 1 64.25 188 PRO B O 1
ATOM 3065 N N . GLY B 1 189 ? 24.641 19.438 21.578 1 53.5 189 GLY B N 1
ATOM 3066 C CA . GLY B 1 189 ? 25.906 20 21.125 1 53.5 189 GLY B CA 1
ATOM 3067 C C . GLY B 1 189 ? 27.078 19.625 22.031 1 53.5 189 GLY B C 1
ATOM 3068 O O . GLY B 1 189 ? 26.938 19.578 23.25 1 53.5 189 GLY B O 1
ATOM 3069 N N . ARG B 1 190 ? 27.844 18.703 21.75 1 46.28 190 ARG B N 1
ATOM 3070 C CA . ARG B 1 190 ? 29.188 18.938 22.266 1 46.28 190 ARG B CA 1
ATOM 3071 C C . ARG B 1 190 ? 29.547 20.422 22.219 1 46.28 190 ARG B C 1
ATOM 3073 O O . ARG B 1 190 ? 29.719 20.984 21.125 1 46.28 190 ARG B O 1
ATOM 3080 N N . ARG B 1 191 ? 28.781 21.328 22.922 1 44.28 191 ARG B N 1
ATOM 3081 C CA . ARG B 1 191 ? 29.406 22.641 23.125 1 44.28 191 ARG B CA 1
ATOM 3082 C C . ARG B 1 191 ? 30.922 22.516 23.125 1 44.28 191 ARG B C 1
ATOM 3084 O O . ARG B 1 191 ? 31.5 21.844 23.969 1 44.28 191 ARG B O 1
ATOM 3091 N N . THR B 1 192 ? 31.484 22.281 22.031 1 43.03 192 THR B N 1
ATOM 3092 C CA . THR B 1 192 ? 32.906 22.562 21.969 1 43.03 192 THR B CA 1
ATOM 3093 C C . THR B 1 192 ? 33.25 23.859 22.703 1 43.03 192 THR B C 1
ATOM 3095 O O . THR B 1 192 ? 32.938 24.953 22.203 1 43.03 192 THR B O 1
ATOM 3098 N N . GLU B 1 193 ? 32.719 24.094 23.875 1 43.5 193 GLU B N 1
ATOM 3099 C CA . GLU B 1 193 ? 33.406 25.188 24.547 1 43.5 193 GLU B CA 1
ATOM 3100 C C . GLU B 1 193 ? 34.906 25.172 24.234 1 43.5 193 GLU B C 1
ATOM 3102 O O . GLU B 1 193 ? 35.531 24.109 24.312 1 43.5 193 GLU B O 1
ATOM 3107 N N . PRO B 1 194 ? 35.344 26.078 23.406 1 43.78 194 PRO B N 1
ATOM 3108 C CA . PRO B 1 194 ? 36.781 26.141 23.281 1 43.78 194 PRO B CA 1
ATOM 3109 C C . PRO B 1 194 ? 37.5 25.906 24.594 1 43.78 194 PRO B C 1
ATOM 3111 O O . PRO B 1 194 ? 37.281 26.641 25.578 1 43.78 194 PRO B O 1
ATOM 3114 N N . GLN B 1 195 ? 37.531 24.719 25.062 1 43.53 195 GLN B N 1
ATOM 3115 C CA . GLN B 1 195 ? 38.469 24.578 26.172 1 43.53 195 GLN B CA 1
ATOM 3116 C C . GLN B 1 195 ? 39.688 25.484 25.984 1 43.53 195 GLN B C 1
ATOM 3118 O O . GLN B 1 195 ? 40.5 25.266 25.094 1 43.53 195 GLN B O 1
ATOM 3123 N N . VAL B 1 196 ? 39.5 26.766 26.109 1 41.41 196 VAL B N 1
ATOM 3124 C CA . VAL B 1 196 ? 40.688 27.594 26.297 1 41.41 196 VAL B CA 1
ATOM 3125 C C . VAL B 1 196 ? 41.719 26.859 27.172 1 41.41 196 VAL B C 1
ATOM 3127 O O . VAL B 1 196 ? 41.406 26.484 28.312 1 41.41 196 VAL B O 1
ATOM 3130 N N . ALA B 1 197 ? 42.5 26.062 26.531 1 40.59 197 ALA B N 1
ATOM 3131 C CA . ALA B 1 197 ? 43.656 25.469 27.172 1 40.59 197 ALA B CA 1
ATOM 3132 C C . ALA B 1 197 ? 44.25 26.422 28.203 1 40.59 197 ALA B C 1
ATOM 3134 O O . ALA B 1 197 ? 44.688 27.531 27.875 1 40.59 197 ALA B O 1
ATOM 3135 N N . ALA B 1 198 ? 43.688 26.484 29.359 1 40.59 198 ALA B N 1
ATOM 3136 C CA . ALA B 1 198 ? 44.438 27.203 30.391 1 40.59 198 ALA B CA 1
ATOM 3137 C C . ALA B 1 198 ? 45.938 26.906 30.281 1 40.59 198 ALA B C 1
ATOM 3139 O O . ALA B 1 198 ? 46.344 25.75 30.094 1 40.59 198 ALA B O 1
ATOM 3140 N N . PRO B 1 199 ? 46.719 27.906 29.875 1 41.97 199 PRO B N 1
ATOM 3141 C CA . PRO B 1 199 ? 48.188 27.703 29.844 1 41.97 199 PRO B CA 1
ATOM 3142 C C . PRO B 1 199 ? 48.688 26.906 31.031 1 41.97 199 PRO B C 1
ATOM 3144 O O . PRO B 1 199 ? 48.344 27.203 32.188 1 41.97 199 PRO B O 1
ATOM 3147 N N . ASP B 1 200 ? 48.719 25.594 30.953 1 37.53 200 ASP B N 1
ATOM 3148 C CA . ASP B 1 200 ? 49.406 24.781 31.969 1 37.53 200 ASP B CA 1
ATOM 3149 C C . ASP B 1 200 ? 50.656 25.484 32.5 1 37.53 200 ASP B C 1
ATOM 3151 O O . ASP B 1 200 ? 51.625 25.688 31.75 1 37.53 200 ASP B O 1
ATOM 3155 N N . ARG B 1 201 ? 50.531 26.516 33.344 1 35.84 201 ARG B N 1
ATOM 3156 C CA . ARG B 1 201 ? 51.656 27.016 34.094 1 35.84 201 ARG B CA 1
ATOM 3157 C C . ARG B 1 201 ? 52.438 25.875 34.75 1 35.84 201 ARG B C 1
ATOM 3159 O O . ARG B 1 201 ? 52.031 25.312 35.75 1 35.84 201 ARG B O 1
ATOM 3166 N N . SER B 1 202 ? 53 24.953 33.938 1 36.62 202 SER B N 1
ATOM 3167 C CA . SER B 1 202 ? 54.031 24.047 34.438 1 36.62 202 SER B CA 1
ATOM 3168 C C . SER B 1 202 ? 55 24.766 35.344 1 36.62 202 SER B C 1
ATOM 3170 O O . SER B 1 202 ? 55.75 25.656 34.906 1 36.62 202 SER B O 1
ATOM 3172 N N . ARG B 1 203 ? 54.594 25.109 36.594 1 33.22 203 ARG B N 1
ATOM 3173 C CA . ARG B 1 203 ? 55.5 25.531 37.656 1 33.22 203 ARG B CA 1
ATOM 3174 C C . ARG B 1 203 ? 56.719 24.641 37.719 1 33.22 203 ARG B C 1
ATOM 3176 O O . ARG B 1 203 ? 56.625 23.438 37.969 1 33.22 203 ARG B O 1
ATOM 3183 N N . ARG B 1 204 ? 57.719 24.891 36.906 1 32.88 204 ARG B N 1
ATOM 3184 C CA . ARG B 1 204 ? 59.094 24.406 37 1 32.88 204 ARG B CA 1
ATOM 3185 C C . ARG B 1 204 ? 59.594 24.453 38.438 1 32.88 204 ARG B C 1
ATOM 3187 O O . ARG B 1 204 ? 59.812 25.531 39 1 32.88 204 ARG B O 1
ATOM 3194 N N . GLN B 1 205 ? 58.969 23.656 39.344 1 34.78 205 GLN B N 1
ATOM 3195 C CA . GLN B 1 205 ? 59.531 23.5 40.688 1 34.78 205 GLN B CA 1
ATOM 3196 C C . GLN B 1 205 ? 61.031 23.188 40.625 1 34.78 205 GLN B C 1
ATOM 3198 O O . GLN B 1 205 ? 61.438 22.141 40.094 1 34.78 205 GLN B O 1
ATOM 3203 N N . ARG B 1 206 ? 61.875 24.188 40.438 1 33.28 206 ARG B N 1
ATOM 3204 C CA . ARG B 1 206 ? 63.312 24.203 40.625 1 33.28 206 ARG B CA 1
ATOM 3205 C C . ARG B 1 206 ? 63.719 23.531 41.938 1 33.28 206 ARG B C 1
ATOM 3207 O O . ARG B 1 206 ? 63.375 24.016 43 1 33.28 206 ARG B O 1
ATOM 3214 N N . VAL B 1 207 ? 63.625 22.203 42 1 36.84 207 VAL B N 1
ATOM 3215 C CA . VAL B 1 207 ? 64.188 21.406 43.094 1 36.84 207 VAL B CA 1
ATOM 3216 C C . VAL B 1 207 ? 65.562 21.891 43.438 1 36.84 207 VAL B C 1
ATOM 3218 O O . VAL B 1 207 ? 66.5 21.859 42.562 1 36.84 207 VAL B O 1
ATOM 3221 N N . SER B 1 208 ? 65.688 22.984 44.188 1 36 208 SER B N 1
ATOM 3222 C CA . SER B 1 208 ? 66.938 23.469 44.719 1 36 208 SER B CA 1
ATOM 3223 C C . SER B 1 208 ? 67.688 22.375 45.469 1 36 208 SER B C 1
ATOM 3225 O O . SER B 1 208 ? 67.188 21.781 46.406 1 36 208 SER B O 1
ATOM 3227 N N . ALA B 1 209 ? 68.5 21.516 44.781 1 36.06 209 ALA B N 1
ATOM 3228 C CA . ALA B 1 209 ? 69.438 20.516 45.281 1 36.06 209 ALA B CA 1
ATOM 3229 C C . ALA B 1 209 ? 70.312 21.109 46.375 1 36.06 209 ALA B C 1
ATOM 3231 O O . ALA B 1 209 ? 71.125 22 46.094 1 36.06 209 ALA B O 1
ATOM 3232 N N . TYR B 1 210 ? 69.75 21.312 47.594 1 32.06 210 TYR B N 1
ATOM 3233 C CA . TYR B 1 210 ? 70.625 21.734 48.719 1 32.06 210 TYR B CA 1
ATOM 3234 C C . TYR B 1 210 ? 71.812 20.812 48.875 1 32.06 210 TYR B C 1
ATOM 3236 O O . TYR B 1 210 ? 71.688 19.578 48.781 1 32.06 210 TYR B O 1
ATOM 3244 N N . PRO B 1 211 ? 73 21.359 48.594 1 37.88 211 PRO B N 1
ATOM 3245 C CA . PRO B 1 211 ? 74.312 20.734 48.688 1 37.88 211 PRO B CA 1
ATOM 3246 C C . PRO B 1 211 ? 74.562 20.062 50.031 1 37.88 211 PRO B C 1
ATOM 3248 O O . PRO B 1 211 ? 74.375 20.672 51.062 1 37.88 211 PRO B O 1
ATOM 3251 N N . THR B 1 212 ? 74.125 18.828 50.25 1 35.44 212 THR B N 1
ATOM 3252 C CA . THR B 1 212 ? 74.375 18.109 51.469 1 35.44 212 THR B CA 1
ATOM 3253 C C . THR B 1 212 ? 75.875 18.141 51.781 1 35.44 212 THR B C 1
ATOM 3255 O O . THR B 1 212 ? 76.688 17.578 51 1 35.44 212 THR B O 1
ATOM 3258 N N . GLY B 1 213 ? 76.438 19.266 52.094 1 31.45 213 GLY B N 1
ATOM 3259 C CA . GLY B 1 213 ? 77.812 19.453 52.562 1 31.45 213 GLY B CA 1
ATOM 3260 C C . GLY B 1 213 ? 78.25 18.422 53.562 1 31.45 213 GLY B C 1
ATOM 3261 O O . GLY B 1 213 ? 77.5 18.062 54.469 1 31.45 213 GLY B O 1
ATOM 3262 N N . ARG B 1 214 ? 79 17.453 53.125 1 36.22 214 ARG B N 1
ATOM 3263 C CA . ARG B 1 214 ? 79.812 16.438 53.875 1 36.22 214 ARG B CA 1
ATOM 3264 C C . ARG B 1 214 ? 80.562 17.078 55 1 36.22 214 ARG B C 1
ATOM 3266 O O . ARG B 1 214 ? 81.438 17.938 54.781 1 36.22 214 ARG B O 1
ATOM 3273 N N . PRO B 1 215 ? 80 17.328 56.156 1 36.25 215 PRO B N 1
ATOM 3274 C CA . PRO B 1 215 ? 80.812 17.875 57.219 1 36.25 215 PRO B CA 1
ATOM 3275 C C . PRO B 1 215 ? 82.125 17.094 57.406 1 36.25 215 PRO B C 1
ATOM 3277 O O . PRO B 1 215 ? 82.188 15.883 57.156 1 36.25 215 PRO B O 1
ATOM 3280 N N . MET B 1 216 ? 83.312 17.609 57.188 1 35.56 216 MET B N 1
ATOM 3281 C CA . MET B 1 216 ? 84.75 17.266 57.375 1 35.56 216 MET B CA 1
ATOM 3282 C C . MET B 1 216 ? 84.938 16.797 58.812 1 35.56 216 MET B C 1
ATOM 3284 O O . MET B 1 216 ? 84.312 17.297 59.75 1 35.56 216 MET B O 1
ATOM 3288 N N . PRO B 1 217 ? 86 15.781 58.969 1 36.19 217 PRO B N 1
ATOM 3289 C CA . PRO B 1 217 ? 86.625 15.578 60.281 1 36.19 217 PRO B CA 1
ATOM 3290 C C . PRO B 1 217 ? 87.312 16.844 60.812 1 36.19 217 PRO B C 1
ATOM 3292 O O . PRO B 1 217 ? 87.625 17.75 60.031 1 36.19 217 PRO B O 1
#

Secondary structure (DSSP, 8-state):
-----------------------------S--S--SSHHHHHHHHHHHHHHHHHHHHHHHHHHHHHHHHHHT-TTTTT-----TTSSTT--HHHHHHHHHHHT--HHHHHHHHHHHHIIIII-HHHHHHHHTTSS-HHHHHHHHHHHTT--HHHHHHHHHHHHHHHTTS-HHHHHHHHHHHHHHHHS------------------------------/-----------------------------GGGS--SSHHHHHHHHHHHHHHHHHHHHHHHHHHHHHHHHHHT-TTTTT-----TTSSTT--HHHHHHHHHHHT--HHHHHHHHHHHHIIIII-HHHHHHHHTTSS-HHHHHHHHHHHTT--HHHHHHHHHHHHHHHTTS-HHHHHHHHHHHHHHHHS------------------------------

Sequence (434 aa):
MRSNKVLVTRGPADVPGQSPRGVSTPRESGFASGFADLSEAVDAVAAVDSLLSSLAASRAVLMESVREWVADQPDLFDAPEVEADELAGLAPELVERLAAALRVPEGSAVALIEESRALVHEHPRTLAALRGGHITHAHAQTILGYTDGLRRGNRVALETRLLKHARTTTPGELSLVARTERERRLRPGRRTEPQVAAPDRSRRQRVSAYPTGRPMPMRSNKVLVTRGPADVPGQSPRGVSTPRESGFASGFADLSEAVDAVAAVDSLLSSLAASRAVLMESVREWVADQPDLFDAPEVEADELAGLAPELVERLAAALRVPEGSAVALIEESRALVHEHPRTLAALRGGHITHAHAQTILGYTDGLRRGNRVALETRLLKHARTTTPGELSLVARTERERRLRPGRRTEPQVAAPDRSRRQRVSAYPTGRPMP